Protein AF-A0AA48H277-F1 (afdb_monomer_lite)

Secondary structure (DSSP, 8-state):
-------------------------S---S-S--GGGGGGSPPSS-B------HHHHHHHHHHEEE--S--S-PPPPPPPPTT-S---S---TTTTSSEEE-GGG--HHHHHHHHHHHHHHHHHHHHS-GGGB-HHHHHHHHHHHHHHHHHHHHHH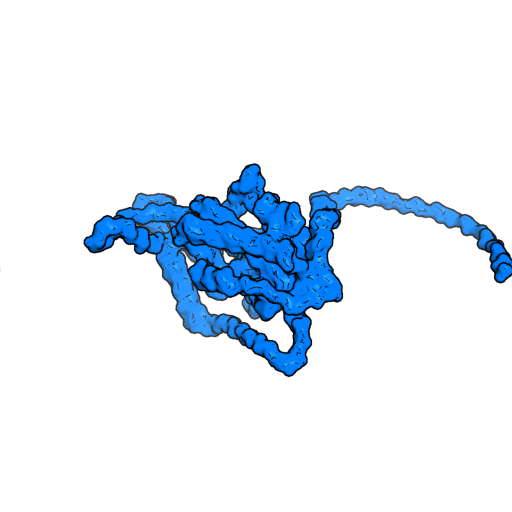H-S-S-GGG-EETTEETTT---EEETTEEE-HHHIIIIIIHHH---GGGGGG---SBTTSPPPPSS---TTTHHHHHHHHHHHHHTSTTTEEEETTEEEEEHHHHHHHHHH-SSHHHHHHHHHHHH--HHHHHHHHT--EEEEEE---SBSBSSTT--------PPPTTS--------HHHHHHHHHHHHHHHHHHHTT------------TT--TTTT---

pLDDT: mean 84.05, std 20.64, range [26.39, 98.69]

Foldseek 3Di:
DDDDDDDDDDDDDDDDDDDPPDPDPPDPPDDDQDVVQVLLAADPAADADWDDCPVVLVVLLVFKAFLDFAPQFFDDADDDDPPDPDDWFDRGSLLSAFMAGALVPDDPVNLVVLVVVLVVLQCVLVVDVLSRHALQQNLLSLLQSLQSLLVSQPSVVFLDFFQQVRDDVNHGQQADFPRHHPNDGDGSVCSVVNNDLVRFQDPLSLLSHDNQWSLGFHHDSGRGISQCRLVSSLVSLLRQLAHPSAWDADQQEIEGACSLVVCCVRHPVPSFPRVLVSSCVNDDPVSVVRSVSHDYYDHDRDTRTGRHLGRSDDDDDPDFDQDPVRDGDPPDDHPNSVVSVVVSVVVVVVCVVVVVDDDDDDRPDDDVDDDSCPSRRD

Structure (mmCIF, N/CA/C/O backbone):
data_AF-A0AA48H277-F1
#
_entry.id   AF-A0AA48H277-F1
#
loop_
_atom_site.group_PDB
_atom_site.id
_atom_site.type_symbol
_atom_site.label_atom_id
_atom_site.label_alt_id
_atom_site.label_comp_id
_atom_site.label_asym_id
_atom_site.label_entity_id
_atom_site.label_seq_id
_atom_site.pdbx_PDB_ins_code
_atom_site.Cartn_x
_atom_site.Cartn_y
_atom_site.Cartn_z
_atom_site.occupancy
_atom_site.B_iso_or_equiv
_atom_site.auth_seq_id
_atom_site.auth_comp_id
_atom_site.auth_asym_id
_atom_site.auth_atom_id
_atom_site.pdbx_PDB_model_num
ATOM 1 N N . MET A 1 1 ? 5.833 -56.922 -40.546 1.00 36.06 1 MET A N 1
ATOM 2 C CA . MET A 1 1 ? 6.908 -56.844 -41.564 1.00 36.06 1 MET A CA 1
ATOM 3 C C . MET A 1 1 ? 7.228 -55.363 -41.691 1.00 36.06 1 MET A C 1
ATOM 5 O O . MET A 1 1 ? 6.320 -54.625 -42.013 1.00 36.06 1 MET A O 1
ATOM 9 N N . ILE A 1 2 ? 8.360 -54.832 -41.242 1.00 33.75 2 ILE A N 1
ATOM 10 C CA . ILE A 1 2 ? 9.734 -55.087 -41.691 1.00 33.75 2 ILE A CA 1
ATOM 11 C C . ILE A 1 2 ? 10.686 -54.928 -40.489 1.00 33.75 2 ILE A C 1
ATOM 13 O O . ILE A 1 2 ? 10.561 -53.992 -39.705 1.00 33.75 2 ILE A O 1
ATOM 17 N N . ARG A 1 3 ? 11.615 -55.879 -40.346 1.00 26.39 3 ARG A N 1
ATOM 18 C CA . ARG A 1 3 ? 12.804 -55.819 -39.481 1.00 26.39 3 ARG A CA 1
ATOM 19 C C . ARG A 1 3 ? 13.977 -55.306 -40.319 1.00 26.39 3 ARG A C 1
ATOM 21 O O . ARG A 1 3 ? 14.078 -55.727 -41.467 1.00 26.39 3 ARG A O 1
ATOM 28 N N . LEU A 1 4 ? 14.907 -54.562 -39.717 1.00 28.22 4 LEU A N 1
ATOM 29 C CA . LEU A 1 4 ? 16.316 -54.969 -39.570 1.00 28.22 4 LEU A CA 1
ATOM 30 C C . LEU A 1 4 ? 17.123 -53.922 -38.783 1.00 28.22 4 LEU A C 1
ATOM 32 O O . LEU A 1 4 ? 16.836 -52.732 -38.796 1.00 28.22 4 LEU A O 1
ATOM 36 N N . THR A 1 5 ? 18.080 -54.459 -38.037 1.00 33.81 5 THR A N 1
ATOM 37 C CA . THR A 1 5 ? 18.840 -53.924 -36.900 1.00 33.81 5 THR A CA 1
ATOM 38 C C . THR A 1 5 ? 20.267 -53.488 -37.341 1.00 33.81 5 THR A C 1
ATOM 40 O O . THR A 1 5 ? 20.449 -53.192 -38.517 1.00 33.81 5 THR A O 1
ATOM 43 N N . PRO A 1 6 ? 21.296 -53.374 -36.469 1.00 43.91 6 PRO A N 1
ATOM 44 C CA . PRO A 1 6 ? 21.925 -52.103 -36.109 1.00 43.91 6 PRO A CA 1
ATOM 45 C C . PRO A 1 6 ? 23.415 -52.029 -36.517 1.00 43.91 6 PRO A C 1
ATOM 47 O O . PRO A 1 6 ? 23.996 -52.991 -37.019 1.00 43.91 6 PRO A O 1
ATOM 50 N N . ARG A 1 7 ? 24.081 -50.905 -36.230 1.00 30.73 7 ARG A N 1
ATOM 51 C CA . ARG A 1 7 ? 25.551 -50.822 -36.210 1.00 30.73 7 ARG A CA 1
ATOM 52 C C . ARG A 1 7 ? 26.036 -50.201 -34.898 1.00 30.73 7 ARG A C 1
ATOM 54 O O . ARG A 1 7 ? 25.804 -49.028 -34.641 1.00 30.73 7 ARG A O 1
ATOM 61 N N . ALA A 1 8 ? 26.707 -51.025 -34.092 1.00 32.00 8 ALA A N 1
ATOM 62 C CA . ALA A 1 8 ? 27.735 -50.617 -33.129 1.00 32.00 8 ALA A CA 1
ATOM 63 C C . ALA A 1 8 ? 29.010 -50.224 -33.923 1.00 32.00 8 ALA A C 1
ATOM 65 O O . ALA A 1 8 ? 29.102 -50.571 -35.099 1.00 32.00 8 ALA A O 1
ATOM 66 N N . LEU A 1 9 ? 30.037 -49.517 -33.452 1.00 31.42 9 LEU A N 1
ATOM 67 C CA . LEU A 1 9 ? 30.732 -49.406 -32.165 1.00 31.42 9 LEU A CA 1
ATOM 68 C C . LEU A 1 9 ? 31.699 -48.208 -32.322 1.00 31.42 9 LEU A C 1
ATOM 70 O O . LEU A 1 9 ? 32.232 -48.043 -33.417 1.00 31.42 9 LEU A O 1
ATOM 74 N N . ALA A 1 10 ? 31.996 -47.460 -31.255 1.00 30.86 10 ALA A N 1
ATOM 75 C CA . ALA A 1 10 ? 33.371 -47.100 -30.856 1.00 30.86 10 ALA A CA 1
ATOM 76 C C . ALA A 1 10 ? 33.359 -46.099 -29.690 1.00 30.86 10 ALA A C 1
ATOM 78 O O . ALA A 1 10 ? 32.852 -44.987 -29.795 1.00 30.86 10 ALA A O 1
ATOM 79 N N . ALA A 1 11 ? 33.954 -46.528 -28.581 1.00 32.84 11 ALA A N 1
ATOM 80 C CA . ALA A 1 11 ? 34.296 -45.718 -27.425 1.00 32.84 11 ALA A CA 1
ATOM 81 C C . ALA A 1 11 ? 35.561 -44.885 -27.688 1.00 32.84 11 ALA A C 1
ATOM 83 O O . ALA A 1 11 ? 36.437 -45.346 -28.420 1.00 32.84 11 ALA A O 1
ATOM 84 N N . SER A 1 12 ? 35.707 -43.738 -27.012 1.00 30.45 12 SER A N 1
ATOM 85 C CA . SER A 1 12 ? 36.986 -43.300 -26.423 1.00 30.45 12 SER A CA 1
ATOM 86 C C . SER A 1 12 ? 36.849 -42.084 -25.494 1.00 30.45 12 SER A C 1
ATOM 88 O O . SER A 1 12 ? 36.246 -41.080 -25.848 1.00 30.45 12 SER A O 1
ATOM 90 N N . ALA A 1 13 ? 37.523 -42.227 -24.348 1.00 31.44 13 ALA A N 1
ATOM 91 C CA . ALA A 1 13 ? 38.264 -41.227 -23.570 1.00 31.44 13 ALA A CA 1
ATOM 92 C C . ALA A 1 13 ? 37.522 -40.120 -22.787 1.00 31.44 13 ALA A C 1
ATOM 94 O O . ALA A 1 13 ? 37.299 -39.006 -23.241 1.00 31.44 13 ALA A O 1
ATOM 95 N N . ILE A 1 14 ? 37.280 -40.466 -21.519 1.00 33.62 14 ILE A N 1
ATOM 96 C CA . ILE A 1 14 ? 37.609 -39.736 -20.280 1.00 33.62 14 ILE A CA 1
ATOM 97 C C . ILE A 1 14 ? 38.398 -38.423 -20.476 1.00 33.62 14 ILE A C 1
ATOM 99 O O . ILE A 1 14 ? 39.575 -38.446 -20.834 1.00 33.62 14 ILE A O 1
ATOM 103 N N . ALA A 1 15 ? 37.794 -37.311 -20.056 1.00 33.50 15 ALA A N 1
ATOM 104 C CA . ALA A 1 15 ? 38.498 -36.153 -19.514 1.00 33.50 15 ALA A CA 1
ATOM 105 C C . ALA A 1 15 ? 37.784 -35.726 -18.223 1.00 33.50 15 ALA A C 1
ATOM 107 O O . ALA A 1 15 ? 36.633 -35.298 -18.239 1.00 33.50 15 ALA A O 1
ATOM 108 N N . ALA A 1 16 ? 38.462 -35.919 -17.092 1.00 34.25 16 ALA A N 1
ATOM 109 C CA . ALA A 1 16 ? 38.025 -35.448 -15.789 1.00 34.25 16 ALA A CA 1
ATOM 110 C C . ALA A 1 16 ? 38.273 -33.937 -15.701 1.00 34.25 16 ALA A C 1
ATOM 112 O O . ALA A 1 16 ? 39.419 -33.492 -15.740 1.00 34.25 16 ALA A O 1
ATOM 113 N N . SER A 1 17 ? 37.206 -33.153 -15.568 1.00 35.50 17 SER A N 1
ATOM 114 C CA . SER A 1 17 ? 37.292 -31.745 -15.186 1.00 35.50 17 SER A CA 1
ATOM 115 C C . SER A 1 17 ? 36.837 -31.609 -13.740 1.00 35.50 17 SER A C 1
ATOM 117 O O . SER A 1 17 ? 35.752 -32.049 -13.365 1.00 35.50 17 SER A O 1
ATOM 119 N N . ALA A 1 18 ? 37.735 -31.062 -12.925 1.00 34.41 18 ALA A N 1
ATOM 120 C CA . ALA A 1 18 ? 37.585 -30.883 -11.495 1.00 34.41 18 ALA A CA 1
ATOM 121 C C . ALA A 1 18 ? 36.330 -30.063 -11.158 1.00 34.41 18 ALA A C 1
ATOM 123 O O . ALA A 1 18 ? 36.158 -28.943 -11.639 1.00 34.41 18 ALA A O 1
ATOM 124 N N . LEU A 1 19 ? 35.480 -30.625 -10.297 1.00 34.25 19 LEU A N 1
ATOM 125 C CA . LEU A 1 19 ? 34.381 -29.910 -9.664 1.00 34.25 19 LEU A CA 1
ATOM 126 C C . LEU A 1 19 ? 34.987 -28.936 -8.644 1.00 34.25 19 LEU A C 1
ATOM 128 O O . LEU A 1 19 ? 35.424 -29.336 -7.565 1.00 34.25 19 LEU A O 1
ATOM 132 N N . VAL A 1 20 ? 35.043 -27.653 -8.992 1.00 36.16 20 VAL A N 1
ATOM 133 C CA . VAL A 1 20 ? 35.242 -26.595 -8.001 1.00 36.16 20 VAL A CA 1
ATOM 134 C C . VAL A 1 20 ? 33.928 -26.479 -7.236 1.00 36.16 20 VAL A C 1
ATOM 136 O O . VAL A 1 20 ? 32.933 -25.984 -7.762 1.00 36.16 20 VAL A O 1
ATOM 139 N N . LEU A 1 21 ? 33.913 -26.982 -6.001 1.00 34.72 21 LEU A N 1
ATOM 140 C CA . LEU A 1 21 ? 32.860 -26.718 -5.023 1.00 34.72 21 LEU A CA 1
ATOM 141 C C . LEU A 1 21 ? 32.927 -25.235 -4.642 1.00 34.72 21 LEU A C 1
ATOM 143 O O . LEU A 1 21 ? 33.584 -24.850 -3.677 1.00 34.72 21 LEU A O 1
ATOM 147 N N . GLY A 1 22 ? 32.283 -24.393 -5.446 1.00 32.66 22 GLY A N 1
ATOM 148 C CA . GLY A 1 22 ? 31.961 -23.028 -5.064 1.00 32.66 22 GLY A CA 1
ATOM 149 C C . GLY A 1 22 ? 30.858 -23.065 -4.013 1.00 32.66 22 GLY A C 1
ATOM 150 O O . GLY A 1 22 ? 29.753 -23.533 -4.280 1.00 32.66 22 GLY A O 1
ATOM 151 N N . THR A 1 23 ? 31.155 -22.588 -2.809 1.00 37.53 23 THR A N 1
ATOM 152 C CA . THR A 1 23 ? 30.147 -22.297 -1.788 1.00 37.53 23 THR A CA 1
ATOM 153 C C . THR A 1 23 ? 29.301 -21.123 -2.272 1.00 37.53 23 THR A C 1
ATOM 155 O O . THR A 1 23 ? 29.688 -19.965 -2.115 1.00 37.53 23 THR A O 1
ATOM 158 N N . ALA A 1 24 ? 28.171 -21.424 -2.911 1.00 34.84 24 ALA A N 1
ATOM 159 C CA . ALA A 1 24 ? 27.145 -20.435 -3.202 1.00 34.84 24 ALA A CA 1
ATOM 160 C C . ALA A 1 24 ? 26.560 -19.902 -1.878 1.00 34.84 24 ALA A C 1
ATOM 162 O O . ALA A 1 24 ? 26.394 -20.679 -0.931 1.00 34.84 24 ALA A O 1
ATOM 163 N N . PRO A 1 25 ? 26.260 -18.596 -1.777 1.00 34.22 25 PRO A N 1
ATOM 164 C CA . PRO A 1 25 ? 25.634 -18.040 -0.588 1.00 34.22 25 PRO A CA 1
ATOM 165 C C . PRO A 1 25 ? 24.249 -18.666 -0.386 1.00 34.22 25 PRO A C 1
ATOM 167 O O . PRO A 1 25 ? 23.484 -18.867 -1.330 1.00 34.22 25 PRO A O 1
ATOM 170 N N . ALA A 1 26 ? 23.942 -18.989 0.867 1.00 34.38 26 ALA A N 1
ATOM 171 C CA . ALA A 1 26 ? 22.694 -19.598 1.299 1.00 34.38 26 ALA A CA 1
ATOM 172 C C . ALA A 1 26 ? 21.526 -18.596 1.229 1.00 34.38 26 ALA A C 1
ATOM 174 O O . ALA A 1 26 ? 21.084 -18.077 2.245 1.00 34.38 26 ALA A O 1
ATOM 175 N N . PHE A 1 27 ? 21.024 -18.328 0.024 1.00 36.94 27 PHE A N 1
ATOM 176 C CA . PHE A 1 27 ? 19.754 -17.632 -0.214 1.00 36.94 27 PHE A CA 1
ATOM 177 C C . PHE A 1 27 ? 18.996 -18.319 -1.357 1.00 36.94 27 PHE A C 1
ATOM 179 O O . PHE A 1 27 ? 18.723 -17.729 -2.394 1.00 36.94 27 PHE A O 1
ATOM 186 N N . ALA A 1 28 ? 18.712 -19.613 -1.199 1.00 33.88 28 ALA A N 1
ATOM 187 C CA . ALA A 1 28 ? 17.895 -20.374 -2.148 1.00 33.88 28 ALA A CA 1
ATOM 188 C C . ALA A 1 28 ? 17.161 -21.546 -1.471 1.00 33.88 28 ALA A C 1
ATOM 190 O O . ALA A 1 28 ? 17.084 -22.648 -2.009 1.00 33.88 28 ALA A O 1
ATOM 191 N N . GLN A 1 29 ? 16.633 -21.336 -0.265 1.00 35.34 29 GLN A N 1
ATOM 192 C CA . GLN A 1 29 ? 15.661 -22.251 0.335 1.00 35.34 29 GLN A CA 1
ATOM 193 C C . GLN A 1 29 ? 14.363 -21.482 0.554 1.00 35.34 29 GLN A C 1
ATOM 195 O O . GLN A 1 29 ? 14.248 -20.732 1.516 1.00 35.34 29 GLN A O 1
ATOM 200 N N . GLY A 1 30 ? 13.405 -21.631 -0.366 1.00 41.28 30 GLY A N 1
ATOM 201 C CA . GLY A 1 30 ? 12.080 -21.041 -0.165 1.00 41.28 30 GLY A CA 1
ATOM 202 C C . GLY A 1 30 ? 11.151 -20.895 -1.368 1.00 41.28 30 GLY A C 1
ATOM 203 O O . GLY A 1 30 ? 10.203 -20.138 -1.240 1.00 41.28 30 GLY A O 1
ATOM 204 N N . ASN A 1 31 ? 11.358 -21.570 -2.505 1.00 49.84 31 ASN A N 1
ATOM 205 C CA . ASN A 1 31 ? 10.422 -21.489 -3.644 1.00 49.84 31 ASN A CA 1
ATOM 206 C C . ASN A 1 31 ? 10.222 -22.842 -4.353 1.00 49.84 31 ASN A C 1
ATOM 208 O O . ASN A 1 31 ? 10.237 -22.930 -5.576 1.00 49.84 31 ASN A O 1
ATOM 212 N N . ALA A 1 32 ? 10.036 -23.920 -3.586 1.00 55.50 32 ALA A N 1
ATOM 213 C CA . ALA A 1 32 ? 9.382 -25.100 -4.150 1.00 55.50 32 ALA A CA 1
ATOM 214 C C . ALA A 1 32 ? 7.877 -24.793 -4.302 1.00 55.50 32 ALA A C 1
ATOM 216 O O . ALA A 1 32 ? 7.321 -24.179 -3.384 1.00 55.50 32 ALA A O 1
ATOM 217 N N . PRO A 1 33 ? 7.224 -25.185 -5.414 1.00 61.56 33 PRO A N 1
ATOM 218 C CA . PRO A 1 33 ? 5.772 -25.109 -5.536 1.00 61.56 33 PRO A CA 1
ATOM 219 C C . PRO A 1 33 ? 5.148 -25.887 -4.376 1.00 61.56 33 PRO A C 1
ATOM 221 O O . PRO A 1 33 ? 5.480 -27.055 -4.170 1.00 61.56 33 PRO A O 1
ATOM 224 N N . ASP A 1 34 ? 4.313 -25.229 -3.575 1.00 75.56 34 ASP A N 1
ATOM 225 C CA . ASP A 1 34 ? 3.530 -25.902 -2.543 1.00 75.56 34 ASP A CA 1
ATOM 226 C C . ASP A 1 34 ? 2.190 -26.301 -3.182 1.00 75.56 34 ASP A C 1
ATOM 228 O O . ASP A 1 34 ? 1.422 -25.407 -3.550 1.00 75.56 34 ASP A O 1
ATOM 232 N N . PRO A 1 35 ? 1.905 -27.613 -3.328 1.00 81.06 35 PRO A N 1
ATOM 233 C CA . PRO A 1 35 ? 0.741 -28.112 -4.065 1.00 81.06 35 PRO A CA 1
ATOM 234 C C . PRO A 1 35 ? -0.597 -27.566 -3.567 1.00 81.06 35 PRO A C 1
ATOM 236 O O . PRO A 1 35 ? -1.583 -27.572 -4.294 1.00 81.06 35 PRO A O 1
ATOM 239 N N . ARG A 1 36 ? -0.650 -27.074 -2.323 1.00 86.81 36 ARG A N 1
ATOM 240 C CA . ARG A 1 36 ? -1.865 -26.488 -1.748 1.00 86.81 36 ARG A CA 1
ATOM 241 C C . ARG A 1 36 ? -2.297 -25.210 -2.467 1.00 86.81 36 ARG A C 1
ATOM 243 O O . ARG A 1 36 ? -3.480 -24.914 -2.474 1.00 86.81 36 ARG A O 1
ATOM 250 N N . PHE A 1 37 ? -1.369 -24.465 -3.070 1.00 87.44 37 PHE A N 1
ATOM 251 C CA . PHE A 1 37 ? -1.687 -23.213 -3.766 1.00 87.44 37 PHE A CA 1
ATOM 252 C C . PHE A 1 37 ? -1.926 -23.395 -5.268 1.00 87.44 37 PHE A C 1
ATOM 254 O O . PHE A 1 37 ? -2.357 -22.447 -5.917 1.00 87.44 37 PHE A O 1
ATOM 261 N N . GLU A 1 38 ? -1.701 -24.594 -5.821 1.00 84.50 38 GLU A N 1
ATOM 262 C CA . GLU A 1 38 ? -1.991 -24.895 -7.235 1.00 84.50 38 GLU A CA 1
ATOM 263 C C . GLU A 1 38 ? -3.481 -24.724 -7.560 1.00 84.50 38 GLU A C 1
ATOM 265 O O . GLU A 1 38 ? -3.829 -24.378 -8.685 1.00 84.50 38 GLU A O 1
ATOM 270 N N . THR A 1 39 ? -4.360 -24.887 -6.561 1.00 86.50 39 THR A N 1
ATOM 271 C CA . THR A 1 39 ? -5.799 -24.627 -6.712 1.00 86.50 39 THR A CA 1
ATOM 272 C C . THR A 1 39 ? -6.102 -23.174 -7.066 1.00 86.50 39 THR A C 1
ATOM 274 O O . THR A 1 39 ? -7.147 -22.916 -7.631 1.00 86.50 39 THR A O 1
ATOM 277 N N . PHE A 1 40 ? -5.213 -22.217 -6.772 1.00 89.44 40 PHE A N 1
ATOM 278 C CA . PHE A 1 40 ? -5.417 -20.792 -7.064 1.00 89.44 40 PHE A CA 1
ATOM 279 C C . PHE A 1 40 ? -4.743 -20.343 -8.367 1.00 89.44 40 PHE A C 1
ATOM 281 O O . PHE A 1 40 ? -4.614 -19.143 -8.616 1.00 89.44 40 PHE A O 1
ATOM 288 N N . THR A 1 41 ? -4.263 -21.279 -9.188 1.00 88.62 41 THR A N 1
ATOM 289 C CA . THR A 1 41 ? -3.708 -20.947 -10.501 1.00 88.62 41 THR A CA 1
ATOM 290 C C . THR A 1 41 ? -4.834 -20.528 -11.455 1.00 88.62 41 THR A C 1
ATOM 292 O O . THR A 1 41 ? -5.791 -21.285 -11.619 1.00 88.62 41 THR A O 1
ATOM 295 N N . PRO A 1 42 ? -4.722 -19.360 -12.117 1.00 88.31 42 PRO A N 1
ATOM 296 C CA . PRO A 1 42 ? -5.756 -18.869 -13.024 1.00 88.31 42 PRO A CA 1
ATOM 297 C C . PRO A 1 42 ? -6.043 -19.836 -14.180 1.00 88.31 42 PRO A C 1
ATOM 299 O O . PRO A 1 42 ? -5.128 -20.417 -14.769 1.00 88.31 42 PRO A O 1
ATOM 302 N N . SER A 1 43 ? -7.323 -19.995 -14.509 1.00 87.00 43 SER A N 1
ATOM 303 C CA . SER A 1 43 ? -7.804 -20.808 -15.624 1.00 87.00 43 SER A CA 1
ATOM 304 C C . SER A 1 43 ? -7.460 -20.169 -16.972 1.00 87.00 43 SER A C 1
ATOM 306 O O . SER A 1 43 ? -7.441 -18.951 -17.117 1.00 87.00 43 SER A O 1
ATOM 308 N N . ASN A 1 44 ? -7.268 -21.003 -17.997 1.00 81.12 44 ASN A N 1
ATOM 309 C CA . ASN A 1 44 ? -7.068 -20.552 -19.382 1.00 81.12 44 ASN A CA 1
ATOM 310 C C . ASN A 1 44 ? -8.390 -20.242 -20.117 1.00 81.12 44 ASN A C 1
ATOM 312 O O . ASN A 1 44 ? -8.373 -19.974 -21.317 1.00 81.12 44 ASN A O 1
ATOM 316 N N . ALA A 1 45 ? -9.536 -20.354 -19.440 1.00 83.00 45 ALA A N 1
ATOM 317 C CA . ALA A 1 45 ? -10.863 -20.096 -19.995 1.00 83.00 45 ALA A CA 1
ATOM 318 C C . ALA A 1 45 ? -11.647 -19.172 -19.046 1.00 83.00 45 ALA A C 1
ATOM 320 O O . ALA A 1 45 ? -12.389 -19.682 -18.201 1.00 83.00 45 ALA A O 1
ATOM 321 N N . PRO A 1 46 ? -11.442 -17.844 -19.140 1.00 84.75 46 PRO A N 1
ATOM 322 C CA . PRO A 1 46 ? -12.055 -16.899 -18.221 1.00 84.75 46 PRO A CA 1
ATOM 323 C C . PRO A 1 46 ? -13.566 -16.737 -18.461 1.00 84.75 46 PRO A C 1
ATOM 325 O O . PRO A 1 46 ? -14.056 -16.887 -19.583 1.00 84.75 46 PRO A O 1
ATOM 328 N N . ILE A 1 47 ? -14.298 -16.413 -17.397 1.00 87.12 47 ILE A N 1
ATOM 329 C CA . ILE A 1 47 ? -15.716 -16.055 -17.384 1.00 87.12 47 ILE A CA 1
ATOM 330 C C . ILE A 1 47 ? -15.873 -14.565 -17.073 1.00 87.12 47 ILE A C 1
ATOM 332 O O . ILE A 1 47 ? -15.113 -13.994 -16.292 1.00 87.12 47 ILE A O 1
ATOM 336 N N . ASP A 1 48 ? -16.917 -13.959 -17.632 1.00 84.50 48 ASP A N 1
ATOM 337 C CA . ASP A 1 48 ? -17.257 -12.544 -17.442 1.00 84.50 48 ASP A CA 1
ATOM 338 C C . ASP A 1 48 ? -18.176 -12.346 -16.221 1.00 84.50 48 ASP A C 1
ATOM 340 O O . ASP A 1 48 ? -19.332 -11.941 -16.327 1.00 84.50 48 ASP A O 1
ATOM 344 N N . HIS A 1 49 ? -17.701 -12.763 -15.047 1.00 88.88 49 HIS A N 1
ATOM 345 C CA . HIS A 1 49 ? -18.356 -12.456 -13.774 1.00 88.88 49 HIS A CA 1
ATOM 346 C C . HIS A 1 49 ? -17.534 -11.406 -13.027 1.00 88.88 49 HIS A C 1
ATOM 348 O O . HIS A 1 49 ? -16.308 -11.389 -13.108 1.00 88.88 49 HIS A O 1
ATOM 354 N N . THR A 1 50 ? -18.215 -10.549 -12.272 1.00 90.31 50 THR A N 1
ATOM 355 C CA . THR A 1 50 ? -17.600 -9.459 -11.504 1.00 90.31 50 THR A CA 1
ATOM 356 C C . THR A 1 50 ? -18.064 -9.506 -10.056 1.00 90.31 50 THR A C 1
ATOM 358 O O . THR A 1 50 ? -19.237 -9.794 -9.798 1.00 90.31 50 THR A O 1
ATOM 361 N N . ILE A 1 51 ? -17.186 -9.163 -9.119 1.00 93.44 51 ILE A N 1
ATOM 362 C CA . ILE A 1 51 ? -17.509 -9.034 -7.697 1.00 93.44 51 ILE A CA 1
ATOM 363 C C . ILE A 1 51 ? -17.804 -7.558 -7.389 1.00 93.44 51 ILE A C 1
ATOM 365 O O . ILE A 1 51 ? -17.114 -6.648 -7.851 1.00 93.44 51 ILE A O 1
ATOM 369 N N . ASP A 1 52 ? -18.857 -7.299 -6.612 1.00 94.00 52 ASP A N 1
ATOM 370 C CA . ASP A 1 52 ? -19.223 -5.937 -6.215 1.00 94.00 52 ASP A CA 1
ATOM 371 C C . ASP A 1 52 ? -18.416 -5.482 -4.989 1.00 94.00 52 ASP A C 1
ATOM 373 O O . ASP A 1 52 ? -18.645 -5.927 -3.866 1.00 94.00 52 ASP A O 1
ATOM 377 N N . TYR A 1 53 ? -17.491 -4.546 -5.209 1.00 95.94 53 TYR A N 1
ATOM 378 C CA . TYR A 1 53 ? -16.664 -3.942 -4.160 1.00 95.94 53 TYR A CA 1
ATOM 379 C C . TYR A 1 53 ? -17.173 -2.567 -3.689 1.00 95.94 53 TYR A C 1
ATOM 381 O O . TYR A 1 53 ? -16.438 -1.847 -3.011 1.00 95.94 53 TYR A O 1
ATOM 389 N N . SER A 1 54 ? -18.395 -2.156 -4.044 1.00 94.25 54 SER A N 1
ATOM 390 C CA . SER A 1 54 ? -18.916 -0.798 -3.797 1.00 94.25 54 SER A CA 1
ATOM 391 C C . SER A 1 54 ? -18.919 -0.384 -2.321 1.00 94.25 54 SER A C 1
ATOM 393 O O . SER A 1 54 ? -18.518 0.735 -1.997 1.00 94.25 54 SER A O 1
ATOM 395 N N . ILE A 1 55 ? -19.300 -1.291 -1.417 1.00 92.50 55 ILE A N 1
ATOM 396 C CA . ILE A 1 55 ? -19.300 -1.044 0.036 1.00 92.50 55 ILE A CA 1
ATOM 397 C C . ILE A 1 55 ? -17.880 -0.741 0.526 1.00 92.50 55 ILE A C 1
ATOM 399 O O . ILE A 1 55 ? -17.649 0.206 1.281 1.00 92.50 55 ILE A O 1
ATOM 403 N N . TRP A 1 56 ? -16.907 -1.526 0.068 1.00 94.31 56 TRP A N 1
ATOM 404 C CA . TRP A 1 56 ? -15.511 -1.324 0.430 1.00 94.31 56 TRP A CA 1
ATOM 405 C C . TRP A 1 56 ? -14.929 -0.069 -0.201 1.00 94.31 56 TRP A C 1
ATOM 407 O O . TRP A 1 56 ? -14.223 0.682 0.464 1.00 94.31 56 TRP A O 1
ATOM 417 N N . ASP A 1 57 ? -15.271 0.214 -1.453 1.00 95.50 57 ASP A N 1
ATOM 418 C CA . ASP A 1 57 ? -14.878 1.441 -2.134 1.00 95.50 57 ASP A CA 1
ATOM 419 C C . ASP A 1 57 ? -15.346 2.692 -1.368 1.00 95.50 57 ASP A C 1
ATOM 421 O O . ASP A 1 57 ? -14.567 3.628 -1.153 1.00 95.50 57 ASP A O 1
ATOM 425 N N . GLU A 1 58 ? -16.585 2.694 -0.868 1.00 93.62 58 GLU A N 1
ATOM 426 C CA . GLU A 1 58 ? -17.098 3.768 -0.016 1.00 93.62 58 GLU A CA 1
ATOM 427 C C . GLU A 1 58 ? -16.337 3.866 1.314 1.00 93.62 58 GLU A C 1
ATOM 429 O O . GLU A 1 58 ? -15.947 4.967 1.727 1.00 93.62 58 GLU A O 1
ATOM 434 N N . ALA A 1 59 ? -16.056 2.734 1.965 1.00 93.12 59 ALA A N 1
ATOM 435 C CA . ALA A 1 59 ? -15.255 2.712 3.187 1.00 93.12 59 ALA A CA 1
ATOM 436 C C . ALA A 1 59 ? -13.859 3.319 2.952 1.00 93.12 59 ALA A C 1
ATOM 438 O O . ALA A 1 59 ? -13.429 4.208 3.694 1.00 93.12 59 ALA A O 1
ATOM 439 N N . MET A 1 60 ? -13.177 2.928 1.874 1.00 94.62 60 MET A N 1
ATOM 440 C CA . MET A 1 60 ? -11.834 3.404 1.526 1.00 94.62 60 MET A CA 1
ATOM 441 C C . MET A 1 60 ? -11.795 4.908 1.236 1.00 94.62 60 MET A C 1
ATOM 443 O O . MET A 1 60 ? -10.879 5.607 1.692 1.00 94.62 60 MET A O 1
ATOM 447 N N . LYS A 1 61 ? -12.812 5.448 0.554 1.00 94.19 61 LYS A N 1
ATOM 448 C CA . LYS A 1 61 ? -12.932 6.892 0.276 1.00 94.19 61 LYS A CA 1
ATOM 449 C C . LYS A 1 61 ? -13.012 7.736 1.547 1.00 94.19 61 LYS A C 1
ATOM 451 O O . LYS A 1 61 ? -12.492 8.862 1.552 1.00 94.19 61 LYS A O 1
ATOM 456 N N . ASN A 1 62 ? -13.634 7.202 2.594 1.00 91.38 62 ASN A N 1
ATOM 457 C CA . ASN A 1 62 ? -13.822 7.878 3.876 1.00 91.38 62 ASN A CA 1
ATOM 458 C C . ASN A 1 62 ? -12.667 7.624 4.859 1.00 91.38 62 ASN A C 1
ATOM 460 O O . ASN A 1 62 ? -12.328 8.505 5.647 1.00 91.38 62 ASN A O 1
ATOM 464 N N . LEU A 1 63 ? -12.028 6.454 4.786 1.00 93.38 63 LEU A N 1
ATOM 465 C CA . LEU A 1 63 ? -10.993 6.026 5.727 1.00 93.38 63 LEU A CA 1
ATOM 466 C C . LEU A 1 63 ? -9.582 6.514 5.364 1.00 93.38 63 LEU A C 1
ATOM 468 O O . LEU A 1 63 ? -8.763 6.786 6.250 1.00 93.38 63 LEU A O 1
ATOM 472 N N . VAL A 1 64 ? -9.269 6.589 4.067 1.00 96.31 64 VAL A N 1
ATOM 473 C CA . VAL A 1 64 ? -7.901 6.812 3.581 1.00 96.31 64 VAL A CA 1
ATOM 474 C C . VAL A 1 64 ? -7.643 8.282 3.274 1.00 96.31 64 VAL A C 1
ATOM 476 O O . VAL A 1 64 ? -8.199 8.840 2.335 1.00 96.31 64 VAL A O 1
ATOM 479 N N . ILE A 1 65 ? -6.696 8.910 3.964 1.00 95.25 65 ILE A N 1
ATOM 480 C CA . ILE A 1 65 ? -6.230 10.269 3.663 1.00 95.25 65 ILE A CA 1
ATOM 481 C C . ILE A 1 65 ? -4.934 10.221 2.850 1.00 95.25 65 ILE A C 1
ATOM 483 O O . ILE A 1 65 ? -3.895 9.791 3.345 1.00 95.25 65 ILE A O 1
ATOM 487 N N . SER A 1 66 ? -4.956 10.741 1.621 1.00 94.31 66 SER A N 1
ATOM 488 C CA . SER A 1 66 ? -3.737 10.928 0.819 1.00 94.31 66 SER A CA 1
ATOM 489 C C . SER A 1 66 ? -2.940 12.143 1.300 1.00 94.31 66 SER A C 1
ATOM 491 O O . SER A 1 66 ? -3.517 13.218 1.487 1.00 94.31 66 SER A O 1
ATOM 493 N N . MET A 1 67 ? -1.618 12.016 1.429 1.00 94.25 67 MET A N 1
ATOM 494 C CA . MET A 1 67 ? -0.696 13.129 1.706 1.00 94.25 67 MET A CA 1
ATOM 495 C C . MET A 1 67 ? -0.262 13.886 0.440 1.00 94.25 67 MET A C 1
ATOM 497 O O . MET A 1 67 ? 0.541 14.818 0.526 1.00 94.25 67 MET A O 1
ATOM 501 N N . GLY A 1 68 ? -0.805 13.526 -0.728 1.00 90.75 68 GLY A N 1
ATOM 502 C CA . GLY A 1 68 ? -0.453 14.120 -2.018 1.00 90.75 68 GLY A CA 1
ATOM 503 C C . GLY A 1 68 ? 0.919 13.679 -2.540 1.00 90.75 68 GLY A C 1
ATOM 504 O O . GLY A 1 68 ? 1.644 12.972 -1.835 1.00 90.75 68 GLY A O 1
ATOM 505 N N . PRO A 1 69 ? 1.299 14.120 -3.754 1.00 90.69 69 PRO A N 1
ATOM 506 C CA . PRO A 1 69 ? 2.553 13.719 -4.386 1.00 90.69 69 PRO A CA 1
ATOM 507 C C . PRO A 1 69 ? 3.760 14.110 -3.530 1.00 90.69 69 PRO A C 1
ATOM 509 O O . PRO A 1 69 ? 3.722 15.101 -2.791 1.00 90.69 69 PRO A O 1
ATOM 512 N N . SER A 1 70 ? 4.831 13.325 -3.612 1.00 93.19 70 SER A N 1
ATOM 513 C CA . SER A 1 70 ? 6.076 13.636 -2.915 1.00 93.19 70 SER A CA 1
ATOM 514 C C . SER A 1 70 ? 6.649 14.962 -3.406 1.00 93.19 70 SER A C 1
ATOM 516 O O . SER A 1 70 ? 6.667 15.249 -4.600 1.00 93.19 70 SER A O 1
ATOM 518 N N . LEU A 1 71 ? 7.140 15.771 -2.468 1.00 91.50 71 LEU A N 1
ATOM 519 C CA . LEU A 1 71 ? 7.980 16.928 -2.790 1.00 91.50 71 LEU A CA 1
ATOM 520 C C . LEU A 1 71 ? 9.469 16.580 -2.750 1.00 91.50 71 LEU A C 1
ATOM 522 O O . LEU A 1 71 ? 10.296 17.465 -2.926 1.00 91.50 71 LEU A O 1
ATOM 526 N N . ARG A 1 72 ? 9.790 15.307 -2.487 1.00 91.69 72 ARG A N 1
ATOM 527 C CA . ARG A 1 72 ? 11.143 14.780 -2.309 1.00 91.69 72 ARG A CA 1
ATOM 528 C C . ARG A 1 72 ? 11.948 15.518 -1.234 1.00 91.69 72 ARG A C 1
ATOM 530 O O . ARG A 1 72 ? 13.173 15.573 -1.256 1.00 91.69 72 ARG A O 1
ATOM 537 N N . GLU A 1 73 ? 11.232 16.017 -0.229 1.00 90.50 73 GLU A N 1
ATOM 538 C CA . GLU A 1 73 ? 11.765 16.747 0.916 1.00 90.50 73 GLU A CA 1
ATOM 539 C C . GLU A 1 73 ? 11.373 16.065 2.223 1.00 90.50 73 GLU A C 1
ATOM 541 O O . GLU A 1 73 ? 10.219 15.690 2.441 1.00 90.50 73 GLU A O 1
ATOM 546 N N . THR A 1 74 ? 12.337 15.938 3.130 1.00 88.25 74 THR A N 1
ATOM 547 C CA . THR A 1 74 ? 12.075 15.395 4.459 1.00 88.25 74 THR A CA 1
ATOM 548 C C . THR A 1 74 ? 11.300 16.390 5.295 1.00 88.25 74 THR A C 1
ATOM 550 O O . THR A 1 74 ? 11.671 17.562 5.382 1.00 88.25 74 THR A O 1
ATOM 553 N N . ALA A 1 75 ? 10.285 15.912 6.000 1.00 84.56 75 ALA A N 1
ATOM 554 C CA . ALA A 1 75 ? 9.570 16.753 6.936 1.00 84.56 75 ALA A CA 1
ATOM 555 C C . ALA A 1 75 ? 10.448 17.008 8.182 1.00 84.56 75 ALA A C 1
ATOM 557 O O . ALA A 1 75 ? 10.963 16.064 8.785 1.00 84.56 75 ALA A O 1
ATOM 558 N N . GLY A 1 76 ? 10.625 18.278 8.574 1.00 80.12 76 GLY A N 1
ATOM 559 C CA . GLY A 1 76 ? 11.452 18.670 9.730 1.00 80.12 76 GLY A CA 1
ATOM 560 C C . GLY A 1 76 ? 10.969 18.064 11.054 1.00 80.12 76 GLY A C 1
ATOM 561 O O . GLY A 1 76 ? 9.893 17.475 11.105 1.00 80.12 76 GLY A O 1
ATOM 562 N N . ALA A 1 77 ? 11.727 18.192 12.144 1.00 76.19 77 ALA A N 1
ATOM 563 C CA . ALA A 1 77 ? 11.293 17.647 13.434 1.00 76.19 77 ALA A CA 1
ATOM 564 C C . ALA A 1 77 ? 9.956 18.281 13.887 1.00 76.19 77 ALA A C 1
ATOM 566 O O . ALA A 1 77 ? 9.803 19.501 13.770 1.00 76.19 77 ALA A O 1
ATOM 567 N N . PRO A 1 78 ? 8.984 17.493 14.390 1.00 72.38 78 PRO A N 1
ATOM 568 C CA . PRO A 1 78 ? 7.749 18.055 14.923 1.00 72.38 78 PRO A CA 1
ATOM 569 C C . PRO A 1 78 ? 8.049 18.947 16.141 1.00 72.38 78 PRO A C 1
ATOM 571 O O . PRO A 1 78 ? 8.989 18.664 16.895 1.00 72.38 78 PRO A O 1
ATOM 574 N N . PRO A 1 79 ? 7.274 20.026 16.356 1.00 68.25 79 PRO A N 1
ATOM 575 C CA . PRO A 1 79 ? 7.468 20.894 17.510 1.00 68.25 79 PRO A CA 1
ATOM 576 C C . PRO A 1 79 ? 7.263 20.101 18.807 1.00 68.25 79 PRO A C 1
ATOM 578 O O . PRO A 1 79 ? 6.358 19.276 18.922 1.00 68.25 79 PRO A O 1
ATOM 581 N N . SER A 1 80 ? 8.109 20.343 19.809 1.00 65.38 80 SER A N 1
ATOM 582 C CA . SER A 1 80 ? 7.961 19.705 21.119 1.00 65.38 80 SER A CA 1
ATOM 583 C C . SER A 1 80 ? 6.686 20.184 21.815 1.00 65.38 80 SER A C 1
ATOM 585 O O . SER A 1 80 ? 6.448 21.391 21.887 1.00 65.38 80 SER A O 1
ATOM 587 N N . SER A 1 81 ? 5.914 19.267 22.403 1.00 60.78 81 SER A N 1
ATOM 588 C CA . SER A 1 81 ? 4.808 19.640 23.291 1.00 60.78 81 SER A CA 1
ATOM 589 C C . SER A 1 81 ? 5.348 20.409 24.501 1.00 60.78 81 SER A C 1
ATOM 591 O O . SER A 1 81 ? 6.263 19.942 25.182 1.00 60.78 81 SER A O 1
ATOM 593 N N . PHE A 1 82 ? 4.777 21.577 24.805 1.00 55.00 82 PHE A N 1
ATOM 594 C CA . PHE A 1 82 ? 5.171 22.366 25.974 1.00 55.00 82 PHE A CA 1
ATOM 595 C C . PHE A 1 82 ? 5.024 21.540 27.265 1.00 55.00 82 PHE A C 1
ATOM 597 O O . PHE A 1 82 ? 4.001 20.897 27.494 1.00 55.00 82 PHE A O 1
ATOM 604 N N . GLY A 1 83 ? 6.055 21.551 28.114 1.00 62.44 83 GLY A N 1
ATOM 605 C CA . GLY A 1 83 ? 5.996 20.997 29.472 1.00 62.44 83 GLY A CA 1
ATOM 606 C C . GLY A 1 83 ? 6.200 19.483 29.622 1.00 62.44 83 GLY A C 1
ATOM 607 O O . GLY A 1 83 ? 6.262 19.017 30.757 1.00 62.44 83 GLY A O 1
ATOM 608 N N . THR A 1 84 ? 6.368 18.701 28.544 1.00 66.56 84 THR A N 1
ATO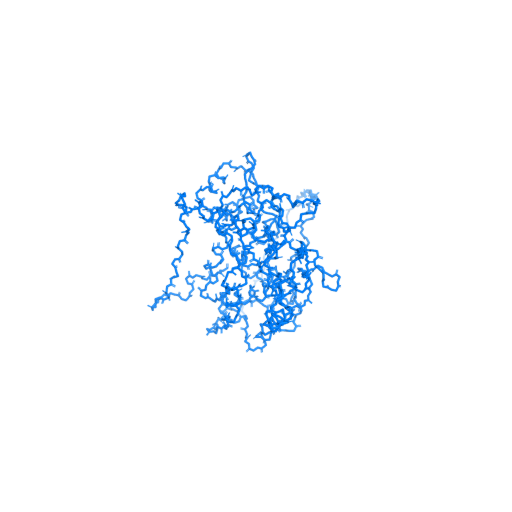M 609 C CA . THR A 1 84 ? 6.761 17.279 28.650 1.00 66.56 84 THR A CA 1
ATOM 610 C C . THR A 1 84 ? 7.765 16.879 27.565 1.00 66.56 84 THR A C 1
ATOM 612 O O . THR A 1 84 ? 7.762 17.425 26.470 1.00 66.56 84 THR A O 1
ATOM 615 N N . ARG A 1 85 ? 8.626 15.890 27.848 1.00 67.50 85 ARG A N 1
ATOM 616 C CA . ARG A 1 85 ? 9.517 15.276 26.840 1.00 67.50 85 ARG A CA 1
ATOM 617 C C . ARG A 1 85 ? 8.808 14.228 25.966 1.00 67.50 85 ARG A C 1
ATOM 619 O O . ARG A 1 85 ? 9.461 13.589 25.149 1.00 67.50 85 ARG A O 1
ATOM 626 N N . ARG A 1 86 ? 7.504 13.995 26.168 1.00 71.81 86 ARG A N 1
ATOM 627 C CA . ARG A 1 86 ? 6.738 13.011 25.393 1.00 71.81 86 ARG A CA 1
ATOM 628 C C . ARG A 1 86 ? 6.307 13.636 24.070 1.00 71.81 86 ARG A C 1
ATOM 630 O O . ARG A 1 86 ? 5.711 14.708 24.060 1.00 71.81 86 ARG A O 1
ATOM 637 N N . GLN A 1 87 ? 6.608 12.951 22.974 1.00 72.69 87 GLN A N 1
ATOM 638 C CA . GLN A 1 87 ? 6.110 13.294 21.647 1.00 72.69 87 GLN A CA 1
ATOM 639 C C . GLN A 1 87 ? 4.875 12.441 21.351 1.00 72.69 87 GLN A C 1
ATOM 641 O O . GLN A 1 87 ? 4.891 11.229 21.567 1.00 72.69 87 GLN A O 1
ATOM 646 N N . TYR A 1 88 ? 3.811 13.092 20.889 1.00 83.50 88 TYR A N 1
ATOM 647 C CA . TYR A 1 88 ? 2.600 12.445 20.387 1.00 83.50 88 TYR A CA 1
ATOM 648 C C . TYR A 1 88 ? 2.547 12.606 18.866 1.00 83.50 88 TYR A C 1
ATOM 650 O O . TYR A 1 88 ? 3.049 13.599 18.334 1.00 83.50 88 TYR A O 1
ATOM 658 N N . GLY A 1 89 ? 1.943 11.639 18.176 1.00 85.19 89 GLY A N 1
ATOM 659 C CA . GLY A 1 89 ? 1.851 11.626 16.720 1.00 85.19 89 GLY A CA 1
ATOM 660 C C . GLY A 1 89 ? 3.102 11.123 16.005 1.00 85.19 89 GLY A C 1
ATOM 661 O O . GLY A 1 89 ? 3.912 10.358 16.539 1.00 85.19 89 GLY A O 1
ATOM 662 N N . HIS A 1 90 ? 3.228 11.570 14.756 1.00 86.25 90 HIS A N 1
ATOM 663 C CA . HIS A 1 90 ? 4.278 11.159 13.834 1.00 86.25 90 HIS A CA 1
ATOM 664 C C . HIS A 1 90 ? 5.586 11.910 14.026 1.00 86.25 90 HIS A C 1
ATOM 666 O O . HIS A 1 90 ? 5.644 13.132 13.897 1.00 86.25 90 HIS A O 1
ATOM 672 N N . VAL A 1 91 ? 6.657 11.145 14.223 1.00 86.31 91 VAL A N 1
ATOM 673 C CA . VAL A 1 91 ? 8.038 11.648 14.281 1.00 86.31 91 VAL A CA 1
ATOM 674 C C . VAL A 1 91 ? 8.840 11.291 13.030 1.00 86.31 91 VAL A C 1
ATOM 676 O O . VAL A 1 91 ? 9.911 11.852 12.814 1.00 86.31 91 VAL A O 1
ATOM 679 N N . SER A 1 92 ? 8.302 10.407 12.181 1.00 91.50 92 SER A N 1
ATOM 680 C CA . SER A 1 92 ? 8.921 10.011 10.919 1.00 91.50 92 SER A CA 1
ATOM 681 C C . SER A 1 92 ? 9.229 11.217 10.023 1.00 91.50 92 SER A C 1
ATOM 683 O O . SER A 1 92 ? 8.420 12.143 9.853 1.00 91.50 92 SER A O 1
ATOM 685 N N . ARG A 1 93 ? 10.397 11.166 9.372 1.00 93.06 93 ARG A N 1
ATOM 686 C CA . ARG A 1 93 ? 10.785 12.105 8.306 1.00 93.06 93 ARG A CA 1
ATOM 687 C C . ARG A 1 93 ? 9.922 11.959 7.045 1.00 93.06 93 ARG A C 1
ATOM 689 O O . ARG A 1 93 ? 9.864 12.899 6.255 1.00 93.06 93 ARG A O 1
ATOM 696 N N . TYR A 1 94 ? 9.234 10.825 6.882 1.00 94.75 94 TYR A N 1
ATOM 697 C CA . TYR A 1 94 ? 8.350 10.506 5.753 1.00 94.75 94 TYR A CA 1
ATOM 698 C C . TYR A 1 94 ? 6.864 10.711 6.082 1.00 94.75 94 TYR A C 1
ATOM 700 O O . TYR A 1 94 ? 5.986 10.326 5.313 1.00 94.75 94 TYR A O 1
ATOM 708 N N . ARG A 1 95 ? 6.535 11.337 7.219 1.00 93.50 95 ARG A N 1
ATOM 709 C CA . ARG A 1 95 ? 5.142 11.488 7.675 1.00 93.50 95 ARG A CA 1
ATOM 710 C C . ARG A 1 95 ? 4.216 12.249 6.713 1.00 93.50 95 ARG A C 1
ATOM 712 O O . ARG A 1 95 ? 3.007 12.096 6.837 1.00 93.50 95 ARG A O 1
ATOM 719 N N . LEU A 1 96 ? 4.756 13.010 5.758 1.00 94.62 96 LEU A N 1
ATOM 720 C CA . LEU A 1 96 ? 4.001 13.713 4.708 1.00 94.62 96 LEU A CA 1
ATOM 721 C C . LEU A 1 96 ? 4.017 12.987 3.349 1.00 94.62 96 LEU A C 1
ATOM 723 O O . LEU A 1 96 ? 3.668 13.585 2.332 1.00 94.62 96 LEU A O 1
ATOM 727 N N . GLU A 1 97 ? 4.438 11.724 3.313 1.00 95.19 97 GLU A N 1
ATOM 728 C CA . GLU A 1 97 ? 4.488 10.887 2.109 1.00 95.19 97 GLU A CA 1
ATOM 729 C C . GLU A 1 97 ? 3.387 9.821 2.118 1.00 95.19 97 GLU A C 1
ATOM 731 O O . GLU A 1 97 ? 3.046 9.298 3.180 1.00 95.19 97 GLU A O 1
ATOM 736 N N . GLY A 1 98 ? 2.868 9.459 0.942 1.00 94.94 98 GLY A N 1
ATOM 737 C CA . GLY A 1 98 ? 1.907 8.368 0.749 1.00 94.94 98 GLY A CA 1
ATOM 738 C C . GLY A 1 98 ? 0.513 8.603 1.345 1.00 94.94 98 GLY A C 1
ATOM 739 O O . GLY A 1 98 ? 0.043 9.736 1.441 1.00 94.94 98 GLY A O 1
ATOM 740 N N . SER A 1 99 ? -0.164 7.529 1.754 1.00 96.38 99 SER A N 1
ATOM 741 C CA . SER A 1 99 ? -1.518 7.569 2.340 1.00 96.38 99 SER A CA 1
ATOM 742 C C . SER A 1 99 ? -1.523 7.234 3.837 1.00 96.38 99 SER A C 1
ATOM 744 O O . SER A 1 99 ? -0.616 6.563 4.332 1.00 96.38 99 SER A O 1
ATOM 746 N N . ARG A 1 100 ? -2.543 7.689 4.574 1.00 96.31 100 ARG A N 1
ATOM 747 C CA . ARG A 1 100 ? -2.792 7.356 5.987 1.00 96.31 100 ARG A CA 1
ATOM 748 C C . ARG A 1 100 ? -4.201 6.830 6.206 1.00 96.31 100 ARG A C 1
ATOM 750 O O . ARG A 1 100 ? -5.118 7.250 5.510 1.00 96.31 100 ARG A O 1
ATOM 757 N N . ILE A 1 101 ? -4.362 5.991 7.221 1.00 96.44 101 ILE A N 1
ATOM 758 C CA . ILE A 1 101 ? -5.655 5.501 7.706 1.00 96.44 101 ILE A CA 1
ATOM 759 C C . ILE A 1 101 ? -6.026 6.163 9.038 1.00 96.44 101 ILE A C 1
ATOM 761 O O . ILE A 1 101 ? -5.173 6.482 9.868 1.00 96.44 101 ILE A O 1
ATOM 765 N N . MET A 1 102 ? -7.319 6.383 9.251 1.00 92.50 102 MET A N 1
ATOM 766 C CA . MET A 1 102 ? -7.874 7.021 10.447 1.00 92.50 102 MET A CA 1
ATOM 767 C C . MET A 1 102 ? -8.151 6.029 11.597 1.00 92.50 102 MET A C 1
ATOM 769 O O . MET A 1 102 ? -9.226 6.077 12.188 1.00 92.50 102 MET A O 1
ATOM 773 N N . PHE A 1 103 ? -7.197 5.153 11.956 1.00 95.00 103 PHE A N 1
ATOM 774 C CA . PHE A 1 103 ? -7.421 4.090 12.964 1.00 95.00 103 PHE A CA 1
ATOM 775 C C . PHE A 1 103 ? -7.933 4.599 14.315 1.00 95.00 103 PHE A C 1
ATOM 777 O O . PHE A 1 103 ? -8.752 3.945 14.951 1.00 95.00 103 PHE A O 1
ATOM 784 N N . SER A 1 104 ? -7.515 5.794 14.738 1.00 91.31 104 SER A N 1
ATOM 785 C CA . SER A 1 104 ? -7.939 6.376 16.015 1.00 91.31 104 SER A CA 1
ATOM 786 C C . SER A 1 104 ? -9.435 6.686 16.121 1.00 91.31 104 SER A C 1
ATOM 788 O O . SER A 1 104 ? -9.903 6.960 17.225 1.00 91.31 104 SER A O 1
ATOM 790 N N . PHE A 1 105 ? -10.159 6.708 14.999 1.00 89.62 105 PHE A N 1
ATOM 791 C CA . PHE A 1 105 ? -11.596 6.992 14.938 1.00 89.62 105 PHE A CA 1
ATOM 792 C C . PHE A 1 105 ? -12.450 5.744 14.714 1.00 89.62 105 PHE A C 1
ATOM 794 O O . PHE A 1 105 ? -13.667 5.866 14.627 1.00 89.62 105 PHE A O 1
ATOM 801 N N . LEU A 1 106 ? -11.832 4.567 14.609 1.00 92.19 106 LEU A N 1
ATOM 802 C CA . LEU A 1 106 ? -12.558 3.319 14.431 1.00 92.19 106 LEU A CA 1
ATOM 803 C C . LEU A 1 106 ? -13.017 2.812 15.796 1.00 92.19 106 LEU A C 1
ATOM 805 O O . LEU A 1 106 ? -12.205 2.597 16.700 1.00 92.19 106 LEU A O 1
ATOM 809 N N . ASP A 1 107 ? -14.329 2.676 15.950 1.00 92.38 107 ASP A N 1
ATOM 810 C CA . ASP A 1 107 ? -14.944 2.012 17.092 1.00 92.38 107 ASP A CA 1
ATOM 811 C C . ASP A 1 107 ? -15.106 0.506 16.829 1.00 92.38 107 ASP A C 1
ATOM 813 O O . ASP A 1 107 ? -14.759 -0.006 15.764 1.00 92.38 107 ASP A O 1
ATOM 817 N N . ALA A 1 108 ? -15.589 -0.223 17.836 1.00 94.00 108 ALA A N 1
ATOM 818 C CA . ALA A 1 108 ? -15.732 -1.673 17.750 1.00 94.00 108 ALA A CA 1
ATOM 819 C C . ALA A 1 108 ? -16.722 -2.109 16.657 1.00 94.00 108 ALA A C 1
ATOM 821 O O . ALA A 1 108 ? -16.502 -3.146 16.036 1.00 94.00 108 ALA A O 1
ATOM 822 N N . ASP A 1 109 ? -17.763 -1.316 16.395 1.00 94.50 109 ASP A N 1
ATOM 823 C CA . ASP A 1 109 ? -18.790 -1.642 15.406 1.00 94.50 109 ASP A CA 1
ATOM 824 C C . ASP A 1 109 ? -18.224 -1.491 13.987 1.00 94.50 109 ASP A C 1
ATOM 826 O O . ASP A 1 109 ? -18.378 -2.385 13.151 1.00 94.50 109 ASP A O 1
ATOM 830 N N . ILE A 1 110 ? -17.470 -0.416 13.728 1.00 93.62 110 ILE A N 1
ATOM 831 C CA . ILE A 1 110 ? -16.765 -0.233 12.453 1.00 93.62 110 ILE A CA 1
ATOM 832 C C . ILE A 1 110 ? -15.724 -1.339 12.254 1.00 93.62 110 ILE A C 1
ATOM 834 O O . ILE A 1 110 ? -15.633 -1.906 11.166 1.00 93.62 110 ILE A O 1
ATOM 838 N N . ILE A 1 111 ? -14.957 -1.689 13.289 1.00 95.12 111 ILE A N 1
ATOM 839 C CA . ILE A 1 111 ? -13.969 -2.773 13.189 1.00 95.12 111 ILE A CA 1
ATOM 840 C C . ILE A 1 111 ? -14.659 -4.115 12.893 1.00 95.12 111 ILE A C 1
ATOM 842 O O . ILE A 1 111 ? -14.197 -4.846 12.017 1.00 95.12 111 ILE A O 1
ATOM 846 N N . SER A 1 112 ? -15.793 -4.406 13.543 1.00 96.31 112 SER A N 1
ATOM 847 C CA . SER A 1 112 ? -16.604 -5.600 13.261 1.00 96.31 112 SER A CA 1
ATOM 848 C C . SER A 1 112 ? -17.063 -5.646 11.802 1.00 96.31 112 SER A C 1
ATOM 850 O O . SER A 1 112 ? -17.004 -6.704 11.179 1.00 96.31 112 SER A O 1
ATOM 852 N N . SER A 1 113 ? -17.435 -4.503 11.214 1.00 95.75 113 SER A N 1
ATOM 853 C CA . SER A 1 113 ? -17.830 -4.444 9.799 1.00 95.75 113 SER A CA 1
ATOM 854 C C . SER A 1 113 ? -16.696 -4.840 8.840 1.00 95.75 113 SER A C 1
ATOM 856 O O . SER A 1 113 ? -16.951 -5.454 7.804 1.00 95.75 113 SER A O 1
ATOM 858 N N . PHE A 1 114 ? -15.429 -4.575 9.189 1.00 96.12 114 PHE A N 1
ATOM 859 C CA . PHE A 1 114 ? -14.287 -5.044 8.394 1.00 96.12 114 PHE A CA 1
ATOM 860 C C . PHE A 1 114 ? -14.090 -6.553 8.511 1.00 96.12 114 PHE A C 1
ATOM 862 O O . PHE A 1 114 ? -13.777 -7.203 7.513 1.00 96.12 114 PHE A O 1
ATOM 869 N N . THR A 1 115 ? -14.302 -7.117 9.703 1.00 96.56 115 THR A N 1
ATOM 870 C CA . THR A 1 115 ? -14.300 -8.571 9.905 1.00 96.56 115 THR A CA 1
ATOM 871 C C . THR A 1 115 ? -15.387 -9.238 9.069 1.00 96.56 115 THR A C 1
ATOM 873 O O . THR A 1 115 ? -15.109 -10.212 8.371 1.00 96.56 115 THR A O 1
ATOM 876 N N . GLU A 1 116 ? -16.607 -8.702 9.097 1.00 96.88 116 GLU A N 1
ATOM 877 C CA . GLU A 1 116 ? -17.730 -9.212 8.305 1.00 96.88 116 GLU A CA 1
ATOM 878 C C . GLU A 1 116 ? -17.434 -9.150 6.807 1.00 96.88 116 GLU A C 1
ATOM 880 O O . GLU A 1 116 ? -17.619 -10.149 6.111 1.00 96.88 116 GLU A O 1
ATOM 885 N N . TYR A 1 117 ? -16.907 -8.021 6.327 1.00 96.94 117 TYR A N 1
ATOM 886 C CA . TYR A 1 117 ? -16.551 -7.845 4.923 1.00 96.94 117 TYR A CA 1
ATOM 887 C C . TYR A 1 117 ? -15.425 -8.790 4.473 1.00 96.94 117 TYR A C 1
ATOM 889 O O . TYR A 1 117 ? -15.538 -9.423 3.424 1.00 96.94 117 TYR A O 1
ATOM 897 N N . ARG A 1 118 ? -14.364 -8.966 5.278 1.00 97.56 118 ARG A N 1
ATOM 898 C CA . ARG A 1 118 ? -13.314 -9.960 4.987 1.00 97.56 118 ARG A CA 1
ATOM 899 C C . ARG A 1 118 ? -13.909 -11.360 4.862 1.00 97.56 118 ARG A C 1
ATOM 901 O O . ARG A 1 118 ? -13.615 -12.060 3.900 1.00 97.56 118 ARG A O 1
ATOM 908 N N . GLN A 1 119 ? -14.730 -11.765 5.828 1.00 97.19 119 GLN A N 1
ATOM 909 C CA . GLN A 1 119 ? -15.360 -13.086 5.816 1.00 97.19 119 GLN A CA 1
ATOM 910 C C . GLN A 1 119 ? -16.319 -13.258 4.632 1.00 97.19 119 GLN A C 1
ATOM 912 O O . GLN A 1 119 ? -16.531 -14.377 4.174 1.00 97.19 119 GLN A O 1
ATOM 917 N N . ASP A 1 120 ? -16.915 -12.177 4.135 1.00 96.31 120 ASP A N 1
ATOM 918 C CA . ASP A 1 120 ? -17.749 -12.218 2.938 1.00 96.31 120 ASP A CA 1
ATOM 919 C C . ASP A 1 120 ? -16.934 -12.453 1.663 1.00 96.31 120 ASP A C 1
ATOM 921 O O . ASP A 1 120 ? -17.288 -13.313 0.853 1.00 96.31 120 ASP A O 1
ATOM 925 N N . LEU A 1 121 ? -15.779 -11.794 1.531 1.00 96.44 121 LEU A N 1
ATOM 926 C CA . LEU A 1 121 ? -14.827 -12.078 0.453 1.00 96.44 121 LEU A CA 1
ATOM 927 C C . LEU A 1 121 ? -14.289 -13.515 0.522 1.00 96.44 121 LEU A C 1
ATOM 929 O O . LEU A 1 121 ? -14.131 -14.162 -0.511 1.00 96.44 121 LEU A O 1
ATOM 933 N N . GLU A 1 122 ? -14.049 -14.046 1.719 1.00 96.69 122 GLU A N 1
ATOM 934 C CA . GLU A 1 122 ? -13.669 -15.454 1.911 1.00 96.69 122 GLU A CA 1
ATOM 935 C C . GLU A 1 122 ? -14.751 -16.409 1.393 1.00 96.69 122 GLU A C 1
ATOM 937 O O . GLU A 1 122 ? -14.459 -17.295 0.592 1.00 96.69 122 GLU A O 1
ATOM 942 N N . ARG A 1 123 ? -16.015 -16.177 1.772 1.00 95.50 123 ARG A N 1
ATOM 943 C CA . ARG A 1 123 ? -17.163 -16.975 1.308 1.00 95.50 123 ARG A CA 1
ATOM 944 C C . ARG A 1 123 ? -17.458 -16.810 -0.179 1.00 95.50 123 ARG A C 1
ATOM 946 O O . ARG A 1 123 ? -18.054 -17.699 -0.777 1.00 95.50 123 ARG A O 1
ATOM 953 N N . THR A 1 124 ? -17.072 -15.690 -0.788 1.00 93.19 124 THR A N 1
ATOM 954 C CA . THR A 1 124 ? -17.297 -15.453 -2.223 1.00 93.19 124 THR A CA 1
ATOM 955 C C . THR A 1 124 ? -16.613 -16.522 -3.077 1.00 93.19 124 THR A C 1
ATOM 957 O O . THR A 1 124 ? -17.188 -16.947 -4.076 1.00 93.19 124 THR A O 1
ATOM 960 N N . ALA A 1 125 ? -15.460 -17.038 -2.643 1.00 89.88 125 ALA A N 1
ATOM 961 C CA . ALA A 1 125 ? -14.774 -18.134 -3.327 1.00 89.88 125 ALA A CA 1
ATOM 962 C C . ALA A 1 125 ? -15.521 -19.480 -3.256 1.00 89.88 125 ALA A C 1
ATOM 964 O O . ALA A 1 125 ? -15.307 -20.347 -4.094 1.00 89.88 125 ALA A O 1
ATOM 965 N N . ASP A 1 126 ? -16.444 -19.657 -2.302 1.00 88.88 126 ASP A N 1
ATOM 966 C CA . ASP A 1 126 ? -17.319 -20.838 -2.259 1.00 88.88 126 ASP A CA 1
ATOM 967 C C . ASP A 1 126 ? -18.511 -20.715 -3.232 1.00 88.88 126 ASP A C 1
ATOM 969 O O . ASP A 1 126 ? -19.192 -21.701 -3.524 1.00 88.88 126 ASP A O 1
ATOM 973 N N . LEU A 1 127 ? -18.803 -19.497 -3.704 1.00 89.06 127 LEU A N 1
ATOM 974 C CA . LEU A 1 127 ? -19.943 -19.177 -4.571 1.00 89.06 127 LEU A CA 1
ATOM 975 C C . LEU A 1 127 ? -19.538 -19.006 -6.037 1.00 89.06 127 LEU A C 1
ATOM 977 O O . LEU A 1 127 ? -20.326 -19.318 -6.931 1.00 89.06 127 LEU A O 1
ATOM 981 N N . VAL A 1 128 ? -18.336 -18.485 -6.273 1.00 89.00 128 VAL A N 1
ATOM 982 C CA . VAL A 1 128 ? -17.789 -18.170 -7.591 1.00 89.00 128 VAL A CA 1
ATOM 983 C C . VAL A 1 128 ? -16.400 -18.787 -7.696 1.00 89.00 128 VAL A C 1
ATOM 985 O O . VAL A 1 128 ? -15.568 -18.590 -6.818 1.00 89.00 128 VAL A O 1
ATOM 988 N N . ASP A 1 129 ? -16.152 -19.503 -8.793 1.00 90.69 129 ASP A N 1
ATOM 989 C CA . ASP A 1 129 ? -14.830 -20.029 -9.142 1.00 90.69 129 ASP A CA 1
ATOM 990 C C . ASP A 1 129 ? -13.904 -18.848 -9.472 1.00 90.69 129 ASP A C 1
ATOM 992 O O . ASP A 1 129 ? -13.953 -18.288 -10.574 1.00 90.69 129 ASP A O 1
ATOM 996 N N . ILE A 1 130 ? -13.093 -18.441 -8.491 1.00 92.88 130 ILE A N 1
ATOM 997 C CA . ILE A 1 130 ? -12.196 -17.286 -8.595 1.00 92.88 130 ILE A CA 1
ATOM 998 C C . ILE A 1 130 ? -11.199 -17.497 -9.733 1.00 92.88 130 ILE A C 1
ATOM 1000 O O . ILE A 1 130 ? -10.937 -16.580 -10.502 1.00 92.88 130 ILE A O 1
ATOM 1004 N N . GLN A 1 131 ? -10.683 -18.710 -9.897 1.00 92.12 131 GLN A N 1
ATOM 1005 C CA . GLN A 1 131 ? -9.6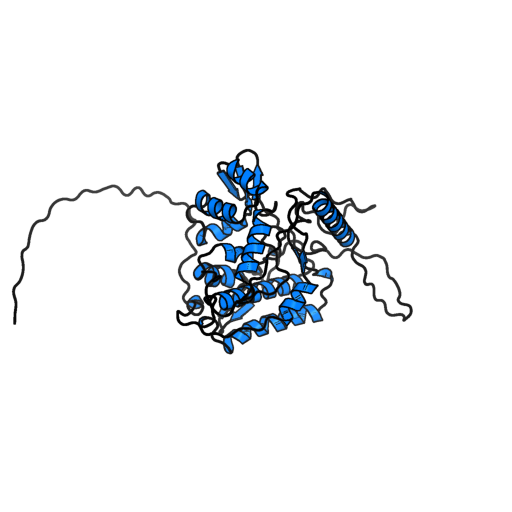81 -19.078 -10.894 1.00 92.12 131 GLN A CA 1
ATOM 1006 C C . GLN A 1 131 ? -10.207 -18.894 -12.315 1.00 92.12 131 GLN A C 1
ATOM 1008 O O . GLN A 1 131 ? -9.425 -18.634 -13.234 1.00 92.12 131 GLN A O 1
ATOM 1013 N N . SER A 1 132 ? -11.516 -19.035 -12.500 1.00 92.38 132 SER A N 1
ATOM 1014 C CA . SER A 1 132 ? -12.189 -18.809 -13.772 1.00 92.38 132 SER A CA 1
ATOM 1015 C C . SER A 1 132 ? -12.516 -17.344 -14.061 1.00 92.38 132 SER A C 1
ATOM 1017 O O . SER A 1 132 ? -12.873 -17.054 -15.191 1.00 92.38 132 SER A O 1
ATOM 1019 N N . LEU A 1 133 ? -12.386 -16.401 -13.123 1.00 93.38 133 LEU A N 1
ATOM 1020 C CA . LEU A 1 133 ? -12.640 -14.976 -13.395 1.00 93.38 133 LEU A CA 1
ATOM 1021 C C . LEU A 1 133 ? -11.610 -14.385 -14.375 1.00 93.38 133 LEU A C 1
ATOM 1023 O O . LEU A 1 133 ? -10.557 -14.976 -14.619 1.00 93.38 133 LEU A O 1
ATOM 1027 N N . SER A 1 134 ? -11.866 -13.192 -14.919 1.00 93.06 134 SER A N 1
ATOM 1028 C CA . SER A 1 134 ? -10.835 -12.469 -15.679 1.00 93.06 134 SER A CA 1
ATOM 1029 C C . SER A 1 134 ? -9.592 -12.221 -14.811 1.00 93.06 134 SER A C 1
ATOM 1031 O O . SER A 1 134 ? -9.684 -12.071 -13.589 1.00 93.06 134 SER A O 1
ATOM 1033 N N . ARG A 1 135 ? -8.399 -12.159 -15.414 1.00 92.81 135 ARG A N 1
ATOM 1034 C CA . ARG A 1 135 ? -7.138 -11.998 -14.664 1.00 92.81 135 ARG A CA 1
ATOM 1035 C C . ARG A 1 135 ? -7.118 -10.742 -13.800 1.00 92.81 135 ARG A C 1
ATOM 1037 O O . ARG A 1 135 ? -6.600 -10.768 -12.683 1.00 92.81 135 ARG A O 1
ATOM 1044 N N . ASN A 1 136 ? -7.703 -9.657 -14.298 1.00 94.25 136 ASN A N 1
ATOM 1045 C CA . ASN A 1 136 ? -7.818 -8.411 -13.554 1.00 94.25 136 ASN A CA 1
ATOM 1046 C C . ASN A 1 136 ? -8.784 -8.539 -12.368 1.00 94.25 136 ASN A C 1
ATOM 1048 O O . ASN A 1 136 ? -8.477 -8.035 -11.288 1.00 94.25 136 ASN A O 1
ATOM 1052 N N . GLU A 1 137 ? -9.901 -9.251 -12.529 1.00 95.75 137 GLU A N 1
ATOM 1053 C CA . GLU A 1 137 ? -10.849 -9.484 -11.437 1.00 95.75 137 GLU A CA 1
ATOM 1054 C C . GLU A 1 137 ? -10.254 -10.400 -10.354 1.00 95.75 137 GLU A C 1
ATOM 1056 O O . GLU A 1 137 ? -10.373 -10.113 -9.162 1.00 95.75 137 GLU A O 1
ATOM 1061 N N . GLN A 1 138 ? -9.506 -11.436 -10.748 1.00 96.31 138 GLN A N 1
ATOM 1062 C CA . GLN A 1 138 ? -8.746 -12.281 -9.817 1.00 96.31 138 GLN A CA 1
ATOM 1063 C C . GLN A 1 138 ? -7.734 -11.471 -9.007 1.00 96.31 138 GLN A C 1
ATOM 1065 O O . GLN A 1 138 ? -7.639 -11.600 -7.785 1.00 96.31 138 GLN A O 1
ATOM 1070 N N . LEU A 1 139 ? -6.969 -10.615 -9.684 1.00 97.44 139 LEU A N 1
ATOM 1071 C CA . LEU A 1 139 ? -5.978 -9.768 -9.034 1.00 97.44 139 LEU A CA 1
ATOM 1072 C C . LEU A 1 139 ? -6.640 -8.779 -8.066 1.00 97.44 139 LEU A C 1
ATOM 1074 O O . LEU A 1 139 ? -6.154 -8.594 -6.948 1.00 97.44 139 LEU A O 1
ATOM 1078 N N . ALA A 1 140 ? -7.759 -8.177 -8.473 1.00 97.81 140 ALA A N 1
ATOM 1079 C CA . ALA A 1 140 ? -8.548 -7.288 -7.631 1.00 97.81 140 ALA A CA 1
ATOM 1080 C C . ALA A 1 140 ? -9.057 -7.995 -6.367 1.00 97.81 140 ALA A C 1
ATOM 1082 O O . ALA A 1 140 ? -8.880 -7.460 -5.268 1.00 97.81 140 ALA A O 1
ATOM 1083 N N . TYR A 1 141 ? -9.594 -9.211 -6.505 1.00 98.06 141 TYR A N 1
ATOM 1084 C CA . TYR A 1 141 ? -10.035 -10.041 -5.384 1.00 98.06 141 TYR A CA 1
ATOM 1085 C C . TYR A 1 141 ? -8.914 -10.251 -4.360 1.00 98.06 141 TYR A C 1
ATOM 1087 O O . TYR A 1 141 ? -9.069 -9.906 -3.184 1.00 98.06 141 TYR A O 1
ATOM 1095 N N . TRP A 1 142 ? -7.747 -10.734 -4.802 1.00 98.44 142 TRP A N 1
ATOM 1096 C CA . TRP A 1 142 ? -6.625 -11.023 -3.904 1.00 98.44 142 TRP A CA 1
ATOM 1097 C C . TRP A 1 142 ? -6.067 -9.774 -3.222 1.00 98.44 142 TRP A C 1
ATOM 1099 O O . TRP A 1 142 ? -5.747 -9.810 -2.029 1.00 98.44 142 TRP A O 1
ATOM 1109 N N . ILE A 1 143 ? -5.964 -8.657 -3.948 1.00 98.69 143 ILE A N 1
ATOM 1110 C CA . ILE A 1 143 ? -5.502 -7.385 -3.381 1.00 98.69 143 ILE A CA 1
ATOM 1111 C C . ILE A 1 143 ? -6.494 -6.868 -2.335 1.00 98.69 143 ILE A C 1
ATOM 1113 O O . ILE A 1 143 ? -6.078 -6.461 -1.246 1.00 98.69 143 ILE A O 1
ATOM 1117 N N . ASN A 1 144 ? -7.795 -6.885 -2.635 1.00 98.56 144 ASN A N 1
ATOM 1118 C CA . ASN A 1 144 ? -8.820 -6.417 -1.706 1.00 98.56 144 ASN A CA 1
ATOM 1119 C C . ASN A 1 144 ? -8.873 -7.293 -0.453 1.00 98.56 144 ASN A C 1
ATOM 1121 O O . ASN A 1 144 ? -8.805 -6.749 0.648 1.00 98.56 144 ASN A O 1
ATOM 1125 N N . LEU A 1 145 ? -8.907 -8.621 -0.600 1.00 98.62 145 LEU A N 1
ATOM 1126 C CA . LEU A 1 145 ? -8.918 -9.555 0.528 1.00 98.62 145 LEU A CA 1
ATOM 1127 C C . LEU A 1 145 ? -7.701 -9.348 1.441 1.00 98.62 145 LEU A C 1
ATOM 1129 O O . LEU A 1 145 ? -7.852 -9.216 2.658 1.00 98.62 145 LEU A O 1
ATOM 1133 N N . HIS A 1 146 ? -6.503 -9.234 0.858 1.00 98.69 146 HIS A N 1
ATOM 1134 C CA . HIS A 1 146 ? -5.285 -8.923 1.606 1.00 98.69 146 HIS A CA 1
ATOM 1135 C C . HIS A 1 146 ? -5.397 -7.589 2.355 1.00 98.69 146 HIS A C 1
ATOM 1137 O O . HIS A 1 146 ? -5.109 -7.510 3.551 1.00 98.69 146 HIS A O 1
ATOM 1143 N N . ASN A 1 147 ? -5.788 -6.518 1.661 1.00 98.56 147 ASN A N 1
ATOM 1144 C CA . ASN A 1 147 ? -5.787 -5.174 2.233 1.00 98.56 147 ASN A CA 1
ATOM 1145 C C . ASN A 1 147 ? -6.836 -5.015 3.340 1.00 98.56 147 ASN A C 1
ATOM 1147 O O . ASN A 1 147 ? -6.530 -4.400 4.362 1.00 98.56 147 ASN A O 1
ATOM 1151 N N . VAL A 1 148 ? -8.028 -5.597 3.182 1.00 98.19 148 VAL A N 1
ATOM 1152 C CA . VAL A 1 148 ? -9.060 -5.625 4.233 1.00 98.19 148 VAL A CA 1
ATOM 1153 C C . VAL A 1 148 ? -8.536 -6.359 5.460 1.00 98.19 148 VAL A C 1
ATOM 1155 O O . VAL A 1 148 ? -8.614 -5.821 6.562 1.00 98.19 148 VAL A O 1
ATOM 1158 N N . ALA A 1 149 ? -7.954 -7.548 5.278 1.00 98.44 149 ALA A N 1
ATOM 1159 C CA . ALA A 1 149 ? -7.401 -8.340 6.372 1.00 98.44 149 ALA A CA 1
ATOM 1160 C C . ALA A 1 149 ? -6.302 -7.582 7.133 1.00 98.44 149 ALA A C 1
ATOM 1162 O O . ALA A 1 149 ? -6.282 -7.570 8.363 1.00 98.44 149 ALA A O 1
ATOM 1163 N N . MET A 1 150 ? -5.418 -6.881 6.419 1.00 98.50 150 MET A N 1
ATOM 1164 C CA . MET A 1 150 ? -4.398 -6.040 7.050 1.00 98.50 150 MET A CA 1
ATOM 1165 C C . MET A 1 150 ? -5.012 -4.871 7.830 1.00 98.50 150 MET A C 1
ATOM 1167 O O . MET A 1 150 ? -4.604 -4.613 8.962 1.00 98.50 150 MET A O 1
ATOM 1171 N N . ILE A 1 151 ? -5.999 -4.172 7.261 1.00 98.19 151 ILE A N 1
ATOM 1172 C CA . ILE A 1 151 ? -6.677 -3.049 7.926 1.00 98.19 151 ILE A CA 1
ATOM 1173 C C . ILE A 1 151 ? -7.409 -3.522 9.185 1.00 98.19 151 ILE A C 1
ATOM 1175 O O . ILE A 1 151 ? -7.240 -2.911 10.238 1.00 98.19 151 ILE A O 1
ATOM 1179 N N . GLU A 1 152 ? -8.166 -4.615 9.099 1.00 97.75 152 GLU A N 1
ATOM 1180 C CA . GLU A 1 152 ? -8.889 -5.224 10.221 1.00 97.75 152 GLU A CA 1
ATOM 1181 C C . GLU A 1 152 ? -7.938 -5.547 11.383 1.00 97.75 152 GLU A C 1
ATOM 1183 O O . GLU A 1 152 ? -8.158 -5.109 12.514 1.00 97.75 152 GLU A O 1
ATOM 1188 N N . GLN A 1 153 ? -6.854 -6.282 11.123 1.00 98.25 153 GLN A N 1
ATOM 1189 C CA . GLN A 1 153 ? -5.943 -6.717 12.185 1.00 98.25 153 GLN A CA 1
ATOM 1190 C C . GLN A 1 153 ? -5.156 -5.554 12.797 1.00 98.25 153 GLN A C 1
ATOM 1192 O O . GLN A 1 153 ? -4.954 -5.514 14.013 1.00 98.25 153 GLN A O 1
ATOM 1197 N N . ILE A 1 154 ? -4.757 -4.567 11.989 1.00 98.38 154 ILE A N 1
ATOM 1198 C CA . ILE A 1 154 ? -4.114 -3.353 12.507 1.00 98.38 154 ILE A CA 1
ATOM 1199 C C . ILE A 1 154 ? -5.096 -2.536 13.354 1.00 98.38 154 ILE A C 1
ATOM 1201 O O . ILE A 1 154 ? -4.701 -2.030 14.405 1.00 98.38 154 ILE A O 1
ATOM 1205 N N . ALA A 1 155 ? -6.366 -2.434 12.948 1.00 97.75 155 ALA A N 1
ATOM 1206 C CA . ALA A 1 155 ? -7.389 -1.740 13.725 1.00 97.75 155 ALA A CA 1
ATOM 1207 C C . ALA A 1 155 ? -7.634 -2.424 15.080 1.00 97.75 155 ALA A C 1
ATOM 1209 O O . ALA A 1 155 ? -7.655 -1.746 16.106 1.00 97.75 155 ALA A O 1
ATOM 1210 N N . ASN A 1 156 ? -7.723 -3.758 15.097 1.00 97.25 156 ASN A N 1
ATOM 1211 C CA . ASN A 1 156 ? -7.860 -4.555 16.320 1.00 97.25 156 ASN A CA 1
ATOM 1212 C C . ASN A 1 156 ? -6.670 -4.389 17.280 1.00 97.25 156 ASN A C 1
ATOM 1214 O O . ASN A 1 156 ? -6.847 -4.351 18.497 1.00 97.25 156 ASN A O 1
ATOM 1218 N N . ALA A 1 157 ? -5.453 -4.272 16.744 1.00 97.38 157 ALA A N 1
ATOM 1219 C CA . ALA A 1 157 ? -4.240 -4.090 17.538 1.00 97.38 157 ALA A CA 1
ATOM 1220 C C . ALA A 1 157 ? -3.974 -2.625 17.939 1.00 97.38 157 ALA A C 1
ATOM 1222 O O . ALA A 1 157 ? -3.030 -2.353 18.686 1.00 97.38 157 ALA A O 1
ATOM 1223 N N . TRP A 1 158 ? -4.761 -1.662 17.447 1.00 96.25 158 TRP A N 1
ATOM 1224 C CA . TRP A 1 158 ? -4.515 -0.246 17.702 1.00 96.25 158 TRP A CA 1
ATOM 1225 C C . TRP A 1 158 ? -4.822 0.121 19.170 1.00 96.25 158 TRP A C 1
ATOM 1227 O O . TRP A 1 158 ? -5.919 -0.146 19.671 1.00 96.25 158 TRP A O 1
ATOM 1237 N N . PRO A 1 159 ? -3.915 0.809 19.895 1.00 95.25 159 PRO A N 1
ATOM 1238 C CA . PRO A 1 159 ? -2.756 1.562 19.409 1.00 95.25 159 PRO A CA 1
ATOM 1239 C C . PRO A 1 159 ? -1.457 0.746 19.319 1.00 95.25 159 PRO A C 1
ATOM 1241 O O . PRO A 1 159 ? -1.018 0.144 20.297 1.00 95.25 159 PRO A O 1
ATOM 1244 N N . VAL A 1 160 ? -0.790 0.828 18.164 1.00 95.81 160 VAL A N 1
ATOM 1245 C CA . VAL A 1 160 ? 0.502 0.183 17.878 1.00 95.81 160 VAL A CA 1
ATOM 1246 C C . VAL A 1 160 ? 1.348 1.075 16.971 1.00 95.81 160 VAL A C 1
ATOM 1248 O O . VAL A 1 160 ? 0.837 1.633 16.002 1.00 95.81 160 VAL A O 1
ATOM 1251 N N . ARG A 1 161 ? 2.642 1.237 17.281 1.00 95.00 161 ARG A N 1
ATOM 1252 C CA . ARG A 1 161 ? 3.540 2.118 16.509 1.00 95.00 161 ARG A CA 1
ATOM 1253 C C . ARG A 1 161 ? 4.052 1.488 15.224 1.00 95.00 161 ARG A C 1
ATOM 1255 O O . ARG A 1 161 ? 4.220 2.210 14.250 1.00 95.00 161 ARG A O 1
ATOM 1262 N N . GLN A 1 162 ? 4.316 0.185 15.235 1.00 96.81 162 GLN A N 1
ATOM 1263 C CA . GLN A 1 162 ? 4.875 -0.540 14.097 1.00 96.81 162 GLN A CA 1
ATOM 1264 C C . G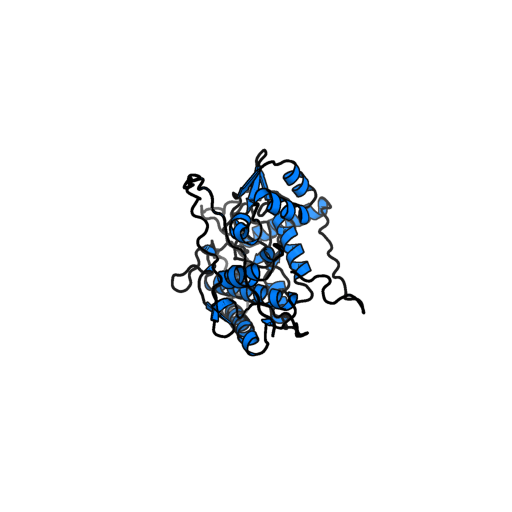LN A 1 162 ? 4.010 -1.774 13.815 1.00 96.81 162 GLN A C 1
ATOM 1266 O O . GLN A 1 162 ? 3.998 -2.696 14.630 1.00 96.81 162 GLN A O 1
ATOM 1271 N N . PRO A 1 163 ? 3.286 -1.832 12.683 1.00 97.25 163 PRO A N 1
ATOM 1272 C CA . PRO A 1 163 ? 2.411 -2.958 12.348 1.00 97.25 163 PRO A CA 1
ATOM 1273 C C . PRO A 1 163 ? 3.120 -4.313 12.323 1.00 97.25 163 PRO A C 1
ATOM 1275 O O . PRO A 1 163 ? 2.532 -5.319 12.708 1.00 97.25 163 PRO A O 1
ATOM 1278 N N . ARG A 1 164 ? 4.407 -4.348 11.963 1.00 95.19 164 ARG A N 1
ATOM 1279 C CA . ARG A 1 164 ? 5.237 -5.563 12.014 1.00 95.19 164 ARG A CA 1
ATOM 1280 C C . ARG A 1 164 ? 5.403 -6.183 13.410 1.00 95.19 164 ARG A C 1
ATOM 1282 O O . ARG A 1 164 ? 5.836 -7.326 13.513 1.00 95.19 164 ARG A O 1
ATOM 1289 N N . GLU A 1 165 ? 5.101 -5.449 14.483 1.00 96.94 165 GLU A N 1
ATOM 1290 C CA . GLU A 1 165 ? 5.140 -5.967 15.859 1.00 96.94 165 GLU A CA 1
ATOM 1291 C C . GLU A 1 165 ? 3.860 -6.730 16.236 1.00 96.94 165 GLU A C 1
ATOM 1293 O O . GLU A 1 165 ? 3.846 -7.441 17.245 1.00 96.94 165 GLU A O 1
ATOM 1298 N N . ILE A 1 166 ? 2.794 -6.603 15.437 1.00 98.12 166 ILE A N 1
ATOM 1299 C CA . ILE A 1 166 ? 1.516 -7.274 15.672 1.00 98.12 166 ILE A CA 1
ATOM 1300 C C . ILE A 1 166 ? 1.696 -8.781 15.495 1.00 98.12 166 ILE A C 1
ATOM 1302 O O . ILE A 1 166 ? 2.319 -9.253 14.538 1.00 98.12 166 ILE A O 1
ATOM 1306 N N . LYS A 1 167 ? 1.116 -9.539 16.427 1.00 97.88 167 LYS A N 1
ATOM 1307 C CA . LYS A 1 167 ? 1.101 -10.998 16.401 1.00 97.88 167 LYS A CA 1
ATOM 1308 C C . LYS A 1 167 ? -0.309 -11.529 16.594 1.00 97.88 167 LYS A C 1
ATOM 1310 O O . LYS A 1 167 ? -1.030 -11.035 17.456 1.00 97.88 167 LYS A O 1
ATOM 1315 N N . ILE A 1 168 ? -0.642 -12.580 15.857 1.00 96.62 168 ILE A N 1
ATOM 1316 C CA . ILE A 1 168 ? -1.861 -13.372 16.025 1.00 96.62 168 ILE A CA 1
ATOM 1317 C C . ILE A 1 168 ? -1.412 -14.742 16.521 1.00 96.62 168 ILE A C 1
ATOM 1319 O O . ILE A 1 168 ? -0.569 -15.383 15.895 1.00 96.62 168 ILE A O 1
ATOM 1323 N N . ASP A 1 169 ? -1.881 -15.138 17.705 1.00 94.06 169 ASP A N 1
ATOM 1324 C CA . ASP A 1 169 ? -1.498 -16.396 18.363 1.00 94.06 169 ASP A CA 1
ATOM 1325 C C . ASP A 1 169 ? 0.027 -16.634 18.434 1.00 94.06 169 ASP A C 1
ATOM 1327 O O . ASP A 1 169 ? 0.530 -17.752 18.341 1.00 94.06 169 ASP A O 1
ATOM 1331 N N . GLY A 1 170 ? 0.793 -15.550 18.607 1.00 95.81 170 GLY A N 1
ATOM 1332 C CA . GLY A 1 170 ? 2.256 -15.576 18.710 1.00 95.81 170 GLY A CA 1
ATOM 1333 C C . GLY A 1 170 ? 3.016 -15.544 17.377 1.00 95.81 170 GLY A C 1
ATOM 1334 O O . GLY A 1 170 ? 4.240 -15.383 17.401 1.00 95.81 170 GLY A O 1
ATOM 1335 N N . VAL A 1 171 ? 2.323 -15.618 16.239 1.00 97.81 171 VAL A N 1
ATOM 1336 C CA . VAL A 1 171 ? 2.890 -15.540 14.881 1.00 97.81 171 VAL A CA 1
ATOM 1337 C C . VAL A 1 171 ? 2.816 -14.095 14.364 1.00 97.81 171 VAL A C 1
ATOM 1339 O O . VAL A 1 171 ? 1.793 -13.448 14.590 1.00 97.81 171 VAL A O 1
ATOM 1342 N N . PRO A 1 172 ? 3.857 -13.549 13.699 1.00 98.06 172 PRO A N 1
ATOM 1343 C CA . PRO A 1 172 ? 3.792 -12.218 13.087 1.00 98.06 172 PRO A CA 1
ATOM 1344 C C . PRO A 1 172 ? 2.589 -12.072 12.148 1.00 98.06 172 PRO A C 1
ATOM 1346 O O . PRO A 1 172 ? 2.299 -12.995 11.393 1.00 98.06 172 PRO A O 1
ATOM 1349 N N . LEU A 1 173 ? 1.923 -10.913 12.162 1.00 98.00 173 LEU A N 1
ATOM 1350 C CA . LEU A 1 173 ? 0.693 -10.656 11.395 1.00 98.00 173 LEU A CA 1
ATOM 1351 C C . LEU A 1 173 ? 0.782 -11.088 9.920 1.00 98.00 173 LEU A C 1
ATOM 1353 O O . LEU A 1 173 ? -0.111 -11.761 9.421 1.00 98.00 173 LEU A O 1
ATOM 1357 N N . ASP A 1 174 ? 1.876 -10.740 9.242 1.00 97.44 174 ASP A N 1
ATOM 1358 C CA . ASP A 1 174 ? 2.081 -11.043 7.817 1.00 97.44 174 ASP A CA 1
ATOM 1359 C C . ASP A 1 174 ? 2.164 -12.562 7.545 1.00 97.44 174 ASP A C 1
ATOM 1361 O O . ASP A 1 174 ? 1.826 -13.012 6.457 1.00 97.44 174 ASP A O 1
ATOM 1365 N N . GLU A 1 175 ? 2.570 -13.364 8.535 1.00 98.00 175 GLU A N 1
ATOM 1366 C CA . GLU A 1 175 ? 2.745 -14.824 8.436 1.00 98.00 175 GLU A CA 1
ATOM 1367 C C . GLU A 1 175 ? 1.599 -15.619 9.081 1.00 98.00 175 GLU A C 1
ATOM 1369 O O . GLU A 1 175 ? 1.478 -16.830 8.876 1.00 98.00 175 GLU A O 1
ATOM 1374 N N . ALA A 1 176 ? 0.757 -14.961 9.875 1.00 98.12 176 ALA A N 1
ATOM 1375 C CA . ALA A 1 176 ? -0.349 -15.600 10.562 1.00 98.12 176 ALA A CA 1
ATOM 1376 C C . ALA A 1 176 ? -1.430 -16.030 9.565 1.00 98.12 176 ALA A C 1
ATOM 1378 O O . ALA A 1 176 ? -1.891 -15.238 8.745 1.00 98.12 176 ALA A O 1
ATOM 1379 N N . ARG A 1 177 ? -1.860 -17.293 9.651 1.00 97.56 177 ARG A N 1
ATOM 1380 C CA . ARG A 1 177 ? -2.888 -17.860 8.772 1.00 97.56 177 ARG A CA 1
ATOM 1381 C C . ARG A 1 177 ? -4.267 -17.752 9.410 1.00 97.56 177 ARG A C 1
ATOM 1383 O O . ARG A 1 177 ? -4.668 -18.643 10.151 1.00 97.56 177 ARG A O 1
ATOM 1390 N N . PHE A 1 178 ? -4.958 -16.654 9.135 1.00 97.44 178 PHE A N 1
ATOM 1391 C CA . PHE A 1 178 ? -6.301 -16.368 9.657 1.00 97.44 178 PHE A CA 1
ATOM 1392 C C . PHE A 1 178 ? -7.334 -16.096 8.554 1.00 97.44 178 PHE A C 1
ATOM 1394 O O . PHE A 1 178 ? -8.514 -15.943 8.856 1.00 97.44 178 PHE A O 1
ATOM 1401 N N . ILE A 1 179 ? -6.893 -16.047 7.294 1.00 98.12 179 ILE A N 1
ATOM 1402 C CA . ILE A 1 179 ? -7.750 -15.907 6.117 1.00 98.12 179 ILE A CA 1
ATOM 1403 C C . ILE A 1 179 ? -8.050 -17.312 5.605 1.00 98.12 179 ILE A C 1
ATOM 1405 O O . ILE A 1 179 ? -7.134 -18.128 5.544 1.00 98.12 179 ILE A O 1
ATOM 1409 N N . THR A 1 180 ? -9.292 -17.630 5.247 1.00 96.81 180 THR A N 1
ATOM 1410 C CA . THR A 1 180 ? -9.630 -18.955 4.692 1.00 96.81 180 THR A CA 1
ATOM 1411 C C . THR A 1 180 ? -10.335 -18.818 3.355 1.00 96.81 180 THR A C 1
ATOM 1413 O O . THR A 1 180 ? -11.393 -18.213 3.289 1.00 96.81 180 THR A O 1
ATOM 1416 N N . VAL A 1 181 ? -9.773 -19.408 2.301 1.00 96.31 181 VAL A N 1
ATOM 1417 C CA . VAL A 1 181 ? -10.362 -19.414 0.951 1.00 96.31 181 VAL A CA 1
ATOM 1418 C C . VAL A 1 181 ? -10.397 -20.855 0.460 1.00 96.31 181 VAL A C 1
ATOM 1420 O O . VAL A 1 181 ? -9.381 -21.543 0.556 1.00 96.31 181 VAL A O 1
ATOM 1423 N N . GLU A 1 182 ? -11.559 -21.339 0.012 1.00 92.19 182 GLU A N 1
ATOM 1424 C CA . GLU A 1 182 ? -11.764 -22.734 -0.430 1.00 92.19 182 GLU A CA 1
ATOM 1425 C C . GLU A 1 182 ? -11.277 -23.778 0.601 1.00 92.19 182 GLU A C 1
ATOM 1427 O O . GLU A 1 182 ? -10.694 -24.815 0.281 1.00 92.19 182 GLU A O 1
ATOM 1432 N N . GLY A 1 183 ? -11.460 -23.483 1.893 1.00 92.25 183 GLY A N 1
ATOM 1433 C CA . GLY A 1 183 ? -11.008 -24.340 2.997 1.00 92.25 183 GLY A CA 1
ATOM 1434 C C . GLY A 1 183 ? -9.492 -24.341 3.250 1.00 92.25 183 GLY A C 1
ATOM 1435 O O . GLY A 1 183 ? -9.021 -25.066 4.131 1.00 92.25 183 GLY A O 1
ATOM 1436 N N . ILE A 1 184 ? -8.718 -23.525 2.532 1.00 94.75 184 ILE A N 1
ATOM 1437 C CA . ILE A 1 184 ? -7.274 -23.373 2.722 1.00 94.75 184 ILE A CA 1
ATOM 1438 C C . ILE A 1 184 ? -7.006 -22.152 3.598 1.00 94.75 184 ILE A C 1
ATOM 1440 O O . ILE A 1 184 ? -7.371 -21.032 3.257 1.00 94.75 184 ILE A O 1
ATOM 1444 N N . ALA A 1 185 ? -6.326 -22.370 4.726 1.00 96.75 185 ALA A N 1
ATOM 1445 C CA . ALA A 1 185 ? -5.877 -21.289 5.596 1.00 96.75 185 ALA A CA 1
ATOM 1446 C C . ALA A 1 185 ? -4.645 -20.583 4.998 1.00 96.75 185 ALA A C 1
ATOM 1448 O O . ALA A 1 185 ? -3.602 -21.209 4.772 1.00 96.75 185 ALA A O 1
ATOM 1449 N N . LEU A 1 186 ? -4.764 -19.275 4.795 1.00 97.75 186 LEU A N 1
ATOM 1450 C CA . LEU A 1 186 ? -3.816 -18.380 4.143 1.00 97.75 186 LEU A CA 1
ATOM 1451 C C . LEU A 1 186 ? -3.367 -17.276 5.102 1.00 97.75 186 LEU A C 1
ATOM 1453 O O . LEU A 1 186 ? -4.138 -16.783 5.929 1.00 97.75 186 LEU A O 1
ATOM 1457 N N . SER A 1 187 ? -2.108 -16.869 4.964 1.00 98.44 187 SER A N 1
ATOM 1458 C CA . SER A 1 187 ? -1.585 -15.631 5.545 1.00 98.44 187 SER A CA 1
ATOM 1459 C C . SER A 1 187 ? -1.584 -14.496 4.513 1.00 98.44 187 SER A C 1
ATOM 1461 O O . SER A 1 187 ? -1.585 -14.773 3.308 1.00 98.44 187 SER A O 1
ATOM 1463 N N . PRO A 1 188 ? -1.523 -13.219 4.939 1.00 98.50 188 PRO A N 1
ATOM 1464 C CA . PRO A 1 188 ? -1.308 -12.101 4.018 1.00 98.50 188 PRO A CA 1
ATOM 1465 C C . PRO A 1 188 ? -0.075 -12.309 3.122 1.00 98.50 188 PRO A C 1
ATOM 1467 O O . PRO A 1 188 ? -0.115 -12.051 1.916 1.00 98.50 188 PRO A O 1
ATOM 1470 N N . ARG A 1 189 ? 1.009 -12.864 3.676 1.00 98.12 189 ARG A N 1
ATOM 1471 C CA . ARG A 1 189 ? 2.204 -13.232 2.916 1.00 98.12 189 ARG A CA 1
ATOM 1472 C C . ARG A 1 189 ? 1.953 -14.352 1.910 1.00 98.12 189 ARG A C 1
ATOM 1474 O O . ARG A 1 189 ? 2.456 -14.251 0.794 1.00 98.12 189 ARG A O 1
ATOM 1481 N N . ASP A 1 190 ? 1.185 -15.384 2.266 1.00 98.25 190 ASP A N 1
ATOM 1482 C CA . ASP A 1 190 ? 0.827 -16.467 1.339 1.00 98.25 190 ASP A CA 1
ATOM 1483 C C . ASP A 1 190 ? 0.052 -15.912 0.125 1.00 98.25 190 ASP A C 1
ATOM 1485 O O . ASP A 1 190 ? 0.390 -16.248 -1.011 1.00 98.25 190 ASP A O 1
ATOM 1489 N N . ILE A 1 191 ? -0.906 -14.995 0.337 1.00 98.31 191 ILE A N 1
ATOM 1490 C CA . ILE A 1 191 ? -1.643 -14.329 -0.757 1.00 98.31 191 ILE A CA 1
ATOM 1491 C C . ILE A 1 191 ? -0.676 -13.613 -1.708 1.00 98.31 191 ILE A C 1
ATOM 1493 O O . ILE A 1 191 ? -0.743 -13.795 -2.924 1.00 98.31 191 ILE A O 1
ATOM 1497 N N . ARG A 1 192 ? 0.262 -12.825 -1.170 1.00 98.06 192 ARG A N 1
ATOM 1498 C CA . ARG A 1 192 ? 1.232 -12.093 -1.996 1.00 98.06 192 ARG A CA 1
ATOM 1499 C C . ARG A 1 192 ? 2.186 -13.030 -2.720 1.00 98.06 192 ARG A C 1
ATOM 1501 O O . ARG A 1 192 ? 2.282 -12.983 -3.935 1.00 98.06 192 ARG A O 1
ATOM 1508 N N . GLU A 1 193 ? 2.912 -13.860 -1.982 1.00 97.00 193 GLU A N 1
ATOM 1509 C CA . GLU A 1 193 ? 4.080 -14.577 -2.501 1.00 97.00 193 GLU A CA 1
ATOM 1510 C C . GLU A 1 193 ? 3.732 -15.899 -3.187 1.00 97.00 193 GLU A C 1
ATOM 1512 O O . GLU A 1 193 ? 4.408 -16.285 -4.140 1.00 97.00 193 GLU A O 1
ATOM 1517 N N . LYS A 1 194 ? 2.716 -16.618 -2.696 1.00 96.38 194 LYS A N 1
ATOM 1518 C CA . LYS A 1 194 ? 2.383 -17.970 -3.173 1.00 96.38 194 LYS A CA 1
ATOM 1519 C C . LYS A 1 194 ? 1.231 -17.987 -4.166 1.00 96.38 194 LYS A C 1
ATOM 1521 O O . LYS A 1 194 ? 1.161 -18.920 -4.958 1.00 96.38 194 LYS A O 1
ATOM 1526 N N . ILE A 1 195 ? 0.389 -16.954 -4.163 1.00 96.19 195 ILE A N 1
ATOM 1527 C CA . ILE A 1 195 ? -0.713 -16.814 -5.117 1.00 96.19 195 ILE A CA 1
ATOM 1528 C C . ILE A 1 195 ? -0.376 -15.739 -6.148 1.00 96.19 195 ILE A C 1
ATOM 1530 O O . ILE A 1 195 ? -0.165 -16.062 -7.316 1.00 96.19 195 ILE A O 1
ATOM 1534 N N . VAL A 1 196 ? -0.253 -14.472 -5.748 1.00 97.50 196 VAL A N 1
ATOM 1535 C CA . VAL A 1 196 ? -0.138 -13.393 -6.738 1.00 97.50 196 VAL A CA 1
ATOM 1536 C C . VAL A 1 196 ? 1.232 -13.363 -7.418 1.00 97.50 196 VAL A C 1
ATOM 1538 O O . VAL A 1 196 ? 1.314 -13.424 -8.638 1.00 97.50 196 VAL A O 1
ATOM 1541 N N . PHE A 1 197 ? 2.338 -13.381 -6.682 1.00 96.62 197 PHE A N 1
ATOM 1542 C CA . PHE A 1 197 ? 3.673 -13.311 -7.296 1.00 96.62 197 PHE A CA 1
ATOM 1543 C C . PHE A 1 197 ? 4.058 -14.593 -8.048 1.00 96.62 197 PHE A C 1
ATOM 1545 O O . PHE A 1 197 ? 4.973 -14.590 -8.870 1.00 96.62 197 PHE A O 1
ATOM 1552 N N . ALA A 1 198 ? 3.361 -15.698 -7.776 1.00 94.75 198 ALA A N 1
ATOM 1553 C CA . ALA A 1 198 ? 3.530 -16.945 -8.508 1.00 94.75 198 ALA A CA 1
ATOM 1554 C C . ALA A 1 198 ? 2.838 -16.913 -9.881 1.00 94.75 198 ALA A C 1
ATOM 1556 O O . ALA A 1 198 ? 3.342 -17.521 -10.830 1.00 94.75 198 ALA A O 1
ATOM 1557 N N . ASN A 1 199 ? 1.707 -16.206 -9.987 1.00 94.69 199 ASN A N 1
ATOM 1558 C CA . ASN A 1 199 ? 0.834 -16.246 -11.159 1.00 94.69 199 ASN A CA 1
ATOM 1559 C C . ASN A 1 199 ? 0.856 -14.961 -12.004 1.00 94.69 199 ASN A C 1
ATOM 1561 O O . ASN A 1 199 ? 0.512 -15.046 -13.182 1.00 94.69 199 ASN A O 1
ATOM 1565 N N . TRP A 1 200 ? 1.282 -13.816 -11.457 1.00 95.94 200 TRP A N 1
ATOM 1566 C CA . TRP A 1 200 ? 1.413 -12.536 -12.165 1.00 95.94 200 TRP A CA 1
ATOM 1567 C C . TRP A 1 200 ? 2.880 -12.162 -12.380 1.00 95.94 200 TRP A C 1
ATOM 1569 O O . TRP A 1 200 ? 3.680 -12.202 -11.444 1.00 95.94 200 TRP A O 1
ATOM 1579 N N . ARG A 1 201 ? 3.256 -11.813 -13.613 1.00 94.50 201 ARG A N 1
ATOM 1580 C CA . ARG A 1 201 ? 4.653 -11.535 -13.999 1.00 94.50 201 ARG A CA 1
ATOM 1581 C C . ARG A 1 201 ? 5.021 -10.067 -13.884 1.00 94.50 201 ARG A C 1
ATOM 1583 O O . ARG A 1 201 ? 6.192 -9.761 -13.657 1.00 94.50 201 ARG A O 1
ATOM 1590 N N . ASN A 1 202 ? 4.056 -9.169 -14.017 1.00 96.00 202 ASN A N 1
ATOM 1591 C CA . ASN A 1 202 ? 4.298 -7.743 -13.959 1.00 96.00 202 ASN A CA 1
ATOM 1592 C C . ASN A 1 202 ? 4.594 -7.302 -12.510 1.00 96.00 202 ASN A C 1
ATOM 1594 O O . ASN A 1 202 ? 3.715 -7.395 -11.647 1.00 96.00 202 ASN A O 1
ATOM 1598 N N . PRO A 1 203 ? 5.788 -6.744 -12.225 1.00 97.12 203 PRO A N 1
ATOM 1599 C CA . PRO A 1 203 ? 6.163 -6.301 -10.882 1.00 97.12 203 PRO A CA 1
ATOM 1600 C C . PRO A 1 203 ? 5.245 -5.221 -10.308 1.00 97.12 203 PRO A C 1
ATOM 1602 O O . PRO A 1 203 ? 5.261 -5.003 -9.099 1.00 97.12 203 PRO A O 1
ATOM 1605 N N . LYS A 1 204 ? 4.424 -4.535 -11.114 1.00 97.19 204 LYS A N 1
ATOM 1606 C CA . LYS A 1 204 ? 3.532 -3.484 -10.609 1.00 97.19 204 LYS A CA 1
ATOM 1607 C C . LYS A 1 204 ? 2.507 -3.978 -9.589 1.00 97.19 204 LYS A C 1
ATOM 1609 O O . LYS A 1 204 ? 2.049 -3.180 -8.772 1.00 97.19 204 LYS A O 1
ATOM 1614 N N . VAL A 1 205 ? 2.194 -5.277 -9.567 1.00 98.25 205 VAL A N 1
ATOM 1615 C CA . VAL A 1 205 ? 1.284 -5.872 -8.570 1.00 98.25 205 VAL A CA 1
ATOM 1616 C C . VAL A 1 205 ? 1.749 -5.642 -7.129 1.00 98.25 205 VAL A C 1
ATOM 1618 O O . VAL A 1 205 ? 0.916 -5.549 -6.229 1.00 98.25 205 VAL A O 1
ATOM 1621 N N . ILE A 1 206 ? 3.058 -5.458 -6.890 1.00 98.19 206 ILE A N 1
ATOM 1622 C CA . ILE A 1 206 ? 3.595 -5.189 -5.545 1.00 98.19 206 ILE A CA 1
ATOM 1623 C C . ILE A 1 206 ? 3.004 -3.914 -4.927 1.00 98.19 206 ILE A C 1
ATOM 1625 O O . ILE A 1 206 ? 2.909 -3.817 -3.707 1.00 98.19 206 ILE A O 1
ATOM 1629 N N . TYR A 1 207 ? 2.583 -2.947 -5.751 1.00 98.44 207 TYR A N 1
ATOM 1630 C CA . TYR A 1 207 ? 2.037 -1.668 -5.292 1.00 98.44 207 TYR A CA 1
ATOM 1631 C C . TYR A 1 207 ? 0.571 -1.741 -4.859 1.00 98.44 207 TYR A C 1
ATOM 1633 O O . TYR A 1 207 ? 0.067 -0.775 -4.285 1.00 98.44 207 TYR A O 1
ATOM 1641 N N . GLY A 1 208 ? -0.105 -2.866 -5.107 1.00 97.94 208 GLY A N 1
ATOM 1642 C CA . GLY A 1 208 ? -1.467 -3.110 -4.635 1.00 97.94 208 GLY A CA 1
ATOM 1643 C C . GLY A 1 208 ? -1.525 -3.529 -3.169 1.00 97.94 208 GLY A C 1
ATOM 1644 O O . GLY A 1 208 ? -2.526 -3.286 -2.499 1.00 97.94 208 GLY A O 1
ATOM 1645 N N . PHE A 1 20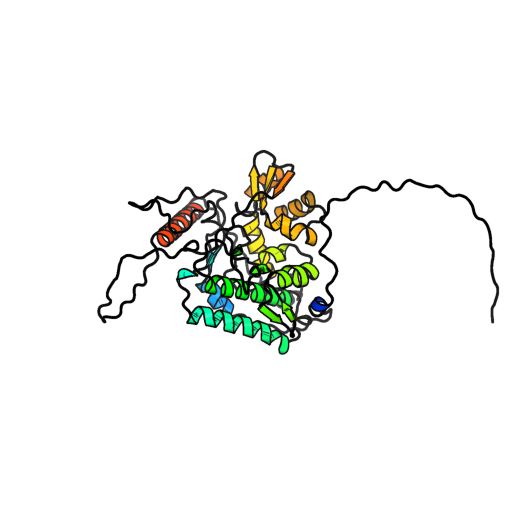9 ? -0.446 -4.117 -2.648 1.00 98.50 209 PHE A N 1
ATOM 1646 C CA . PHE A 1 209 ? -0.434 -4.726 -1.324 1.00 98.50 209 PHE A CA 1
ATOM 1647 C C . PHE A 1 209 ? 0.092 -3.785 -0.243 1.00 98.50 209 PHE A C 1
ATOM 1649 O O . PHE A 1 209 ? 1.288 -3.496 -0.154 1.00 98.50 209 PHE A O 1
ATOM 1656 N N . TRP A 1 210 ? -0.804 -3.347 0.636 1.00 98.00 210 TRP A N 1
ATOM 1657 C CA . TRP A 1 210 ? -0.470 -2.450 1.736 1.00 98.00 210 TRP A CA 1
ATOM 1658 C C . TRP A 1 210 ? -0.222 -3.216 3.039 1.00 98.00 210 TRP A C 1
ATOM 1660 O O . TRP A 1 210 ? -1.054 -4.011 3.469 1.00 98.00 210 TRP A O 1
ATOM 1670 N N . ARG A 1 211 ? 0.915 -2.952 3.699 1.00 97.44 211 ARG A N 1
ATOM 1671 C CA . ARG A 1 211 ? 1.353 -3.671 4.917 1.00 97.44 211 ARG A CA 1
ATOM 1672 C C . ARG A 1 211 ? 1.212 -2.873 6.216 1.00 97.44 211 ARG A C 1
ATOM 1674 O O . ARG A 1 211 ? 1.706 -3.295 7.255 1.00 97.44 211 ARG A O 1
ATOM 1681 N N . GLY A 1 212 ? 0.580 -1.703 6.173 1.00 97.00 212 GLY A N 1
ATOM 1682 C CA . GLY A 1 212 ? 0.405 -0.874 7.365 1.00 97.00 212 GLY A CA 1
ATOM 1683 C C . GLY A 1 212 ? 1.477 0.177 7.605 1.00 97.00 212 GLY A C 1
ATOM 1684 O O . GLY A 1 212 ? 1.252 1.072 8.410 1.00 97.00 212 GLY A O 1
ATOM 1685 N N . GLU A 1 213 ? 2.631 0.094 6.951 1.00 97.06 213 GLU A N 1
ATOM 1686 C CA . GLU A 1 213 ? 3.807 0.915 7.260 1.00 97.06 213 GLU A CA 1
ATOM 1687 C C . GLU A 1 213 ? 3.925 2.125 6.331 1.00 97.06 213 GLU A C 1
ATOM 1689 O O . GLU A 1 213 ? 3.606 2.048 5.141 1.00 97.06 213 GLU A O 1
ATOM 1694 N N . ILE A 1 214 ? 4.436 3.248 6.849 1.00 96.62 214 ILE A N 1
ATOM 1695 C CA . ILE A 1 214 ? 4.702 4.439 6.033 1.00 96.62 214 ILE A CA 1
ATOM 1696 C C . ILE A 1 214 ? 5.708 4.115 4.937 1.00 96.62 214 ILE A C 1
ATOM 1698 O O . ILE A 1 214 ? 5.550 4.640 3.843 1.00 96.62 214 ILE A O 1
ATOM 1702 N N . GLY A 1 215 ? 6.710 3.270 5.183 1.00 96.44 215 GLY A N 1
ATOM 1703 C CA . GLY A 1 215 ? 7.767 2.959 4.218 1.00 96.44 215 GLY A CA 1
ATOM 1704 C C . GLY A 1 215 ? 7.346 2.108 3.018 1.00 96.44 215 GLY A C 1
ATOM 1705 O O . GLY A 1 215 ? 8.131 2.001 2.080 1.00 96.44 215 GLY A O 1
ATOM 1706 N N . GLY A 1 216 ? 6.144 1.519 3.020 1.00 96.62 216 GLY A N 1
ATOM 1707 C CA . GLY A 1 216 ? 5.637 0.668 1.935 1.00 96.62 216 GLY A CA 1
ATOM 1708 C C . GLY A 1 216 ? 4.788 1.411 0.891 1.00 96.62 216 GLY A C 1
ATOM 1709 O O . GLY A 1 216 ? 4.589 2.623 1.001 1.00 96.62 216 GLY A O 1
ATOM 1710 N N . PRO A 1 217 ? 4.251 0.719 -0.129 1.00 97.38 217 PRO A N 1
ATOM 1711 C CA . PRO A 1 217 ? 3.334 1.309 -1.104 1.00 97.38 217 PRO A CA 1
ATOM 1712 C C . PRO A 1 217 ? 2.105 1.919 -0.428 1.00 97.38 217 PRO A C 1
ATOM 1714 O O . PRO A 1 217 ? 1.703 1.498 0.654 1.00 97.38 217 PRO A O 1
ATOM 1717 N N . SER A 1 218 ? 1.512 2.940 -1.041 1.00 96.75 218 SER A N 1
ATOM 1718 C CA . SER A 1 218 ? 0.333 3.606 -0.480 1.00 96.75 218 SER A CA 1
ATOM 1719 C C . SER A 1 218 ? -0.928 2.769 -0.669 1.00 96.75 218 SER A C 1
ATOM 1721 O O . SER A 1 218 ? -1.203 2.300 -1.772 1.00 96.75 218 SER A O 1
ATOM 1723 N N . ILE A 1 219 ? -1.751 2.681 0.378 1.00 96.88 219 ILE A N 1
ATOM 1724 C CA . ILE A 1 219 ? -3.125 2.201 0.235 1.00 96.88 219 ILE A CA 1
ATOM 1725 C C . ILE A 1 219 ? -3.922 3.159 -0.667 1.00 96.88 219 ILE A C 1
ATOM 1727 O O . ILE A 1 219 ? -3.788 4.389 -0.565 1.00 96.88 219 ILE A O 1
ATOM 1731 N N . GLN A 1 220 ? -4.720 2.593 -1.574 1.00 95.81 220 GLN A N 1
ATOM 1732 C CA . GLN A 1 220 ? -5.550 3.345 -2.515 1.00 95.81 220 GLN A CA 1
ATOM 1733 C C . GLN A 1 220 ? -6.849 3.815 -1.851 1.00 95.81 220 GLN A C 1
ATOM 1735 O O . GLN A 1 220 ? -7.319 3.216 -0.894 1.00 95.81 220 GLN A O 1
ATOM 1740 N N . ARG A 1 221 ? -7.428 4.911 -2.355 1.00 95.69 221 ARG A N 1
ATOM 1741 C CA . ARG A 1 221 ? -8.736 5.431 -1.902 1.00 95.69 221 ARG A CA 1
ATOM 1742 C C . ARG A 1 221 ? -9.928 4.751 -2.580 1.00 95.69 221 ARG A C 1
ATOM 1744 O O . ARG A 1 221 ? -11.056 5.058 -2.225 1.00 95.69 221 ARG A O 1
ATOM 1751 N N . GLU A 1 222 ? -9.660 3.920 -3.577 1.00 95.88 222 GLU A N 1
ATOM 1752 C CA . GLU A 1 222 ? -10.641 3.175 -4.364 1.00 95.88 222 GLU A CA 1
ATOM 1753 C C . GLU A 1 222 ? -10.403 1.683 -4.102 1.00 95.88 222 GLU A C 1
ATOM 1755 O O . GLU A 1 222 ? -9.243 1.274 -3.955 1.00 95.88 222 GLU A O 1
ATOM 1760 N N . ALA A 1 223 ? -11.469 0.885 -4.043 1.00 97.12 223 ALA A N 1
ATOM 1761 C CA . ALA A 1 223 ? -11.329 -0.571 -4.063 1.00 97.12 223 ALA A CA 1
ATOM 1762 C C . ALA A 1 223 ? -10.851 -1.031 -5.448 1.00 97.12 223 ALA A C 1
ATOM 1764 O O . ALA A 1 223 ? -11.171 -0.406 -6.463 1.00 97.12 223 ALA A O 1
ATOM 1765 N N . PHE A 1 224 ? -10.088 -2.122 -5.499 1.00 97.62 224 PHE A N 1
ATOM 1766 C CA . PHE A 1 224 ? -9.660 -2.697 -6.772 1.00 97.62 224 PHE A CA 1
ATOM 1767 C C . PHE A 1 224 ? -10.824 -3.451 -7.430 1.00 97.62 224 PHE A C 1
ATOM 1769 O O . PHE A 1 224 ? -11.588 -4.110 -6.736 1.00 97.62 224 PHE A O 1
ATOM 1776 N N . ASN A 1 225 ? -10.963 -3.368 -8.748 1.00 96.19 225 ASN A N 1
ATOM 1777 C CA . ASN A 1 225 ? -11.875 -4.183 -9.558 1.00 96.19 225 ASN A CA 1
ATOM 1778 C C . ASN A 1 225 ? -11.251 -4.442 -10.941 1.00 96.19 225 ASN A C 1
ATOM 1780 O O . ASN A 1 225 ? -10.201 -3.861 -11.250 1.00 96.19 225 ASN A O 1
ATOM 1784 N N . ALA A 1 226 ? -11.879 -5.288 -11.764 1.00 93.62 226 ALA A N 1
ATOM 1785 C CA . ALA A 1 226 ? -11.382 -5.612 -13.104 1.00 93.62 226 ALA A CA 1
ATOM 1786 C C . ALA A 1 226 ? -11.036 -4.372 -13.957 1.00 93.62 226 ALA A C 1
ATOM 1788 O O . ALA A 1 226 ? -9.994 -4.346 -14.616 1.00 93.62 226 ALA A O 1
ATOM 1789 N N . ASP A 1 227 ? -11.868 -3.329 -13.888 1.00 92.38 227 ASP A N 1
ATOM 1790 C CA . ASP A 1 227 ? -11.752 -2.128 -14.723 1.00 92.38 227 ASP A CA 1
ATOM 1791 C C . ASP A 1 227 ? -10.650 -1.163 -14.265 1.00 92.38 227 ASP A C 1
ATOM 1793 O O . ASP A 1 227 ? -10.139 -0.362 -15.050 1.00 92.38 227 ASP A O 1
ATOM 1797 N N . ASN A 1 228 ? -10.316 -1.152 -12.971 1.00 95.38 228 ASN A N 1
ATOM 1798 C CA . ASN A 1 228 ? -9.447 -0.129 -12.392 1.00 95.38 228 ASN A CA 1
ATOM 1799 C C . ASN A 1 228 ? -8.093 -0.651 -11.900 1.00 95.38 228 ASN A C 1
ATOM 1801 O O . ASN A 1 228 ? -7.209 0.173 -11.632 1.00 95.38 228 ASN A O 1
ATOM 1805 N N . VAL A 1 229 ? -7.908 -1.972 -11.788 1.00 97.19 229 VAL A N 1
ATOM 1806 C CA . VAL A 1 229 ? -6.737 -2.561 -11.125 1.00 97.19 229 VAL A CA 1
ATOM 1807 C C . VAL A 1 229 ? -5.428 -2.120 -11.767 1.00 97.19 229 VAL A C 1
ATOM 1809 O O . VAL A 1 229 ? -4.535 -1.647 -11.065 1.00 97.19 229 VAL A O 1
ATOM 1812 N N . ALA A 1 230 ? -5.330 -2.154 -13.095 1.00 96.00 230 ALA A N 1
ATOM 1813 C CA . ALA A 1 230 ? -4.133 -1.730 -13.813 1.00 96.00 230 ALA A CA 1
ATOM 1814 C C . ALA A 1 230 ? -3.786 -0.261 -13.533 1.00 96.00 230 ALA A C 1
ATOM 1816 O O . ALA A 1 230 ? -2.663 0.053 -13.133 1.00 96.00 230 ALA A O 1
ATOM 1817 N N . ARG A 1 231 ? -4.774 0.632 -13.657 1.00 95.50 231 ARG A N 1
ATOM 1818 C CA . ARG A 1 231 ? -4.629 2.069 -13.394 1.00 95.50 231 ARG A CA 1
ATOM 1819 C C . ARG A 1 231 ? -4.232 2.361 -11.946 1.00 95.50 231 ARG A C 1
ATOM 1821 O O . ARG A 1 231 ? -3.413 3.251 -11.699 1.00 95.50 231 ARG A O 1
ATOM 1828 N N . LEU A 1 232 ? -4.838 1.676 -10.978 1.00 96.50 232 LEU A N 1
ATOM 1829 C CA . LEU A 1 232 ? -4.540 1.873 -9.558 1.00 96.50 232 LEU A CA 1
ATOM 1830 C C . LEU A 1 232 ? -3.134 1.380 -9.200 1.00 96.50 232 LEU A C 1
ATOM 1832 O O . LEU A 1 232 ? -2.439 2.059 -8.440 1.00 96.50 232 LEU A O 1
ATOM 1836 N N . LEU A 1 233 ? -2.685 0.267 -9.786 1.00 98.06 233 LEU A N 1
ATOM 1837 C CA . LEU A 1 233 ? -1.314 -0.224 -9.629 1.00 98.06 233 LEU A CA 1
ATOM 1838 C C . LEU A 1 233 ? -0.296 0.738 -10.247 1.00 98.06 233 LEU A C 1
ATOM 1840 O O . LEU A 1 233 ? 0.682 1.080 -9.584 1.00 98.06 233 LEU A O 1
ATOM 1844 N N . ASP A 1 234 ? -0.554 1.263 -11.447 1.00 97.19 234 ASP A N 1
ATOM 1845 C CA . ASP A 1 234 ? 0.303 2.271 -12.084 1.00 97.19 234 ASP A CA 1
ATOM 1846 C C . ASP A 1 234 ? 0.388 3.553 -11.241 1.00 97.19 234 ASP A C 1
ATOM 1848 O O . ASP A 1 234 ? 1.462 4.136 -11.063 1.00 97.19 234 ASP A O 1
ATOM 1852 N N . ARG A 1 235 ? -0.742 4.000 -10.679 1.00 95.94 235 ARG A N 1
ATOM 1853 C CA . ARG A 1 235 ? -0.777 5.143 -9.756 1.00 95.94 235 ARG A CA 1
ATOM 1854 C C . ARG A 1 235 ? 0.060 4.865 -8.508 1.00 95.94 235 ARG A C 1
ATOM 1856 O O . ARG A 1 235 ? 0.844 5.727 -8.112 1.00 95.94 235 ARG A O 1
ATOM 1863 N N . GLY A 1 236 ? -0.100 3.692 -7.897 1.00 97.25 236 GLY A N 1
ATOM 1864 C CA . GLY A 1 236 ? 0.677 3.267 -6.731 1.00 97.25 236 GLY A CA 1
ATOM 1865 C C . GLY A 1 236 ? 2.176 3.189 -7.025 1.00 97.25 236 GLY A C 1
ATOM 1866 O O . GLY A 1 236 ? 2.980 3.670 -6.226 1.00 97.25 236 GLY A O 1
ATOM 1867 N N . ALA A 1 237 ? 2.547 2.674 -8.198 1.00 98.19 237 ALA A N 1
ATOM 1868 C CA . ALA A 1 237 ? 3.923 2.603 -8.671 1.00 98.19 237 ALA A CA 1
ATOM 1869 C C . ALA A 1 237 ? 4.549 3.995 -8.792 1.00 98.19 237 ALA A C 1
ATOM 1871 O O . ALA A 1 237 ? 5.603 4.257 -8.210 1.00 98.19 237 ALA A O 1
ATOM 1872 N N . ARG A 1 238 ? 3.866 4.920 -9.481 1.00 97.38 238 ARG A N 1
ATOM 1873 C CA . ARG A 1 238 ? 4.325 6.308 -9.642 1.00 97.38 238 ARG A CA 1
ATOM 1874 C C . ARG A 1 238 ? 4.412 7.039 -8.306 1.00 97.38 238 ARG A C 1
ATOM 1876 O O . ARG A 1 238 ? 5.391 7.741 -8.079 1.00 97.38 238 ARG A O 1
ATOM 1883 N N . ASP A 1 239 ? 3.434 6.878 -7.416 1.00 96.50 239 ASP A N 1
ATOM 1884 C CA . ASP A 1 239 ? 3.487 7.473 -6.073 1.00 96.50 239 ASP A CA 1
ATOM 1885 C C . ASP A 1 239 ? 4.705 6.969 -5.290 1.00 96.50 239 ASP A C 1
ATOM 1887 O O . ASP A 1 239 ? 5.466 7.755 -4.725 1.00 96.50 239 ASP A O 1
ATOM 1891 N N . PHE A 1 240 ? 4.924 5.654 -5.281 1.00 98.19 240 PHE A N 1
ATOM 1892 C CA . PHE A 1 240 ? 5.975 5.054 -4.475 1.00 98.19 240 PHE A CA 1
ATOM 1893 C C . PHE A 1 240 ? 7.373 5.358 -5.017 1.00 98.19 240 PHE A C 1
ATOM 1895 O O . PHE A 1 240 ? 8.207 5.875 -4.270 1.00 98.19 240 PHE A O 1
ATOM 1902 N N . VAL A 1 241 ? 7.615 5.090 -6.306 1.00 98.19 241 VAL A N 1
ATOM 1903 C CA . VAL A 1 241 ? 8.920 5.261 -6.971 1.00 98.19 241 VAL A CA 1
ATOM 1904 C C . VAL A 1 241 ? 9.415 6.699 -6.873 1.00 98.19 241 VAL A C 1
ATOM 1906 O O . VAL A 1 241 ? 10.592 6.917 -6.585 1.00 98.19 241 VAL A O 1
ATOM 1909 N N . ASN A 1 242 ? 8.520 7.674 -7.037 1.00 97.38 242 ASN A N 1
ATOM 1910 C CA . ASN A 1 242 ? 8.875 9.093 -7.004 1.00 97.38 242 ASN A CA 1
ATOM 1911 C C . ASN A 1 242 ? 8.927 9.679 -5.586 1.00 97.38 242 ASN A C 1
ATOM 1913 O O . ASN A 1 242 ? 9.294 10.842 -5.419 1.00 97.38 242 ASN A O 1
ATOM 1917 N N . SER A 1 243 ? 8.615 8.893 -4.552 1.00 97.00 243 SER A N 1
ATOM 1918 C CA . SER A 1 243 ? 8.701 9.330 -3.157 1.00 97.00 243 SER A CA 1
ATOM 1919 C C . SER A 1 243 ? 10.065 9.058 -2.529 1.00 97.00 243 SER A C 1
ATOM 1921 O O . SER A 1 243 ? 10.777 8.134 -2.928 1.00 97.00 243 SER A O 1
ATOM 1923 N N . LEU A 1 244 ? 10.388 9.787 -1.452 1.00 96.38 244 LEU A N 1
ATOM 1924 C CA . LEU A 1 244 ? 11.563 9.490 -0.618 1.00 96.38 244 LEU A CA 1
ATOM 1925 C C . LEU A 1 244 ? 11.521 8.091 0.012 1.00 96.38 244 LEU A C 1
ATOM 1927 O O . LEU A 1 244 ? 12.536 7.594 0.485 1.00 96.38 244 LEU A O 1
ATOM 1931 N N . ARG A 1 245 ? 10.348 7.459 0.044 1.00 96.50 245 ARG A N 1
ATOM 1932 C CA . ARG A 1 245 ? 10.149 6.114 0.588 1.00 96.50 245 ARG A CA 1
ATOM 1933 C C . ARG A 1 245 ? 10.572 5.032 -0.402 1.00 96.50 245 ARG A C 1
ATOM 1935 O O . ARG A 1 245 ? 10.964 3.950 0.015 1.00 96.50 245 ARG A O 1
ATOM 1942 N N . GLY A 1 246 ? 10.476 5.334 -1.699 1.00 97.00 246 GLY A N 1
ATOM 1943 C CA . GLY A 1 246 ? 10.827 4.419 -2.778 1.00 97.00 246 GLY A CA 1
ATOM 1944 C C . GLY A 1 246 ? 12.262 4.595 -3.250 1.00 97.00 246 GLY A C 1
ATOM 1945 O O . GLY A 1 246 ? 12.984 3.604 -3.341 1.00 97.00 246 GLY A O 1
ATOM 1946 N N . THR A 1 247 ? 12.679 5.835 -3.535 1.00 97.50 247 THR A N 1
ATOM 1947 C CA . THR A 1 247 ? 14.005 6.134 -4.101 1.00 97.50 247 THR A CA 1
ATOM 1948 C C . THR A 1 247 ? 14.633 7.391 -3.495 1.00 97.50 247 THR A C 1
ATOM 1950 O O . THR A 1 247 ? 13.994 8.436 -3.348 1.00 97.50 247 THR A O 1
ATOM 1953 N N . GLN A 1 248 ? 15.922 7.323 -3.182 1.00 95.88 248 GLN A N 1
ATOM 1954 C CA . GLN A 1 248 ? 16.759 8.427 -2.710 1.00 95.88 248 GLN A CA 1
ATOM 1955 C C . GLN A 1 248 ? 18.141 8.345 -3.368 1.00 95.88 248 GLN A C 1
ATOM 1957 O O . GLN A 1 248 ? 18.540 7.315 -3.905 1.00 95.88 248 GLN A O 1
ATOM 1962 N N . LYS A 1 249 ? 18.882 9.452 -3.353 1.00 95.25 249 LYS A N 1
ATOM 1963 C CA . LYS A 1 249 ? 20.248 9.508 -3.879 1.00 95.25 249 LYS A CA 1
ATOM 1964 C C . LYS A 1 249 ? 21.213 9.878 -2.765 1.00 95.25 249 LYS A C 1
ATOM 1966 O O . LYS A 1 249 ? 21.038 10.912 -2.124 1.00 95.25 249 LYS A O 1
ATOM 1971 N N . GLN A 1 250 ? 22.272 9.089 -2.622 1.00 95.00 250 GLN A N 1
ATOM 1972 C CA . GLN A 1 250 ? 23.377 9.337 -1.702 1.00 95.00 250 GLN A CA 1
ATOM 1973 C C . GLN A 1 250 ? 24.699 9.274 -2.482 1.00 95.00 250 GLN A C 1
ATOM 1975 O O . GLN A 1 250 ? 25.233 8.207 -2.772 1.00 95.00 250 GLN A O 1
ATOM 1980 N N . GLY A 1 251 ? 25.243 10.435 -2.861 1.00 93.56 251 GLY A N 1
ATOM 1981 C CA . GLY A 1 251 ? 26.434 10.491 -3.720 1.00 93.56 251 GLY A CA 1
ATOM 1982 C C . GLY A 1 251 ? 26.164 9.877 -5.100 1.00 93.56 251 GLY A C 1
ATOM 1983 O O . GLY A 1 251 ? 25.279 10.352 -5.808 1.00 93.56 251 GLY A O 1
ATOM 1984 N N . SER A 1 252 ? 26.916 8.839 -5.478 1.00 95.19 252 SER A N 1
ATOM 1985 C CA . SER A 1 252 ? 26.690 8.043 -6.699 1.00 95.19 252 SER A CA 1
ATOM 1986 C C . SER A 1 252 ? 25.854 6.777 -6.464 1.00 95.19 252 SER A C 1
ATOM 1988 O O . SER A 1 252 ? 25.675 5.981 -7.384 1.00 95.19 252 SER A O 1
ATOM 1990 N N . THR A 1 253 ? 25.327 6.577 -5.254 1.00 97.12 253 THR A N 1
ATOM 1991 C CA . THR A 1 253 ? 24.474 5.435 -4.904 1.00 97.12 253 THR A CA 1
ATOM 1992 C C . THR A 1 253 ? 22.999 5.818 -4.997 1.00 97.12 253 THR A C 1
ATOM 1994 O O . THR A 1 253 ? 22.587 6.865 -4.484 1.00 97.12 253 THR A O 1
ATOM 1997 N N . LEU A 1 254 ? 22.202 4.957 -5.632 1.00 98.00 254 LEU A N 1
ATOM 1998 C CA . LEU A 1 254 ? 20.746 4.983 -5.556 1.00 98.00 254 LEU A CA 1
ATOM 1999 C C . LEU A 1 254 ? 20.308 4.167 -4.339 1.00 98.00 254 LEU A C 1
ATOM 2001 O O . LEU A 1 254 ? 20.440 2.945 -4.330 1.00 98.00 254 LEU A O 1
ATOM 2005 N N . GLU A 1 255 ? 19.787 4.837 -3.322 1.00 98.00 255 GLU A N 1
ATOM 2006 C CA . GLU A 1 255 ? 19.169 4.172 -2.181 1.00 98.00 255 GLU A CA 1
ATOM 2007 C C . GLU A 1 255 ? 17.704 3.871 -2.506 1.00 98.00 255 GLU A C 1
ATOM 2009 O O . GLU A 1 255 ? 16.949 4.759 -2.906 1.00 98.00 255 GLU A O 1
ATOM 2014 N N . VAL A 1 256 ? 17.285 2.621 -2.342 1.00 98.38 256 VAL A N 1
ATOM 2015 C CA . VAL A 1 256 ? 15.920 2.171 -2.631 1.00 98.38 256 VAL A CA 1
ATOM 2016 C C . VAL A 1 256 ? 15.287 1.502 -1.416 1.00 98.38 256 VAL A C 1
ATOM 2018 O O . VAL A 1 256 ? 15.984 1.072 -0.491 1.00 98.38 256 VAL A O 1
ATOM 2021 N N . SER A 1 257 ? 13.956 1.419 -1.422 1.00 98.31 257 SER A N 1
ATOM 2022 C CA . SER A 1 257 ? 13.185 0.735 -0.379 1.00 98.31 257 SER A CA 1
ATOM 2023 C C . SER A 1 257 ? 13.634 -0.713 -0.173 1.00 98.31 257 SER A C 1
ATOM 2025 O O . SER A 1 257 ? 13.866 -1.439 -1.144 1.00 98.31 257 SER A O 1
ATOM 2027 N N . GLU A 1 258 ? 13.659 -1.168 1.080 1.00 97.56 258 GLU A N 1
ATOM 2028 C CA . GLU A 1 258 ? 13.836 -2.589 1.406 1.00 97.56 258 GLU A CA 1
ATOM 2029 C C . GLU A 1 258 ? 12.773 -3.488 0.762 1.00 97.56 258 GLU A C 1
ATOM 2031 O O . GLU A 1 258 ? 13.074 -4.638 0.454 1.00 97.56 258 GLU A O 1
ATOM 2036 N N . LEU A 1 259 ? 11.589 -2.953 0.433 1.00 97.50 259 LEU A N 1
ATOM 2037 C CA . LEU A 1 259 ? 10.568 -3.673 -0.334 1.00 97.50 259 LEU A CA 1
ATOM 2038 C C . LEU A 1 259 ? 11.146 -4.312 -1.602 1.00 97.50 259 LEU A C 1
ATOM 2040 O O . LEU A 1 259 ? 10.813 -5.449 -1.925 1.00 97.50 259 LEU A O 1
ATOM 2044 N N . PHE A 1 260 ? 12.016 -3.598 -2.325 1.00 98.31 260 PHE A N 1
ATOM 2045 C CA . PHE A 1 260 ? 12.590 -4.116 -3.565 1.00 98.31 260 PHE A CA 1
ATOM 2046 C C . PHE A 1 260 ? 13.512 -5.309 -3.320 1.00 98.31 260 PHE A C 1
ATOM 2048 O O . PHE A 1 260 ? 13.563 -6.202 -4.160 1.00 98.31 260 PHE A O 1
ATOM 2055 N N . ARG A 1 261 ? 14.190 -5.363 -2.165 1.00 97.44 261 ARG A N 1
ATOM 2056 C CA . ARG A 1 261 ? 14.958 -6.540 -1.737 1.00 97.44 261 ARG A CA 1
ATOM 2057 C C . ARG A 1 261 ? 14.026 -7.728 -1.504 1.00 97.44 261 ARG A C 1
ATOM 2059 O O . ARG A 1 261 ? 14.322 -8.819 -1.981 1.00 97.44 261 ARG A O 1
ATOM 2066 N N . ASP A 1 262 ? 12.911 -7.502 -0.813 1.00 96.00 262 ASP A N 1
ATOM 2067 C CA . ASP A 1 262 ? 11.951 -8.552 -0.454 1.00 96.00 262 ASP A CA 1
ATOM 2068 C C . ASP A 1 262 ? 11.307 -9.190 -1.695 1.00 96.00 262 ASP A C 1
ATOM 2070 O O . ASP A 1 262 ? 11.110 -10.404 -1.741 1.00 96.00 262 ASP A O 1
ATOM 2074 N N . VAL A 1 263 ? 11.010 -8.388 -2.725 1.00 97.38 263 VAL A N 1
ATOM 2075 C CA . VAL A 1 263 ? 10.353 -8.871 -3.954 1.00 97.38 263 VAL A CA 1
ATOM 2076 C C . VAL A 1 263 ? 11.328 -9.282 -5.066 1.00 97.38 263 VAL A C 1
ATOM 2078 O O . VAL A 1 263 ? 10.907 -9.894 -6.049 1.00 97.38 263 VAL A O 1
ATOM 2081 N N . ALA A 1 264 ? 12.626 -8.989 -4.924 1.00 97.75 264 ALA A N 1
ATOM 2082 C CA . ALA A 1 264 ? 13.647 -9.315 -5.924 1.00 97.75 264 ALA A CA 1
ATOM 2083 C C . ALA A 1 264 ? 13.659 -10.787 -6.371 1.00 97.75 264 ALA A C 1
ATOM 2085 O O . ALA A 1 264 ? 13.760 -11.011 -7.578 1.00 97.75 264 ALA A O 1
ATOM 2086 N N . PRO A 1 265 ? 13.486 -11.789 -5.480 1.00 96.81 265 PRO A N 1
ATOM 2087 C CA . PRO A 1 265 ? 13.458 -13.194 -5.890 1.00 96.81 265 PRO A CA 1
ATOM 2088 C C . PRO A 1 265 ? 12.348 -13.549 -6.890 1.00 96.81 265 PRO A C 1
ATOM 2090 O O . PRO A 1 265 ? 12.443 -14.585 -7.544 1.00 96.81 265 PRO A O 1
ATOM 2093 N N . TYR A 1 266 ? 11.303 -12.723 -6.989 1.00 96.75 266 TYR A N 1
ATOM 2094 C CA . TYR A 1 266 ? 10.145 -12.958 -7.851 1.00 96.75 266 TYR A CA 1
ATOM 2095 C C . TYR A 1 266 ? 10.230 -12.186 -9.174 1.00 96.75 266 TYR A C 1
ATOM 2097 O O . TYR A 1 266 ? 9.849 -12.724 -10.211 1.00 96.75 266 TYR A O 1
ATOM 2105 N N . TYR A 1 267 ? 10.758 -10.956 -9.148 1.00 97.56 267 TYR A N 1
ATOM 2106 C CA . TYR A 1 267 ? 10.664 -10.035 -10.289 1.00 97.56 267 TYR A CA 1
ATOM 2107 C C . TYR A 1 267 ? 11.994 -9.487 -10.811 1.00 97.56 267 TYR A C 1
ATOM 2109 O O . TYR A 1 267 ? 12.038 -9.007 -11.939 1.00 97.56 267 TYR A O 1
ATOM 2117 N N . PHE A 1 268 ? 13.070 -9.533 -10.019 1.00 97.56 268 PHE A N 1
ATOM 2118 C CA . PHE A 1 268 ? 14.332 -8.855 -10.342 1.00 97.56 268 PHE A CA 1
ATOM 2119 C C . PHE A 1 268 ? 15.531 -9.819 -10.253 1.00 97.56 268 PHE A C 1
ATOM 2121 O O . PHE A 1 268 ? 16.392 -9.647 -9.383 1.00 97.56 268 PHE A O 1
ATOM 2128 N N . PRO A 1 269 ? 15.601 -10.857 -11.114 1.00 95.44 269 PRO A N 1
ATOM 2129 C CA . PRO A 1 269 ? 16.693 -11.834 -11.107 1.00 95.44 269 PRO A CA 1
ATOM 2130 C C . PRO A 1 269 ? 18.072 -11.191 -11.322 1.00 95.44 269 PRO A C 1
ATOM 2132 O O . PRO A 1 269 ? 19.043 -11.595 -10.678 1.00 95.44 269 PRO A O 1
ATOM 2135 N N . ASN A 1 270 ? 18.169 -10.173 -12.180 1.00 96.88 270 ASN A N 1
ATOM 2136 C CA . ASN A 1 270 ? 19.305 -9.264 -12.247 1.00 96.88 270 ASN A CA 1
ATOM 2137 C C . ASN A 1 270 ? 18.943 -7.963 -11.525 1.00 96.88 270 ASN A C 1
ATOM 2139 O O . ASN A 1 270 ? 18.547 -6.977 -12.148 1.00 96.88 270 ASN A O 1
ATOM 2143 N N . PHE A 1 271 ? 19.091 -7.986 -10.198 1.00 96.56 271 PHE A N 1
ATOM 2144 C CA . PHE A 1 271 ? 18.567 -6.950 -9.309 1.00 96.56 271 PHE A CA 1
ATOM 2145 C C . PHE A 1 271 ? 18.858 -5.520 -9.776 1.00 96.56 271 PHE A C 1
ATOM 2147 O O . PHE A 1 271 ? 17.937 -4.716 -9.837 1.00 96.56 271 PHE A O 1
ATOM 2154 N N . GLU A 1 272 ? 20.099 -5.189 -10.149 1.00 95.81 272 GLU A N 1
ATOM 2155 C CA . GLU A 1 272 ? 20.418 -3.815 -10.555 1.00 95.81 272 GLU A CA 1
ATOM 2156 C C . GLU A 1 272 ? 19.780 -3.412 -11.889 1.00 95.81 272 GLU A C 1
ATOM 2158 O O . GLU A 1 272 ? 19.217 -2.321 -11.990 1.00 95.81 272 GLU A O 1
ATOM 2163 N N . ALA A 1 273 ? 19.871 -4.263 -12.914 1.00 96.94 273 ALA A N 1
ATOM 2164 C CA . ALA A 1 273 ? 19.376 -3.930 -14.248 1.00 96.94 273 ALA A CA 1
ATOM 2165 C C . ALA A 1 273 ? 17.843 -3.916 -14.292 1.00 96.94 273 ALA A C 1
ATOM 2167 O O . ALA A 1 273 ? 17.248 -2.951 -14.780 1.00 96.94 273 ALA A O 1
ATOM 2168 N N . ASP A 1 274 ? 17.217 -4.952 -13.736 1.00 97.88 274 ASP A N 1
ATOM 2169 C CA . ASP A 1 274 ? 15.771 -5.151 -13.801 1.00 97.88 274 ASP A CA 1
ATOM 2170 C C . ASP A 1 274 ? 15.047 -4.122 -12.927 1.00 97.88 274 ASP A C 1
ATOM 2172 O O . ASP A 1 274 ? 14.088 -3.489 -13.375 1.00 97.88 274 ASP A O 1
ATOM 2176 N N . LEU A 1 275 ? 15.552 -3.867 -11.710 1.00 98.06 275 LEU A N 1
ATOM 2177 C CA . LEU A 1 275 ? 14.974 -2.836 -10.853 1.00 98.06 275 LEU A CA 1
ATOM 2178 C C . LEU A 1 275 ? 15.131 -1.454 -11.482 1.00 98.06 275 LEU A C 1
ATOM 2180 O O . LEU A 1 275 ? 14.196 -0.661 -11.454 1.00 98.06 275 LEU A O 1
ATOM 2184 N N . ARG A 1 276 ? 16.283 -1.137 -12.080 1.00 97.50 276 ARG A N 1
ATOM 2185 C CA . ARG A 1 276 ? 16.478 0.165 -12.730 1.00 97.50 276 ARG A CA 1
ATOM 2186 C C . ARG A 1 276 ? 15.531 0.359 -13.911 1.00 97.50 276 ARG A C 1
ATOM 2188 O O . ARG A 1 276 ? 14.997 1.458 -14.060 1.00 97.50 276 ARG A O 1
ATOM 2195 N N . ALA A 1 277 ? 15.304 -0.674 -14.720 1.00 97.81 277 ALA A N 1
ATOM 2196 C CA . ALA A 1 277 ? 14.313 -0.638 -15.794 1.00 97.81 277 ALA A CA 1
ATOM 2197 C C . ALA A 1 277 ? 12.904 -0.365 -15.242 1.00 97.81 277 ALA A C 1
ATOM 2199 O O . ALA A 1 277 ? 12.257 0.589 -15.674 1.00 97.81 277 ALA A O 1
ATOM 2200 N N . HIS A 1 278 ? 12.494 -1.113 -14.214 1.00 98.19 278 HIS A N 1
ATOM 2201 C CA . HIS A 1 278 ? 11.208 -0.934 -13.534 1.00 98.19 278 HIS A CA 1
ATOM 2202 C C . HIS A 1 278 ? 11.041 0.471 -12.942 1.00 98.19 278 HIS A C 1
ATOM 2204 O O . HIS A 1 278 ? 10.050 1.151 -13.193 1.00 98.19 278 HIS A O 1
ATOM 2210 N N . LEU A 1 279 ? 12.035 0.971 -12.202 1.00 98.25 279 LEU A N 1
ATOM 2211 C CA . LEU A 1 279 ? 11.999 2.326 -11.642 1.00 98.25 279 LEU A CA 1
ATOM 2212 C C . LEU A 1 279 ? 11.896 3.390 -12.743 1.00 98.25 279 LEU A C 1
ATOM 2214 O O . LEU A 1 279 ? 11.202 4.385 -12.561 1.00 98.25 279 LEU A O 1
ATOM 2218 N N . THR A 1 280 ? 12.555 3.186 -13.886 1.00 97.88 280 THR A N 1
ATOM 2219 C CA . THR A 1 280 ? 12.570 4.151 -15.000 1.00 97.88 280 THR A CA 1
ATOM 2220 C C . THR A 1 280 ? 11.195 4.296 -15.658 1.00 97.88 280 THR A C 1
ATOM 2222 O O . THR A 1 280 ? 10.841 5.397 -16.078 1.00 97.88 280 THR A O 1
ATOM 2225 N N . GLU A 1 281 ? 10.401 3.223 -15.713 1.00 97.38 281 GLU A N 1
ATOM 2226 C CA . GLU A 1 281 ? 9.038 3.219 -16.269 1.00 97.38 281 GLU A CA 1
ATOM 2227 C C . GLU A 1 281 ? 8.078 4.141 -15.492 1.00 97.38 281 GLU A C 1
ATOM 2229 O O . GLU A 1 281 ? 7.267 4.875 -16.073 1.00 97.38 281 GLU A O 1
ATOM 2234 N N . TYR A 1 282 ? 8.205 4.152 -14.163 1.00 97.62 282 TYR A N 1
ATOM 2235 C CA . TYR A 1 282 ? 7.328 4.915 -13.271 1.00 97.62 282 TYR A CA 1
ATOM 2236 C C . TYR A 1 282 ? 7.936 6.235 -12.779 1.00 97.62 282 TYR A C 1
ATOM 2238 O O . TYR A 1 282 ? 7.221 7.039 -12.171 1.00 97.62 282 TYR A O 1
ATOM 2246 N N . ALA A 1 283 ? 9.217 6.485 -13.061 1.00 97.06 283 ALA A N 1
ATOM 2247 C CA . ALA A 1 283 ? 9.922 7.691 -12.649 1.00 97.06 283 ALA A CA 1
ATOM 2248 C C . ALA A 1 283 ? 9.396 8.957 -13.349 1.00 97.06 283 ALA A C 1
ATOM 2250 O O . ALA A 1 283 ? 9.175 8.990 -14.563 1.00 97.06 283 ALA A O 1
ATOM 2251 N N . ASP A 1 284 ? 9.247 10.026 -12.576 1.00 94.62 284 ASP A N 1
ATOM 2252 C CA . ASP A 1 284 ? 9.119 11.392 -13.069 1.00 94.62 284 ASP A CA 1
ATOM 2253 C C . ASP A 1 284 ? 10.487 11.962 -13.481 1.00 94.62 284 ASP A C 1
ATOM 2255 O O . ASP A 1 284 ? 11.525 11.314 -13.347 1.00 94.62 284 ASP A O 1
ATOM 2259 N N . GLU A 1 285 ? 10.502 13.180 -14.021 1.00 93.25 285 GLU A N 1
ATOM 2260 C CA . GLU A 1 285 ? 11.735 13.799 -14.522 1.00 93.25 285 GLU A CA 1
ATOM 2261 C C . GLU A 1 285 ? 12.799 13.986 -13.428 1.00 93.25 285 GLU A C 1
ATOM 2263 O O . GLU A 1 285 ? 13.987 13.765 -13.673 1.00 93.25 285 GLU A O 1
ATOM 2268 N N . GLU A 1 286 ? 12.385 14.330 -12.204 1.00 93.31 286 GLU A N 1
ATOM 2269 C CA . GLU A 1 286 ? 13.300 14.479 -11.069 1.00 93.31 286 GLU A CA 1
ATOM 2270 C C . GLU A 1 286 ? 13.935 13.128 -10.712 1.00 93.31 286 GLU A C 1
ATOM 2272 O O . GLU A 1 286 ? 15.157 13.011 -10.601 1.00 93.31 286 GLU A O 1
ATOM 2277 N N . THR A 1 287 ? 13.126 12.075 -10.623 1.00 95.69 287 THR A N 1
ATOM 2278 C CA . THR A 1 287 ? 13.567 10.721 -10.281 1.00 95.69 287 THR A CA 1
ATOM 2279 C C . THR A 1 287 ? 14.409 10.103 -11.399 1.00 95.69 287 THR A C 1
ATOM 2281 O O . THR A 1 287 ? 15.436 9.487 -11.112 1.00 95.69 287 THR A O 1
ATOM 2284 N N . LYS A 1 288 ? 14.092 10.341 -12.678 1.00 96.50 288 LYS A N 1
ATOM 2285 C CA . LYS A 1 288 ? 14.937 9.925 -13.818 1.00 96.50 288 LYS A CA 1
ATOM 2286 C C . LYS A 1 288 ? 16.331 10.547 -13.765 1.00 96.50 288 LYS A C 1
ATOM 2288 O O . LYS A 1 288 ? 17.319 9.871 -14.072 1.00 96.50 288 LYS A O 1
ATOM 2293 N N . ALA A 1 289 ? 16.437 11.811 -13.350 1.00 95.31 289 ALA A N 1
ATOM 2294 C CA . ALA A 1 289 ? 17.731 12.463 -13.162 1.00 95.31 289 ALA A CA 1
ATOM 2295 C C . ALA A 1 289 ? 18.541 11.805 -12.029 1.00 95.31 289 ALA A C 1
ATOM 2297 O O . ALA A 1 289 ? 19.759 11.645 -12.152 1.00 95.31 289 ALA A O 1
ATOM 2298 N N . LEU A 1 290 ? 17.880 11.357 -10.953 1.00 94.62 290 LEU A N 1
ATOM 2299 C CA . LEU A 1 290 ? 18.527 10.578 -9.890 1.00 94.62 290 LEU A CA 1
ATOM 2300 C C . LEU A 1 290 ? 19.029 9.229 -10.399 1.00 94.62 290 LEU A C 1
ATOM 2302 O O . LEU A 1 290 ? 20.188 8.889 -10.156 1.00 94.62 290 LEU A O 1
ATOM 2306 N N . LEU A 1 291 ? 18.192 8.500 -11.140 1.00 95.88 291 LEU A N 1
ATOM 2307 C CA . LEU A 1 291 ? 18.556 7.218 -11.740 1.00 95.88 291 LEU A CA 1
ATOM 2308 C C . LEU A 1 291 ? 19.770 7.379 -12.666 1.00 95.88 291 LEU A C 1
ATOM 2310 O O . LEU A 1 291 ? 20.744 6.651 -12.525 1.00 95.88 291 LEU A O 1
ATOM 2314 N N . THR A 1 292 ? 19.767 8.374 -13.552 1.00 95.50 292 THR A N 1
ATOM 2315 C CA . THR A 1 292 ? 20.885 8.616 -14.484 1.00 95.50 292 THR A CA 1
ATOM 2316 C C . THR A 1 292 ? 22.176 9.009 -13.758 1.00 95.50 292 THR A C 1
ATOM 2318 O O . THR A 1 292 ? 23.269 8.678 -14.204 1.00 95.50 292 THR A O 1
ATOM 2321 N N . GLY A 1 293 ? 22.068 9.720 -12.634 1.00 94.50 293 GLY A N 1
ATOM 2322 C CA . GLY A 1 293 ? 23.214 10.203 -11.865 1.00 94.50 293 GLY A CA 1
ATOM 2323 C C . GLY A 1 293 ? 23.711 9.255 -10.770 1.00 94.50 293 GLY A C 1
ATOM 2324 O O . GLY A 1 293 ? 24.353 9.748 -9.838 1.00 94.50 293 GLY A O 1
ATOM 2325 N N . THR A 1 294 ? 23.356 7.969 -10.817 1.00 96.81 294 THR A N 1
ATOM 2326 C CA . THR A 1 294 ? 23.738 6.944 -9.832 1.00 96.81 294 THR A CA 1
ATOM 2327 C C . THR A 1 294 ? 24.160 5.650 -10.519 1.00 96.81 294 THR A C 1
ATOM 2329 O O . THR A 1 294 ? 23.505 5.196 -11.456 1.00 96.81 294 THR A O 1
ATOM 2332 N N . ASP A 1 295 ? 25.212 5.016 -10.008 1.00 93.56 295 ASP A N 1
ATOM 2333 C CA . ASP A 1 295 ? 25.861 3.875 -10.663 1.00 93.56 295 ASP A CA 1
ATOM 2334 C C . ASP A 1 295 ? 25.422 2.531 -10.071 1.00 93.56 295 ASP A C 1
ATOM 2336 O O . ASP A 1 295 ? 25.228 1.570 -10.807 1.00 93.56 295 ASP A O 1
ATOM 2340 N N . ARG A 1 296 ? 25.213 2.477 -8.751 1.00 95.56 296 ARG A N 1
ATOM 2341 C CA . ARG A 1 296 ? 24.870 1.258 -7.997 1.00 95.56 296 ARG A CA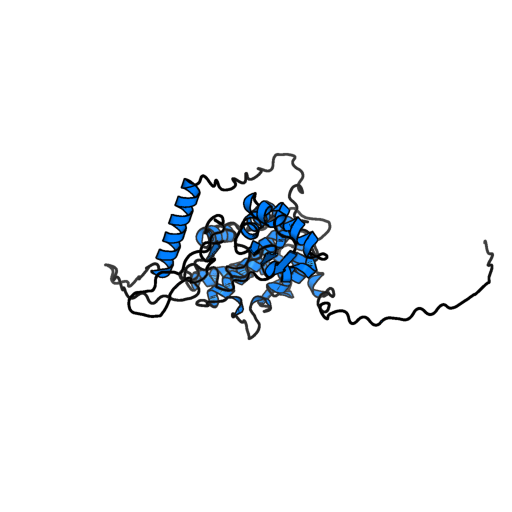 1
ATOM 2342 C C . ARG A 1 296 ? 23.601 1.427 -7.177 1.00 95.56 296 ARG A C 1
ATOM 2344 O O . ARG A 1 296 ? 23.269 2.554 -6.792 1.00 95.56 296 ARG A O 1
ATOM 2351 N N . ILE A 1 297 ? 22.943 0.314 -6.871 1.00 97.56 297 ILE A N 1
ATOM 2352 C CA . ILE A 1 297 ? 21.732 0.287 -6.043 1.00 97.56 297 ILE A CA 1
ATOM 2353 C C . ILE A 1 297 ? 22.039 -0.281 -4.653 1.00 97.56 297 ILE A C 1
ATOM 2355 O O . ILE A 1 297 ? 22.610 -1.361 -4.522 1.00 97.56 297 ILE A O 1
ATOM 2359 N N . GLU A 1 298 ? 21.600 0.415 -3.605 1.00 97.44 298 GLU A N 1
ATOM 2360 C CA . GLU A 1 298 ? 21.627 -0.071 -2.222 1.00 97.44 298 GLU A CA 1
ATOM 2361 C C . GLU A 1 298 ? 20.222 -0.025 -1.608 1.00 97.44 298 GLU A C 1
ATOM 2363 O O . GLU A 1 298 ? 19.458 0.912 -1.809 1.00 97.44 298 GLU A O 1
ATOM 2368 N N . THR A 1 299 ? 19.852 -1.057 -0.853 1.00 97.00 299 THR A N 1
ATOM 2369 C CA . THR A 1 299 ? 18.508 -1.214 -0.267 1.00 97.00 299 THR A CA 1
ATOM 2370 C C . THR A 1 299 ? 18.490 -0.718 1.179 1.00 97.00 299 THR A C 1
ATOM 2372 O O . THR A 1 299 ? 18.435 -1.512 2.110 1.00 97.00 299 THR A O 1
ATOM 2375 N N . THR A 1 300 ? 18.633 0.586 1.401 1.00 96.00 300 THR A N 1
ATOM 2376 C CA . THR A 1 300 ? 18.790 1.166 2.753 1.00 96.00 300 THR A CA 1
ATOM 2377 C C . THR A 1 300 ? 17.568 1.942 3.239 1.00 96.00 300 THR A C 1
ATOM 2379 O O . THR A 1 300 ? 17.490 2.287 4.419 1.00 96.00 300 THR A O 1
ATOM 2382 N N . VAL A 1 301 ? 16.599 2.226 2.363 1.00 96.44 301 VAL A N 1
ATOM 2383 C CA . VAL A 1 301 ? 15.429 3.031 2.728 1.00 96.44 301 VAL A CA 1
ATOM 2384 C C . VAL A 1 301 ? 14.402 2.157 3.448 1.00 96.44 301 VAL A C 1
ATOM 2386 O O . VAL A 1 301 ? 13.799 1.262 2.858 1.00 96.44 301 VAL A O 1
ATOM 2389 N N . SER A 1 302 ? 14.164 2.455 4.724 1.00 94.50 302 SER A N 1
ATOM 2390 C CA . SER A 1 302 ? 13.175 1.767 5.559 1.00 94.50 302 SER A CA 1
ATOM 2391 C C . SER A 1 302 ? 12.428 2.749 6.463 1.00 94.50 302 SER A C 1
ATOM 2393 O O . SER A 1 302 ? 13.038 3.659 7.030 1.00 94.50 302 SER A O 1
ATOM 2395 N N . GLU A 1 303 ? 11.126 2.539 6.642 1.00 95.88 303 GLU A N 1
ATOM 2396 C CA . GLU A 1 303 ? 10.303 3.230 7.638 1.00 95.88 303 GLU A CA 1
ATOM 2397 C C . GLU A 1 303 ? 9.169 2.311 8.086 1.00 95.88 303 GLU A C 1
ATOM 2399 O O . GLU A 1 303 ? 8.284 1.991 7.294 1.00 95.88 303 GLU A O 1
ATOM 2404 N N . TYR A 1 304 ? 9.201 1.913 9.354 1.00 96.38 304 TYR A N 1
ATOM 2405 C CA . TYR A 1 304 ? 8.282 0.919 9.912 1.00 96.38 304 TYR A CA 1
ATOM 2406 C C . TYR A 1 304 ? 7.185 1.545 10.778 1.00 96.38 304 TYR A C 1
ATOM 2408 O O . TYR A 1 304 ? 6.308 0.828 11.261 1.00 96.38 304 TYR A O 1
ATOM 2416 N N . ASP A 1 305 ? 7.222 2.866 11.002 1.00 96.44 305 ASP A N 1
ATOM 2417 C CA . ASP A 1 305 ? 6.129 3.561 11.679 1.00 96.44 305 ASP A CA 1
ATOM 2418 C C . ASP A 1 305 ? 4.812 3.357 10.902 1.00 96.44 305 ASP A C 1
ATOM 2420 O O . ASP A 1 305 ? 4.765 3.392 9.668 1.00 96.44 305 ASP A O 1
ATOM 2424 N N . ILE A 1 306 ? 3.725 3.145 11.640 1.00 97.56 306 ILE A N 1
ATOM 2425 C CA . ILE A 1 306 ? 2.381 2.902 11.116 1.00 97.56 306 ILE A CA 1
ATOM 2426 C C . ILE A 1 306 ? 1.893 4.048 10.217 1.00 97.56 306 ILE A C 1
ATOM 2428 O O . ILE A 1 306 ? 1.978 5.228 10.552 1.00 97.56 306 ILE A O 1
ATOM 2432 N N . ALA A 1 307 ? 1.289 3.718 9.082 1.00 97.00 307 ALA A N 1
ATOM 2433 C CA . ALA A 1 307 ? 0.639 4.649 8.172 1.00 97.00 307 ALA A CA 1
ATOM 2434 C C . ALA A 1 307 ? -0.761 5.054 8.674 1.00 97.00 307 ALA A C 1
ATOM 2436 O O . ALA A 1 307 ? -1.758 4.913 7.969 1.00 97.00 307 ALA A O 1
ATOM 2437 N N . ASP A 1 308 ? -0.834 5.614 9.882 1.00 95.25 308 ASP A N 1
ATOM 2438 C CA . ASP A 1 308 ? -2.054 6.196 10.459 1.00 95.25 308 ASP A CA 1
ATOM 2439 C C . ASP A 1 308 ? -1.912 7.699 10.748 1.00 95.25 308 ASP A C 1
ATOM 2441 O O . ASP A 1 308 ? -0.813 8.229 10.695 1.00 95.25 308 ASP A O 1
ATOM 2445 N N . LEU A 1 309 ? -2.988 8.438 11.008 1.00 92.94 309 LEU A N 1
ATOM 2446 C CA . LEU A 1 309 ? -2.887 9.879 11.299 1.00 92.94 309 LEU A CA 1
ATOM 2447 C C . LEU A 1 309 ? -2.314 10.229 12.689 1.00 92.94 309 LEU A C 1
ATOM 2449 O O . LEU A 1 309 ? -1.642 11.249 12.841 1.00 92.94 309 LEU A O 1
ATOM 2453 N N . ALA A 1 310 ? -2.600 9.420 13.702 1.00 91.88 310 ALA A N 1
ATOM 2454 C CA . ALA A 1 310 ? -2.200 9.558 15.101 1.00 91.88 310 ALA A CA 1
ATOM 2455 C C . ALA A 1 310 ? -0.832 8.920 15.428 1.00 91.88 310 ALA A C 1
ATOM 2457 O O . ALA A 1 310 ? -0.333 9.084 16.542 1.00 91.88 310 ALA A O 1
ATOM 2458 N N . GLY A 1 311 ? -0.208 8.207 14.487 1.00 92.62 311 GLY A N 1
ATOM 2459 C CA . GLY A 1 311 ? 1.142 7.643 14.641 1.00 92.62 311 GLY A CA 1
ATOM 2460 C C . GLY A 1 311 ? 1.258 6.554 15.707 1.00 92.62 311 GLY A C 1
ATOM 2461 O O . GLY A 1 311 ? 2.259 6.475 16.422 1.00 92.62 311 GLY A O 1
ATOM 2462 N N . GLY A 1 312 ? 0.215 5.742 15.835 1.00 92.62 312 GLY A N 1
ATOM 2463 C CA . GLY A 1 312 ? 0.180 4.530 16.640 1.00 92.62 312 GLY A CA 1
ATOM 2464 C C . GLY A 1 312 ? 0.004 4.782 18.125 1.00 92.62 312 GLY A C 1
ATOM 2465 O O . GLY A 1 312 ? 0.310 3.911 18.936 1.00 92.62 312 GLY A O 1
ATOM 2466 N N . VAL A 1 313 ? -0.421 5.988 18.507 1.00 89.62 313 VAL A N 1
ATOM 2467 C CA . VAL A 1 313 ? -0.485 6.419 19.904 1.00 89.62 313 VAL A CA 1
ATOM 2468 C C . VAL A 1 313 ? -1.817 7.103 20.187 1.00 89.62 313 VAL A C 1
ATOM 2470 O O . VAL A 1 313 ? -2.275 7.957 19.432 1.00 89.62 313 VAL A O 1
ATOM 2473 N N . ARG A 1 314 ? -2.418 6.773 21.335 1.00 87.94 314 ARG A N 1
ATOM 2474 C CA . ARG A 1 314 ? -3.543 7.531 21.894 1.00 87.94 314 ARG A CA 1
ATOM 2475 C C . ARG A 1 314 ? -3.010 8.774 22.604 1.00 87.94 314 ARG A C 1
ATOM 2477 O O . ARG A 1 314 ? -2.411 8.670 23.674 1.00 87.94 314 ARG A O 1
ATOM 2484 N N . GLU A 1 315 ? -3.217 9.947 22.011 1.00 82.38 315 GLU A N 1
ATOM 2485 C CA . GLU A 1 315 ? -2.927 11.225 22.666 1.00 82.38 315 GLU A CA 1
ATOM 2486 C C . GLU A 1 315 ? -3.955 11.473 23.788 1.00 82.38 315 GLU A C 1
ATOM 2488 O O . GLU A 1 315 ? -5.160 11.520 23.513 1.00 82.38 315 GLU A O 1
ATOM 2493 N N . PRO A 1 316 ? -3.525 11.636 25.055 1.00 74.88 316 PRO A N 1
ATOM 2494 C CA . PRO A 1 316 ? -4.432 11.964 26.142 1.00 74.88 316 PRO A CA 1
ATOM 2495 C C . PRO A 1 316 ? -5.058 13.332 25.876 1.00 74.88 316 PRO A C 1
ATOM 2497 O O . PRO A 1 316 ? -4.382 14.361 25.895 1.00 74.88 316 PRO A O 1
ATOM 2500 N N . THR A 1 317 ? -6.361 13.351 25.622 1.00 64.06 317 THR A N 1
ATOM 2501 C CA . THR A 1 317 ? -7.085 14.598 25.386 1.00 64.06 317 THR A CA 1
ATOM 2502 C C . THR A 1 317 ? -7.606 15.118 26.723 1.00 64.06 317 THR A C 1
ATOM 2504 O O . THR A 1 317 ? -8.501 14.531 27.315 1.00 64.06 317 THR A O 1
ATOM 2507 N N . TYR A 1 318 ? -7.045 16.221 27.222 1.00 53.53 318 TYR A N 1
ATOM 2508 C CA . TYR A 1 318 ? -7.388 16.780 28.542 1.00 53.53 318 TYR A CA 1
ATOM 2509 C C . TYR A 1 318 ? -8.571 17.771 28.535 1.00 53.53 318 TYR A C 1
ATOM 2511 O O . TYR A 1 318 ? -8.735 18.529 29.488 1.00 53.53 318 TYR A O 1
ATOM 2519 N N . GLN A 1 319 ? -9.396 17.817 27.483 1.00 50.56 319 GLN A N 1
ATOM 2520 C CA . GLN A 1 319 ? -10.552 18.724 27.436 1.00 50.56 319 GLN A CA 1
ATOM 2521 C C . GLN A 1 319 ? -11.866 17.959 27.274 1.00 50.56 319 GLN A C 1
ATOM 2523 O O . GLN A 1 319 ? -12.241 17.565 26.173 1.00 50.56 319 GLN A O 1
ATOM 2528 N N . ASN A 1 320 ? -12.582 17.821 28.391 1.00 45.66 320 ASN A N 1
ATOM 2529 C CA . ASN A 1 320 ? -13.971 17.381 28.426 1.00 45.66 320 ASN A CA 1
ATOM 2530 C C . ASN A 1 320 ? -14.857 18.566 28.025 1.00 45.66 320 ASN A C 1
ATOM 2532 O O . ASN A 1 320 ? -14.934 19.549 28.760 1.00 45.66 320 ASN A O 1
ATOM 2536 N N . ILE A 1 321 ? -15.523 18.488 26.874 1.00 48.69 321 ILE A N 1
ATOM 2537 C CA . ILE A 1 321 ? -16.637 19.387 26.559 1.00 48.69 321 ILE A CA 1
ATOM 2538 C C . ILE A 1 321 ? -17.911 18.635 26.943 1.00 48.69 321 ILE A C 1
ATOM 2540 O O . ILE A 1 321 ? -18.166 17.546 26.435 1.00 48.69 321 ILE A O 1
ATOM 2544 N N . GLN A 1 322 ? -18.681 19.185 27.881 1.00 46.50 322 GLN A N 1
ATOM 2545 C CA . GLN A 1 322 ? -20.020 18.681 28.182 1.00 46.50 322 GLN A CA 1
ATOM 2546 C C . GLN A 1 322 ? -20.970 19.190 27.094 1.00 46.50 322 GLN A C 1
ATOM 2548 O O . GLN A 1 322 ? -21.043 20.399 26.869 1.00 46.50 322 GLN A O 1
ATOM 2553 N N . SER A 1 323 ? -21.668 18.282 26.406 1.00 49.62 323 SER A N 1
ATOM 2554 C CA . SER A 1 323 ? -22.794 18.668 25.552 1.00 49.62 323 SER A CA 1
ATOM 2555 C C . SER A 1 323 ? -23.911 19.255 26.420 1.00 49.62 323 SER A C 1
ATOM 2557 O O . SER A 1 323 ? -24.074 18.851 27.574 1.00 49.62 323 SER A O 1
ATOM 2559 N N . ALA A 1 324 ? -24.694 20.183 25.864 1.00 52.69 324 ALA A N 1
ATOM 2560 C CA . ALA A 1 324 ? -25.845 20.789 26.540 1.00 52.69 324 ALA A CA 1
ATOM 2561 C C . ALA A 1 324 ? -26.883 19.747 27.011 1.00 52.69 324 ALA A C 1
ATOM 2563 O O . ALA A 1 324 ? -27.604 19.998 27.973 1.00 52.69 324 ALA A O 1
ATOM 2564 N N . ASP A 1 325 ? -26.881 18.556 26.403 1.00 63.41 325 ASP A N 1
ATOM 2565 C CA . ASP A 1 325 ? -27.787 17.442 26.714 1.00 63.41 325 ASP A CA 1
ATOM 2566 C C . ASP A 1 325 ? -27.225 16.472 27.777 1.00 63.41 325 ASP A C 1
ATOM 2568 O O . ASP A 1 325 ? -27.746 15.377 27.984 1.00 63.41 325 ASP A O 1
ATOM 2572 N N . GLY A 1 326 ? -26.117 16.824 28.442 1.00 51.56 326 GLY A N 1
ATOM 2573 C CA . GLY A 1 326 ? -25.490 15.998 29.483 1.00 51.56 326 GLY A CA 1
ATOM 2574 C C . GLY A 1 326 ? -24.759 14.752 28.964 1.00 51.56 326 GLY A C 1
ATOM 2575 O O . GLY A 1 326 ? -24.111 14.051 29.740 1.00 51.56 326 GLY A O 1
ATOM 2576 N N . THR A 1 327 ? -24.800 14.485 27.656 1.00 55.81 327 THR A N 1
ATOM 2577 C CA . THR A 1 327 ? -24.004 13.432 27.018 1.00 55.81 327 THR A CA 1
ATOM 2578 C C . THR A 1 327 ? -22.551 13.899 26.893 1.00 55.81 327 THR A C 1
ATOM 2580 O O . THR A 1 327 ? -22.257 14.903 26.239 1.00 55.81 327 THR A O 1
ATOM 2583 N N . GLN A 1 328 ? -21.613 13.189 27.526 1.00 45.09 328 GLN A N 1
ATOM 2584 C CA . GLN A 1 328 ? -20.188 13.393 27.261 1.00 45.09 328 GLN A CA 1
ATOM 2585 C C . GLN A 1 328 ? -19.856 12.788 25.897 1.00 45.09 328 GLN A C 1
ATOM 2587 O O . GLN A 1 328 ? -19.663 11.583 25.783 1.00 45.09 328 GLN A O 1
ATOM 2592 N N . VAL A 1 329 ? -19.774 13.626 24.867 1.00 46.75 329 VAL A N 1
ATOM 2593 C CA . VAL A 1 329 ? -19.199 13.238 23.576 1.00 46.75 329 VAL A CA 1
ATOM 2594 C C . VAL A 1 329 ? -17.991 14.130 23.336 1.00 46.75 329 VAL A C 1
ATOM 2596 O O . VAL A 1 329 ? -18.097 15.237 22.816 1.00 46.75 329 VAL A O 1
ATOM 2599 N N . SER A 1 330 ? -16.815 13.681 23.768 1.00 46.84 330 SER A N 1
ATOM 2600 C CA . SER A 1 330 ? -15.563 14.358 23.436 1.00 46.84 330 SER A CA 1
ATOM 2601 C C . SER A 1 330 ? -15.089 13.900 22.054 1.00 46.84 330 SER A C 1
ATOM 2603 O O . SER A 1 330 ? -14.206 13.052 21.954 1.00 46.84 330 SER A O 1
ATOM 2605 N N . PHE A 1 331 ? -15.656 14.444 20.974 1.00 52.09 331 PHE A N 1
ATOM 2606 C CA . PHE A 1 331 ? -15.044 14.319 19.647 1.00 52.09 331 PHE A CA 1
ATOM 2607 C C . PHE A 1 331 ? -14.029 15.449 19.486 1.00 52.09 331 PHE A C 1
ATOM 2609 O O . PHE A 1 331 ? -14.382 16.588 19.177 1.00 52.09 331 PHE A O 1
ATOM 2616 N N . ARG A 1 332 ? -12.756 15.169 19.760 1.00 65.62 332 ARG A N 1
ATOM 2617 C CA . ARG A 1 332 ? -11.684 16.125 19.489 1.00 65.62 332 ARG A CA 1
ATOM 2618 C C . ARG A 1 332 ? -10.545 15.434 18.762 1.00 65.62 332 ARG A C 1
ATOM 2620 O O . ARG A 1 332 ? -10.000 14.448 19.243 1.00 65.62 332 ARG A O 1
ATOM 2627 N N . ILE A 1 333 ? -10.178 16.009 17.621 1.00 76.75 333 ILE A N 1
ATOM 2628 C CA . ILE A 1 333 ? -8.987 15.636 16.863 1.00 76.75 333 ILE A CA 1
ATOM 2629 C C . ILE A 1 333 ? -7.754 15.886 17.755 1.00 76.75 333 ILE A C 1
ATOM 2631 O O . ILE A 1 333 ? -7.605 17.004 18.264 1.00 76.75 333 ILE A O 1
ATOM 2635 N N . PRO A 1 334 ? -6.873 14.887 17.962 1.00 82.19 334 PRO A N 1
ATOM 2636 C CA . PRO A 1 334 ? -5.623 15.062 18.701 1.00 82.19 334 PRO A CA 1
ATOM 2637 C C . PRO A 1 334 ? -4.797 16.256 18.192 1.00 82.19 334 PRO A C 1
ATOM 2639 O O . PRO A 1 334 ? -4.825 16.572 16.996 1.00 82.19 334 PRO A O 1
ATOM 2642 N N . GLN A 1 335 ? -4.040 16.933 19.064 1.00 82.12 335 GLN A N 1
ATOM 2643 C CA . GLN A 1 335 ? -3.239 18.093 18.641 1.00 82.12 335 GLN A CA 1
ATOM 2644 C C . GLN A 1 335 ? -2.162 17.677 17.643 1.00 82.12 335 GLN A C 1
ATOM 2646 O O . GLN A 1 335 ? -1.951 18.357 16.640 1.00 82.12 335 GLN A O 1
ATOM 2651 N N . SER A 1 336 ? -1.524 16.533 17.882 1.00 85.75 336 SER A N 1
ATOM 2652 C CA . SER A 1 336 ? -0.511 15.978 16.983 1.00 85.75 336 SER A CA 1
ATOM 2653 C C . SER A 1 336 ? -1.068 15.668 15.589 1.00 85.75 336 SER A C 1
ATOM 2655 O O . SER A 1 336 ? -0.438 15.982 14.578 1.00 85.75 336 SER A O 1
ATOM 2657 N N . MET A 1 337 ? -2.292 15.144 15.523 1.00 89.00 337 MET A N 1
ATOM 2658 C CA . MET A 1 337 ? -3.000 14.920 14.265 1.00 89.00 337 MET A CA 1
ATOM 2659 C C . MET A 1 337 ? -3.351 16.238 13.568 1.00 89.00 337 MET A C 1
ATOM 2661 O O . MET A 1 337 ? -3.143 16.372 12.365 1.00 89.00 337 MET A O 1
ATOM 2665 N N . THR A 1 338 ? -3.840 17.229 14.316 1.00 87.12 338 THR A N 1
ATOM 2666 C CA . THR A 1 338 ? -4.151 18.563 13.776 1.00 87.12 338 THR A CA 1
ATOM 2667 C C . THR A 1 338 ? -2.909 19.204 13.152 1.00 87.12 338 THR A C 1
ATOM 2669 O O . THR A 1 338 ? -2.973 19.716 12.037 1.00 87.12 338 THR A O 1
ATOM 2672 N N . GLN A 1 339 ? -1.756 19.110 13.821 1.00 87.50 339 GLN A N 1
ATOM 2673 C CA . GLN A 1 339 ? -0.479 19.599 13.294 1.00 87.50 339 GLN A CA 1
ATOM 2674 C C . GLN A 1 339 ? -0.068 18.872 12.010 1.00 87.50 339 GLN A C 1
ATOM 2676 O O . GLN A 1 339 ? 0.389 19.514 11.066 1.00 87.50 339 GLN A O 1
ATOM 2681 N N . LEU A 1 340 ? -0.244 17.548 11.945 1.00 91.25 340 LEU A N 1
ATOM 2682 C CA . LEU A 1 340 ? 0.040 16.777 10.734 1.00 91.25 340 LEU A CA 1
ATOM 2683 C C . LEU A 1 340 ? -0.851 17.220 9.564 1.00 91.25 340 LEU A C 1
ATOM 2685 O O . LEU A 1 340 ? -0.356 17.418 8.455 1.00 91.25 340 LEU A O 1
ATOM 2689 N N . LEU A 1 341 ? -2.149 17.415 9.809 1.00 91.69 341 LEU A N 1
ATOM 2690 C CA . LEU A 1 341 ? -3.094 17.890 8.796 1.00 91.69 341 LEU A CA 1
ATOM 2691 C C . LEU A 1 341 ? -2.782 19.323 8.342 1.00 91.69 341 LEU A C 1
ATOM 2693 O O . LEU A 1 341 ? -2.899 19.618 7.155 1.00 91.69 341 LEU A O 1
ATOM 2697 N N . GLN A 1 342 ? -2.317 20.189 9.243 1.00 90.75 342 GLN A N 1
ATOM 2698 C CA . GLN A 1 342 ? -1.849 21.527 8.885 1.00 90.75 342 GLN A CA 1
ATOM 2699 C C . GLN A 1 342 ? -0.585 21.474 8.011 1.00 90.75 342 GLN A C 1
ATOM 2701 O O . GLN A 1 342 ? -0.536 22.128 6.973 1.00 90.75 342 GLN A O 1
ATOM 2706 N N . GLN A 1 343 ? 0.410 20.656 8.372 1.00 91.94 343 GLN A N 1
ATOM 2707 C CA . GLN A 1 343 ? 1.620 20.460 7.557 1.00 91.94 343 GLN A CA 1
ATOM 2708 C C . GLN A 1 343 ? 1.283 19.906 6.168 1.00 91.94 343 GLN A C 1
ATOM 2710 O O . GLN A 1 343 ? 1.875 20.306 5.164 1.00 91.94 343 GLN A O 1
ATOM 2715 N N . ARG A 1 344 ? 0.313 18.989 6.103 1.00 92.81 344 ARG A N 1
ATOM 2716 C CA . ARG A 1 344 ? -0.237 18.498 4.841 1.00 92.81 344 ARG A CA 1
ATOM 2717 C C . ARG A 1 344 ? -0.830 19.654 4.036 1.00 92.81 344 ARG A C 1
ATOM 2719 O O . ARG A 1 344 ? -0.491 19.791 2.869 1.00 92.81 344 ARG A O 1
ATOM 2726 N N . GLU A 1 345 ? -1.672 20.494 4.624 1.00 92.12 345 GLU A N 1
ATOM 2727 C CA . GLU A 1 345 ? -2.258 21.636 3.913 1.00 92.12 345 GLU A CA 1
ATOM 2728 C C . GLU A 1 345 ? -1.186 22.601 3.381 1.00 92.12 345 GLU A C 1
ATOM 2730 O O . GLU A 1 345 ? -1.195 22.954 2.204 1.00 92.12 345 GLU A O 1
ATOM 2735 N N . GLU A 1 346 ? -0.187 22.947 4.196 1.00 92.44 346 GLU A N 1
ATOM 2736 C CA . GLU A 1 346 ? 0.951 23.782 3.783 1.00 92.44 346 GLU A CA 1
ATOM 2737 C C . GLU A 1 346 ? 1.716 23.175 2.593 1.00 92.44 346 GLU A C 1
ATOM 2739 O O . GLU A 1 346 ? 2.085 23.890 1.652 1.00 92.44 346 GLU A O 1
ATOM 2744 N N . LYS A 1 347 ? 1.899 21.847 2.592 1.00 92.38 347 LYS A N 1
ATOM 2745 C CA . LYS A 1 347 ? 2.472 21.092 1.469 1.00 92.38 347 LYS A CA 1
ATOM 2746 C C . LYS A 1 347 ? 1.632 21.265 0.199 1.00 92.38 347 LYS A C 1
ATOM 2748 O O . LYS A 1 347 ? 2.195 21.585 -0.848 1.00 92.38 347 LYS A O 1
ATOM 2753 N N . PHE A 1 348 ? 0.311 21.094 0.276 1.00 90.31 348 PHE A N 1
ATOM 2754 C CA . PHE A 1 348 ? -0.586 21.275 -0.873 1.00 90.31 348 PHE A CA 1
ATOM 2755 C C . PHE A 1 348 ? -0.555 22.713 -1.404 1.00 90.31 348 PHE A C 1
ATOM 2757 O O . PHE A 1 348 ? -0.430 22.914 -2.611 1.00 90.31 348 PHE A O 1
ATOM 2764 N N . GLN A 1 349 ? -0.560 23.717 -0.527 1.00 91.06 349 GLN A N 1
ATOM 2765 C CA . GLN A 1 349 ? -0.433 25.119 -0.935 1.00 91.06 349 GLN A CA 1
ATOM 2766 C C . GLN A 1 349 ? 0.903 25.404 -1.631 1.00 91.06 349 GLN A C 1
ATOM 2768 O O . GLN A 1 349 ? 0.970 26.201 -2.568 1.00 91.06 349 GLN A O 1
ATOM 2773 N N . ARG A 1 350 ? 1.992 24.751 -1.211 1.00 90.81 350 ARG A N 1
ATOM 2774 C CA . ARG A 1 350 ? 3.284 24.845 -1.902 1.00 90.81 350 ARG A CA 1
ATOM 2775 C C . ARG A 1 350 ? 3.245 24.190 -3.286 1.00 90.81 350 ARG A C 1
ATOM 2777 O O . ARG A 1 350 ? 3.634 24.850 -4.242 1.00 90.81 350 ARG A O 1
ATOM 2784 N N . ILE A 1 351 ? 2.697 22.978 -3.404 1.00 88.19 351 ILE A N 1
ATOM 2785 C CA . ILE A 1 351 ? 2.495 22.281 -4.691 1.00 88.19 351 ILE A CA 1
ATOM 2786 C C . ILE A 1 351 ? 1.735 23.176 -5.682 1.00 88.19 351 ILE A C 1
ATOM 2788 O O . ILE A 1 351 ? 2.162 23.335 -6.825 1.00 88.19 351 ILE A O 1
ATOM 2792 N N . ILE A 1 352 ? 0.644 23.802 -5.225 1.00 87.69 352 ILE A N 1
ATOM 2793 C CA . ILE A 1 352 ? -0.177 24.709 -6.039 1.00 87.69 352 ILE A CA 1
ATOM 2794 C C . ILE A 1 352 ? 0.631 25.940 -6.474 1.00 87.69 352 ILE A C 1
ATOM 2796 O O . ILE A 1 352 ? 0.611 26.295 -7.651 1.00 87.69 352 ILE A O 1
ATOM 2800 N N . ARG A 1 353 ? 1.370 26.579 -5.554 1.00 88.88 353 ARG A N 1
ATOM 2801 C CA . ARG A 1 353 ? 2.199 27.761 -5.861 1.00 88.88 353 ARG A CA 1
ATOM 2802 C C . ARG A 1 353 ? 3.333 27.469 -6.842 1.00 88.88 353 ARG A C 1
ATOM 2804 O O . ARG A 1 353 ? 3.647 28.322 -7.663 1.00 88.88 353 ARG A O 1
ATOM 2811 N N . GLU A 1 354 ? 3.940 26.291 -6.750 1.00 86.31 354 GLU A N 1
ATOM 2812 C CA . GLU A 1 354 ? 5.029 25.854 -7.633 1.00 86.31 354 GLU A CA 1
ATOM 2813 C C . GLU A 1 354 ? 4.524 25.345 -8.990 1.00 86.31 354 GLU A C 1
ATOM 2815 O O . GLU A 1 354 ? 5.328 25.009 -9.856 1.00 86.31 354 GLU A O 1
ATOM 2820 N N . GLY A 1 355 ? 3.203 25.270 -9.193 1.00 79.56 355 GLY A N 1
ATOM 2821 C CA . GLY A 1 355 ? 2.624 24.752 -10.429 1.00 79.56 355 GLY A CA 1
ATOM 2822 C C . GLY A 1 355 ? 2.952 23.277 -10.669 1.00 79.56 355 GLY A C 1
ATOM 2823 O O . GLY A 1 355 ? 2.905 22.828 -11.813 1.00 79.56 355 GLY A O 1
ATOM 2824 N N . ARG A 1 356 ? 3.277 22.513 -9.614 1.00 71.81 356 ARG A N 1
ATOM 2825 C CA . ARG A 1 356 ? 3.453 21.055 -9.689 1.00 71.81 356 ARG A CA 1
ATOM 2826 C C . ARG A 1 356 ? 2.064 20.438 -9.879 1.00 71.81 356 ARG A C 1
ATOM 2828 O O . ARG A 1 356 ? 1.405 20.033 -8.926 1.00 71.81 356 ARG A O 1
ATOM 2835 N N . THR A 1 357 ? 1.561 20.456 -11.110 1.00 56.75 357 THR A N 1
ATOM 2836 C CA . THR A 1 357 ? 0.259 19.880 -11.452 1.00 56.75 357 THR A CA 1
ATOM 2837 C C . THR A 1 357 ? 0.316 18.371 -11.251 1.00 56.75 357 THR A C 1
ATOM 2839 O O . THR A 1 357 ? 1.181 17.707 -11.818 1.00 56.75 357 THR A O 1
ATOM 2842 N N . GLY A 1 358 ? -0.597 17.826 -10.444 1.00 55.75 358 GLY A N 1
ATOM 2843 C CA . GLY A 1 358 ? -0.756 16.379 -10.329 1.00 55.75 358 GLY A CA 1
ATOM 2844 C C . GLY A 1 358 ? -1.106 15.753 -11.680 1.00 55.75 358 GLY A C 1
ATOM 2845 O O . GLY A 1 358 ? -1.709 16.398 -12.539 1.00 55.75 358 GLY A O 1
ATOM 2846 N N . THR A 1 359 ? -0.736 14.491 -11.873 1.00 53.62 359 THR A N 1
ATOM 2847 C CA . THR A 1 359 ? -1.107 13.737 -13.071 1.00 53.62 359 THR A CA 1
ATOM 2848 C C . THR A 1 359 ? -2.626 13.572 -13.123 1.00 53.62 359 THR A C 1
ATOM 2850 O O . THR A 1 359 ? -3.206 12.880 -12.286 1.00 53.62 359 THR A O 1
ATOM 2853 N N . VAL A 1 360 ? -3.282 14.185 -14.111 1.00 45.16 360 VAL A N 1
ATOM 2854 C CA . VAL A 1 360 ? -4.678 13.873 -14.445 1.00 45.16 360 VAL A CA 1
ATOM 2855 C C . VAL A 1 360 ? -4.668 12.552 -15.204 1.00 45.16 360 VAL A C 1
ATOM 2857 O O . VAL A 1 360 ? -4.256 12.493 -16.359 1.00 45.16 360 VAL A O 1
ATOM 2860 N N . THR A 1 361 ? -5.062 11.470 -14.540 1.00 43.88 361 THR A N 1
ATOM 2861 C CA . THR A 1 361 ? -5.300 10.190 -15.213 1.00 43.88 361 THR A CA 1
ATOM 2862 C C . THR A 1 361 ? -6.719 10.218 -15.761 1.00 43.88 361 THR A C 1
ATOM 2864 O O . THR A 1 361 ? -7.671 10.263 -14.985 1.00 43.88 361 THR A O 1
ATOM 2867 N N . PHE A 1 362 ? -6.865 10.239 -17.084 1.00 34.28 362 PHE A N 1
ATOM 2868 C CA . PHE A 1 362 ? -8.162 10.020 -17.712 1.00 34.28 362 PHE A CA 1
ATOM 2869 C C . PHE A 1 362 ? -8.533 8.550 -17.513 1.00 34.28 362 PHE A C 1
ATOM 2871 O O . PHE A 1 362 ? -7.752 7.671 -17.870 1.00 34.28 362 PHE A O 1
ATOM 2878 N N . SER A 1 363 ? -9.694 8.277 -16.918 1.00 40.09 363 SER A N 1
ATOM 2879 C CA . SER A 1 363 ? -10.303 6.952 -17.019 1.00 40.09 363 SER A CA 1
ATOM 2880 C C . SER A 1 363 ? -10.679 6.765 -18.484 1.00 40.09 363 SER A C 1
ATOM 2882 O O . SER A 1 363 ? -11.521 7.514 -18.988 1.00 40.09 363 SER A O 1
ATOM 2884 N N . ASN A 1 364 ? -10.038 5.832 -19.186 1.00 42.12 364 ASN A N 1
ATOM 2885 C CA . ASN A 1 364 ? -10.551 5.423 -20.483 1.00 42.12 364 ASN A CA 1
ATOM 2886 C C . ASN A 1 364 ? -11.945 4.846 -20.237 1.00 42.12 364 ASN A C 1
ATOM 2888 O O . ASN A 1 364 ? -12.120 3.909 -19.466 1.00 42.12 364 ASN A O 1
ATOM 2892 N N . ILE A 1 365 ? -12.953 5.480 -20.824 1.00 46.94 365 ILE A N 1
ATOM 2893 C CA . ILE A 1 365 ? -14.290 4.909 -20.907 1.00 46.94 365 ILE A CA 1
ATOM 2894 C C . ILE A 1 365 ? -14.154 3.788 -21.936 1.00 46.94 365 ILE A C 1
ATOM 2896 O O . ILE A 1 365 ? -13.720 4.082 -23.051 1.00 46.94 365 ILE A O 1
ATOM 2900 N N . SER A 1 366 ? -14.481 2.544 -21.587 1.00 48.94 366 SER A N 1
ATOM 2901 C CA . SER A 1 366 ? -14.512 1.443 -22.556 1.00 48.94 366 SER A CA 1
ATOM 2902 C C . SER A 1 366 ? -15.423 1.840 -23.719 1.00 48.94 366 SER A C 1
ATOM 2904 O O . SER A 1 366 ? -16.628 2.046 -23.538 1.00 48.94 366 SER A O 1
ATOM 2906 N N . LEU A 1 367 ? -14.848 2.040 -24.908 1.00 50.12 367 LEU A N 1
ATOM 2907 C CA . LEU A 1 367 ? -15.619 2.371 -26.101 1.00 50.12 367 LEU A CA 1
ATOM 2908 C C . LEU A 1 367 ? -16.175 1.071 -26.702 1.00 50.12 367 LEU A C 1
ATOM 2910 O O . LEU A 1 367 ? -15.499 0.043 -26.646 1.00 50.12 367 LEU A O 1
ATOM 2914 N N . PRO A 1 368 ? -17.376 1.079 -27.312 1.00 38.97 368 PRO A N 1
ATOM 2915 C CA . PRO A 1 368 ? -17.895 -0.102 -27.995 1.00 38.97 368 PRO A CA 1
ATOM 2916 C C . PRO A 1 368 ? -16.900 -0.590 -29.065 1.00 38.97 368 PRO A C 1
ATOM 2918 O O . PRO A 1 368 ? -16.727 0.073 -30.089 1.00 38.97 368 PRO A O 1
ATOM 2921 N N . GLY A 1 369 ? -16.246 -1.734 -28.823 1.00 48.72 369 GLY A N 1
ATOM 2922 C CA . GLY A 1 369 ? -15.264 -2.351 -29.725 1.00 48.72 369 GLY A CA 1
ATOM 2923 C C . GLY A 1 369 ? -13.788 -2.287 -29.298 1.00 48.72 369 GLY A C 1
ATOM 2924 O O . GLY A 1 369 ? -12.946 -2.734 -30.077 1.00 48.72 369 GLY A O 1
ATOM 2925 N N . ASP A 1 370 ? -13.447 -1.759 -28.115 1.00 45.25 370 ASP A N 1
ATOM 2926 C CA . ASP A 1 370 ? -12.113 -1.983 -27.525 1.00 45.25 370 ASP A CA 1
ATOM 2927 C C . ASP A 1 370 ? -11.927 -3.482 -27.169 1.00 45.25 370 ASP A C 1
ATOM 2929 O O . ASP A 1 370 ? -12.899 -4.131 -26.777 1.00 45.25 370 ASP A O 1
ATOM 2933 N N . PRO A 1 371 ? -10.716 -4.060 -27.325 1.00 51.19 371 PRO A N 1
ATOM 2934 C CA . PRO A 1 371 ? -10.449 -5.439 -26.910 1.00 51.19 371 PRO A CA 1
ATOM 2935 C C . PRO A 1 371 ? -10.553 -5.572 -25.383 1.00 51.19 371 PRO A C 1
ATOM 2937 O O . PRO A 1 371 ? -10.063 -4.692 -24.673 1.00 51.19 371 PRO A O 1
ATOM 2940 N N . GLU A 1 372 ? -11.143 -6.672 -24.900 1.00 51.41 372 GLU A N 1
ATOM 2941 C CA . GLU A 1 372 ? -11.345 -6.955 -23.463 1.00 51.41 372 GLU A CA 1
ATOM 2942 C C . GLU A 1 372 ? -10.027 -6.902 -22.651 1.00 51.41 372 GLU A C 1
ATOM 2944 O O . GLU A 1 372 ? -10.039 -6.462 -21.505 1.00 51.41 372 GLU A O 1
ATOM 2949 N N . ASP A 1 373 ? -8.875 -7.191 -23.275 1.00 52.66 373 ASP A N 1
ATOM 2950 C CA . ASP A 1 373 ? -7.587 -7.401 -22.582 1.00 52.66 373 ASP A CA 1
ATOM 2951 C C . ASP A 1 373 ? -6.590 -6.220 -22.659 1.00 52.66 373 ASP A C 1
ATOM 2953 O O . ASP A 1 373 ? -5.402 -6.357 -22.364 1.00 52.66 373 ASP A O 1
ATOM 2957 N N . LYS A 1 374 ? -7.012 -5.023 -23.088 1.00 44.59 374 LYS A N 1
ATOM 2958 C CA . LYS A 1 374 ? -6.085 -3.897 -23.378 1.00 44.59 374 LYS A CA 1
ATOM 2959 C C . LYS A 1 374 ? -5.239 -3.432 -22.181 1.00 44.59 374 LYS A C 1
ATOM 2961 O O . LYS A 1 374 ? -4.178 -2.838 -22.376 1.00 44.59 374 LYS A O 1
ATOM 2966 N N . GLU A 1 375 ? -5.722 -3.663 -20.964 1.00 62.06 375 GLU A N 1
ATOM 2967 C CA . GLU A 1 375 ? -5.079 -3.274 -19.703 1.00 62.06 375 GLU A CA 1
ATOM 2968 C C . GLU A 1 375 ? -4.898 -4.476 -18.761 1.00 62.06 375 GLU A C 1
ATOM 2970 O O . GLU A 1 375 ? -4.823 -4.315 -17.541 1.00 62.06 375 GLU A O 1
ATOM 2975 N N . GLU A 1 376 ? -4.849 -5.691 -19.307 1.00 71.19 376 GLU A N 1
ATOM 2976 C CA . GLU A 1 376 ? -4.635 -6.890 -18.508 1.00 71.19 376 GLU A CA 1
ATOM 2977 C C . GLU A 1 376 ? -3.272 -6.836 -17.806 1.00 71.19 376 GLU A C 1
ATOM 2979 O O . GLU A 1 376 ? -2.225 -6.549 -18.398 1.00 71.19 376 GLU A O 1
ATOM 2984 N N . VAL A 1 377 ? -3.285 -7.056 -16.495 1.00 71.00 377 VAL A N 1
ATOM 2985 C CA . VAL A 1 377 ? -2.060 -7.175 -15.714 1.00 71.00 377 VAL A CA 1
ATOM 2986 C C . VAL A 1 377 ? -1.627 -8.633 -15.795 1.00 71.00 377 VAL A C 1
ATOM 2988 O O . VAL A 1 377 ? -2.169 -9.477 -15.084 1.00 71.00 377 VAL A O 1
ATOM 2991 N N . GLU A 1 378 ? -0.673 -8.931 -16.675 1.00 71.50 378 GLU A N 1
ATOM 2992 C CA . GLU A 1 378 ? -0.094 -10.277 -16.810 1.00 71.50 378 GLU A CA 1
ATOM 2993 C C . GLU A 1 378 ? 1.017 -10.575 -15.814 1.00 71.50 378 GLU A C 1
ATOM 2995 O O . GLU A 1 378 ? 1.933 -9.744 -15.625 1.00 71.50 378 GLU A O 1
#

Sequence (378 aa):
MIRLTPRALAASAIAASALVLGTAPAFAQGNAPDPRFETFTPSNAPIDHTIDYSIWDEAMKNLVISMGPSLRETAGAPPSSFGTRRQYGHVSRYRLEGSRIMFSFLDADIISSFTEYRQDLERTADLVDIQSLSRNEQLAYWINLHNVAMIEQIANAWPVRQPREIKIDGVPLDEARFITVEGIALSPRDIREKIVFANWRNPKVIYGFWRGEIGGPSIQREAFNADNVARLLDRGARDFVNSLRGTQKQGSTLEVSELFRDVAPYYFPNFEADLRAHLTEYADEETKALLTGTDRIETTVSEYDIADLAGGVREPTYQNIQSADGTQVSFRIPQSMTQLLQQREEKFQRIIREGRTGTVTFSNISLPGDPEDKEEVE

Radius of gyration: 25.09 Å; chains: 1; bounding box: 66×85×71 Å